Protein AF-A0A6L5XQE3-F1 (afdb_monomer_lite)

Sequence (610 aa):
MDSQADTVITDAGRELVCSCIKDDELRAHMFKHMGMADGSLCKTIGGSLKTLDEKRTMLEQLRKEVSSDYAEAIDSGLEQLDTALDMLYNVDRDLGILLVSGVFYSEDERGHDTFDGPFPVASWGAAQTLMKQYVDDDPDEDWSESFWQIKLYTAEDLHDRPRAQASLIFAATIAGDLVFLSDRRNQRTPHQSIDHLPWNNSKHFCANGEVFYTPWVPGDIIKIDGRPFDHGPRFAIVLEDDYDSSFKGQVWCAYPSKIYGVEEGNLRLRDFTDGFLDDFTPSALYTAERYIGDLPDDCSFMLELSKKLHDDPGCGKHWSDGSVVHDCLQPYRTSAGAGVNAIRSDILEFLDSPDIKEHLRDIGYEFTTSEAAFIVARSNEKALRQKIKGWQKIINNMPNCAMNRRYGTFNIPNFHVFLRDVIRWERKKIARFKQPGKHMYFFEDKTGSPHESGCNYGPYTSYEKCFEAIWNELEEENPTSIEITRRPIDPDEDYYAADRLMLNAKGEIMDCQLSCIDMEREGEDPTFAFELMWFDIPTPFHAGDIICRHGDPGDPMLLLNMQTWTTKRVMDELPPSIYRESAAKKCRRPAQAPSAKWRYERHVRLRFSD

Radius of gyration: 31.58 Å; chains: 1; bounding box: 71×64×95 Å

pLDDT: mean 75.53, std 18.69, range [19.22, 95.81]

Foldseek 3Di:
DDPPPPQQFDLVLLLLLLVLADAPQQSVQCSVPVDPDLQVSLQSLQQGQDFLVVSLVSLVVSLVGGDPVSNVNSVVLNVLSVVVVVCQQCVLVQVKKKFKFKWFQDPVQQGIDTPDTRDIDNHNVVVLVVLVVVCVVCVPDDCFQIKMKIFMFGPCLVPVDPHRDGQKIFIGRSNRGTGHIDGCVPVPDPPPPDDCVPPPQPDGSNDQQDAGDGPDAALWKKFFRQINQDDDRFIWGFLHQPCDDPDHRWTKTWGQDPQFLIDIDTLRSVGRGDHDDDPNRHHCSHGMYTDDDDDDPSCVLSVVRSVVCVVPVVVSVCVVVVVDDPPPRDPPPDDDDPLQVVLLVVLLVLDPDPQLSVVCVVVVPRDALVRSLLSLLPRQPDFPVSSLVSLVSSLVRHIWAWDQDDVPADTRNTVNVLSVLLSVLQVVLVCVQQDQDQKWKWKDQPADDPPDDPDTHDGDRGPVVRLVVCCVVCVPPQGQKMKMWIAGNDDDPVQGDIWIWMAGSVRGTRDTGDSPDPCVPPNDNSSVNSVVDDDLRDGPDAQQDWDADSVCNVDIDGDHDDLSDALVRLPVRDDDDPVSVVSSVSNPDDPRDDPPPPDDPPDDDDDDDD

Structure (mmCIF, N/CA/C/O backbone):
data_AF-A0A6L5XQE3-F1
#
_entry.id   AF-A0A6L5XQE3-F1
#
loop_
_atom_site.group_PDB
_atom_site.id
_atom_site.type_symbol
_atom_site.label_atom_id
_atom_site.label_alt_id
_atom_site.label_comp_id
_atom_site.label_asym_id
_atom_site.label_entity_id
_atom_site.label_seq_id
_atom_site.pdbx_PDB_ins_code
_atom_site.Cartn_x
_atom_site.Cartn_y
_atom_site.Cartn_z
_atom_site.occupancy
_atom_site.B_iso_or_equiv
_atom_site.auth_seq_id
_atom_site.auth_comp_id
_atom_site.auth_asym_id
_atom_site.auth_atom_id
_atom_site.pdbx_PDB_model_num
ATOM 1 N N . MET A 1 1 ? 18.002 29.010 39.837 1.00 30.94 1 MET A N 1
ATOM 2 C CA . MET A 1 1 ? 16.574 29.357 39.943 1.00 30.94 1 MET A CA 1
ATOM 3 C C . MET A 1 1 ? 15.848 28.235 39.247 1.00 30.94 1 MET A C 1
ATOM 5 O O . MET A 1 1 ? 15.826 28.219 38.025 1.00 30.94 1 MET A O 1
ATOM 9 N N . ASP A 1 2 ? 15.411 27.253 40.030 1.00 31.09 2 ASP A N 1
ATOM 10 C CA . ASP A 1 2 ? 14.582 26.152 39.556 1.00 31.09 2 ASP A CA 1
ATOM 11 C C . ASP A 1 2 ? 13.281 26.746 39.022 1.00 31.09 2 ASP A C 1
ATOM 13 O O . ASP A 1 2 ? 12.480 27.284 39.788 1.00 31.09 2 ASP A O 1
ATOM 17 N N . SER A 1 3 ? 13.091 26.721 37.703 1.00 31.16 3 SER A N 1
ATOM 18 C CA . SER A 1 3 ? 11.766 26.933 37.140 1.00 31.16 3 SER A CA 1
ATOM 19 C C . SER A 1 3 ? 10.973 25.669 37.444 1.00 31.16 3 SER A C 1
ATOM 21 O O . SER A 1 3 ? 11.078 24.676 36.724 1.00 31.16 3 SER A O 1
ATOM 23 N N . GLN A 1 4 ? 10.226 25.691 38.546 1.00 38.31 4 GLN A N 1
ATOM 24 C CA . GLN A 1 4 ? 9.058 24.839 38.721 1.00 38.31 4 GLN A CA 1
ATOM 25 C C . GLN A 1 4 ? 8.195 25.060 37.473 1.00 38.31 4 GLN A C 1
ATOM 27 O O . GLN A 1 4 ? 7.547 26.094 37.337 1.00 38.31 4 GLN A O 1
ATOM 32 N N . ALA A 1 5 ? 8.309 24.162 36.496 1.00 42.19 5 ALA A N 1
ATOM 33 C CA . ALA A 1 5 ? 7.395 24.126 35.373 1.00 42.19 5 ALA A CA 1
ATOM 34 C C . ALA A 1 5 ? 6.022 23.846 35.981 1.00 42.19 5 ALA A C 1
ATOM 36 O O . ALA A 1 5 ? 5.864 22.818 36.644 1.00 42.19 5 ALA A O 1
ATOM 37 N N . ASP A 1 6 ? 5.084 24.779 35.827 1.00 44.41 6 ASP A N 1
ATOM 38 C CA . ASP A 1 6 ? 3.679 24.569 36.168 1.00 44.41 6 ASP A CA 1
ATOM 39 C C . ASP A 1 6 ? 3.238 23.265 35.500 1.00 44.41 6 ASP A C 1
ATOM 41 O O . ASP A 1 6 ? 3.117 23.169 34.277 1.00 44.41 6 ASP A O 1
ATOM 45 N N . THR A 1 7 ? 3.131 22.206 36.299 1.00 55.78 7 THR A N 1
ATOM 46 C CA . THR A 1 7 ? 2.849 20.871 35.790 1.00 55.78 7 THR A CA 1
ATOM 47 C C . THR A 1 7 ? 1.343 20.766 35.603 1.00 55.78 7 THR A C 1
ATOM 49 O O . THR A 1 7 ? 0.571 20.795 36.555 1.00 55.78 7 THR A O 1
ATOM 52 N N . VAL A 1 8 ? 0.932 20.698 34.337 1.00 69.75 8 VAL A N 1
ATOM 53 C CA . VAL A 1 8 ? -0.461 20.601 33.867 1.00 69.75 8 VAL A CA 1
ATOM 54 C C . VAL A 1 8 ? -1.193 19.360 34.415 1.00 69.75 8 VAL A C 1
ATOM 56 O O . VAL A 1 8 ? -2.420 19.344 34.521 1.00 69.75 8 VAL A O 1
ATOM 59 N N . ILE A 1 9 ? -0.427 18.336 34.789 1.00 77.50 9 ILE A N 1
ATOM 60 C CA . ILE A 1 9 ? -0.871 17.025 35.253 1.00 77.50 9 ILE A CA 1
ATOM 61 C C . ILE A 1 9 ? 0.046 16.537 36.381 1.00 77.50 9 ILE A C 1
ATOM 63 O O . ILE A 1 9 ? 1.255 16.785 36.351 1.00 77.50 9 ILE A O 1
ATOM 67 N N . THR A 1 10 ? -0.513 15.835 37.367 1.00 84.12 10 THR A N 1
ATOM 68 C CA . THR A 1 10 ? 0.265 15.213 38.451 1.00 84.12 10 THR A CA 1
ATOM 69 C C . THR A 1 10 ? 1.083 14.010 37.959 1.00 84.12 10 THR A C 1
ATOM 71 O O . THR A 1 10 ? 0.798 13.414 36.919 1.00 84.12 10 THR A O 1
ATOM 74 N N . ASP A 1 11 ? 2.088 13.589 38.731 1.00 83.62 11 ASP A N 1
ATOM 75 C CA . ASP A 1 11 ? 2.833 12.347 38.457 1.00 83.62 11 ASP A CA 1
ATOM 76 C C . ASP A 1 11 ? 1.910 11.125 38.402 1.00 83.62 11 ASP A C 1
ATOM 78 O O . ASP A 1 11 ? 2.072 10.281 37.523 1.00 83.62 11 ASP A O 1
ATOM 82 N N . ALA A 1 12 ? 0.897 11.084 39.273 1.00 86.12 12 ALA A N 1
ATOM 83 C CA . ALA A 1 12 ? -0.118 10.036 39.285 1.00 86.12 12 ALA A CA 1
ATOM 84 C C . ALA A 1 12 ? -0.948 10.029 37.990 1.00 86.12 12 ALA A C 1
ATOM 86 O O . ALA A 1 12 ? -1.184 8.968 37.416 1.00 86.12 12 ALA A O 1
ATOM 87 N N . GLY A 1 13 ? -1.335 11.203 37.477 1.00 86.62 13 GLY A N 1
ATOM 88 C CA . GLY A 1 13 ? -2.009 11.315 36.184 1.00 86.62 13 GLY A CA 1
ATOM 89 C C . GLY A 1 13 ? -1.131 10.855 35.013 1.00 86.62 13 GLY A C 1
ATOM 90 O O . GLY A 1 13 ? -1.611 10.176 34.106 1.00 86.62 13 GLY A O 1
ATOM 91 N N . ARG A 1 14 ? 0.171 11.170 35.035 1.00 85.00 14 ARG A N 1
ATOM 92 C CA . ARG A 1 14 ? 1.119 10.705 34.005 1.00 85.00 14 ARG A CA 1
ATOM 93 C C . ARG A 1 14 ? 1.312 9.194 34.046 1.00 85.00 14 ARG A C 1
ATOM 95 O O . ARG A 1 14 ? 1.321 8.557 32.995 1.00 85.00 14 ARG A O 1
ATOM 102 N N . GLU A 1 15 ? 1.443 8.625 35.240 1.00 88.50 15 GLU A N 1
ATOM 103 C CA . GLU A 1 15 ? 1.548 7.179 35.446 1.00 88.50 15 GLU A CA 1
ATOM 104 C C . GLU A 1 15 ? 0.289 6.459 34.952 1.00 88.50 15 GLU A C 1
ATOM 106 O O . GLU A 1 15 ? 0.391 5.465 34.232 1.00 88.50 15 GLU A O 1
ATOM 111 N N . LEU A 1 16 ? -0.891 7.021 35.236 1.00 90.19 16 LEU A N 1
ATOM 112 C CA . LEU A 1 16 ? -2.169 6.510 34.754 1.00 90.19 16 LEU A CA 1
ATOM 113 C C . LEU A 1 16 ? -2.214 6.432 33.221 1.00 90.19 16 LEU A C 1
ATOM 115 O O . LEU A 1 16 ? -2.539 5.379 32.680 1.00 90.19 16 LEU A O 1
ATOM 119 N N . VAL A 1 17 ? -1.840 7.499 32.509 1.00 87.12 17 VAL A N 1
ATOM 120 C CA . VAL A 1 17 ? -1.816 7.502 31.033 1.00 87.12 17 VAL A CA 1
ATOM 121 C C . VAL A 1 17 ? -0.753 6.542 30.490 1.00 87.12 17 VAL A C 1
ATOM 123 O O . VAL A 1 17 ? -1.021 5.772 29.570 1.00 87.12 17 VAL A O 1
ATOM 126 N N . CYS A 1 18 ? 0.444 6.529 31.081 1.00 87.94 18 CYS A N 1
ATOM 127 C CA . CYS A 1 18 ? 1.523 5.631 30.663 1.00 87.94 18 CYS A CA 1
ATOM 128 C C . CYS A 1 18 ? 1.186 4.150 30.907 1.00 87.94 18 CYS A C 1
ATOM 130 O O . CYS A 1 18 ? 1.695 3.288 30.194 1.00 87.94 18 CYS A O 1
ATOM 132 N N . SER A 1 19 ? 0.299 3.831 31.855 1.00 91.12 19 SER A N 1
ATOM 133 C CA . SER A 1 19 ? -0.156 2.454 32.103 1.00 91.12 19 SER A CA 1
ATOM 134 C C . SER A 1 19 ? -0.891 1.815 30.912 1.00 91.12 19 SER A C 1
ATOM 136 O O . SER A 1 19 ? -1.016 0.591 30.853 1.00 91.12 19 SER A O 1
ATOM 138 N N . CYS A 1 20 ? -1.331 2.617 29.934 1.00 88.94 20 CYS A N 1
ATOM 139 C CA . CYS A 1 20 ? -1.867 2.134 28.660 1.00 88.94 20 CYS A CA 1
ATOM 140 C C . CYS A 1 20 ? -0.800 1.506 27.745 1.00 88.94 20 CYS A C 1
ATOM 142 O O . CYS A 1 20 ? -1.155 0.738 26.854 1.00 88.94 20 CYS A O 1
ATOM 144 N N . ILE A 1 21 ? 0.482 1.841 27.927 1.00 87.75 21 ILE A N 1
ATOM 145 C CA . ILE A 1 21 ? 1.592 1.389 27.078 1.00 87.75 21 ILE A CA 1
ATOM 146 C C . ILE A 1 21 ? 2.106 0.052 27.605 1.00 87.75 21 ILE A C 1
ATOM 148 O O . ILE A 1 21 ? 2.466 -0.057 28.780 1.00 87.75 21 ILE A O 1
ATOM 152 N N . LYS A 1 22 ? 2.160 -0.966 26.741 1.00 85.00 22 LYS A N 1
ATOM 153 C CA . LYS A 1 22 ? 2.580 -2.324 27.109 1.00 85.00 22 LYS A CA 1
ATOM 154 C C . LYS A 1 22 ? 4.090 -2.442 27.345 1.00 85.00 22 LYS A C 1
ATOM 156 O O . LYS A 1 22 ? 4.482 -3.057 28.331 1.00 85.00 22 LYS A O 1
ATOM 161 N N . ASP A 1 23 ? 4.909 -1.854 26.477 1.00 88.12 23 ASP A N 1
ATOM 162 C CA . ASP A 1 23 ? 6.371 -1.943 26.548 1.00 88.12 23 ASP A CA 1
ATOM 163 C C . ASP A 1 23 ? 6.946 -1.083 27.687 1.00 88.12 23 ASP A C 1
ATOM 165 O O . ASP A 1 23 ? 6.639 0.105 27.800 1.00 88.12 23 ASP A O 1
ATOM 169 N N . ASP A 1 24 ? 7.777 -1.678 28.546 1.00 89.06 24 ASP A N 1
ATOM 170 C CA . ASP A 1 24 ? 8.316 -1.013 29.740 1.00 89.06 24 ASP A CA 1
ATOM 171 C C . ASP A 1 24 ? 9.306 0.110 29.386 1.00 89.06 24 ASP A C 1
ATOM 173 O O . ASP A 1 24 ? 9.347 1.141 30.066 1.00 89.06 24 ASP A O 1
ATOM 177 N N . GLU A 1 25 ? 10.092 -0.067 28.320 1.00 89.31 25 GLU A N 1
ATOM 178 C CA . GLU A 1 25 ? 11.095 0.902 27.872 1.00 89.31 25 GLU A CA 1
ATOM 179 C C . GLU A 1 25 ? 10.424 2.144 27.275 1.00 89.31 25 GLU A C 1
ATOM 181 O O . GLU A 1 25 ? 10.717 3.272 27.684 1.00 89.31 25 GLU A O 1
ATOM 186 N N . LEU A 1 26 ? 9.460 1.939 26.378 1.00 85.94 26 LEU A N 1
ATOM 187 C CA . LEU A 1 26 ? 8.621 2.980 25.800 1.00 85.94 26 LEU A CA 1
ATOM 188 C C . LEU A 1 26 ? 7.788 3.670 26.877 1.00 85.94 26 LEU A C 1
ATOM 190 O O . LEU A 1 26 ? 7.704 4.896 26.871 1.00 85.94 26 LEU A O 1
ATOM 194 N N . ARG A 1 27 ? 7.237 2.926 27.847 1.00 88.38 27 ARG A N 1
ATOM 195 C CA . ARG A 1 27 ? 6.506 3.501 28.986 1.00 88.38 27 ARG A CA 1
ATOM 196 C C . ARG A 1 27 ? 7.393 4.432 29.808 1.00 88.38 27 ARG A C 1
ATOM 198 O O . ARG A 1 27 ? 6.987 5.556 30.100 1.00 88.38 27 ARG A O 1
ATOM 205 N N . ALA A 1 28 ? 8.601 3.996 30.166 1.00 87.25 28 ALA A N 1
ATOM 206 C CA . ALA A 1 28 ? 9.546 4.807 30.930 1.00 87.25 28 ALA A CA 1
ATOM 207 C C . ALA A 1 28 ? 10.014 6.042 30.143 1.00 87.25 28 ALA A C 1
ATOM 209 O O . ALA A 1 28 ? 10.130 7.136 30.704 1.00 87.25 28 ALA A O 1
ATOM 210 N N . HIS A 1 29 ? 10.250 5.884 28.837 1.00 84.75 29 HIS A N 1
ATOM 211 C CA . HIS A 1 29 ? 10.623 6.983 27.955 1.00 84.75 29 HIS A CA 1
ATOM 212 C C . HIS A 1 29 ? 9.489 8.008 27.830 1.00 84.75 29 HIS A C 1
ATOM 214 O O . HIS A 1 29 ? 9.711 9.199 28.047 1.00 84.75 29 HIS A O 1
ATOM 220 N N . MET A 1 30 ? 8.263 7.546 27.578 1.00 81.44 30 MET A N 1
ATOM 221 C CA . MET A 1 30 ? 7.068 8.385 27.527 1.00 81.44 30 MET A CA 1
ATOM 222 C C . MET A 1 30 ? 6.848 9.116 28.848 1.00 81.44 30 MET A C 1
ATOM 224 O O . MET A 1 30 ? 6.704 10.332 28.836 1.00 81.44 30 MET A O 1
ATOM 228 N N . PHE A 1 31 ? 6.936 8.443 29.997 1.00 83.62 31 PHE A N 1
ATOM 229 C CA . PHE A 1 31 ? 6.796 9.096 31.304 1.00 83.62 31 PHE A CA 1
ATOM 230 C C . PHE A 1 31 ? 7.787 10.261 31.499 1.00 83.62 31 PHE A C 1
ATOM 232 O O . PHE A 1 31 ? 7.448 11.293 32.083 1.00 83.62 31 PHE A O 1
ATOM 239 N N . LYS A 1 32 ? 9.011 10.121 30.973 1.00 80.25 32 LYS A N 1
ATOM 240 C CA . LYS A 1 32 ? 10.068 11.138 31.058 1.00 80.25 32 LYS A CA 1
ATOM 241 C C . LYS A 1 32 ? 9.902 12.283 30.050 1.00 80.25 32 LYS A C 1
ATOM 243 O O . LYS A 1 32 ? 10.257 13.415 30.375 1.00 80.25 32 LYS A O 1
ATOM 248 N N . HIS A 1 33 ? 9.415 11.990 28.844 1.00 73.12 33 HIS A N 1
ATOM 249 C CA . HIS A 1 33 ? 9.432 12.906 27.695 1.00 73.12 33 HIS A CA 1
ATOM 250 C C . HIS A 1 33 ? 8.052 13.423 27.261 1.00 73.12 33 HIS A C 1
ATOM 252 O O . HIS A 1 33 ? 7.989 14.286 26.387 1.00 73.12 33 HIS A O 1
ATOM 258 N N . MET A 1 34 ? 6.959 12.945 27.865 1.00 68.62 34 MET A N 1
ATOM 259 C CA . MET A 1 34 ? 5.595 13.391 27.571 1.00 68.62 34 MET A CA 1
ATOM 260 C C . MET A 1 34 ? 5.484 14.912 27.742 1.00 68.62 34 MET A C 1
ATOM 262 O O . MET A 1 34 ? 5.572 15.450 28.849 1.00 68.62 34 MET A O 1
ATOM 266 N N . GLY A 1 35 ? 5.338 15.606 26.610 1.00 58.44 35 GLY A N 1
ATOM 267 C CA . GLY A 1 35 ? 5.151 17.049 26.551 1.00 58.44 35 GLY A CA 1
ATOM 268 C C . GLY A 1 35 ? 3.755 17.448 27.026 1.00 58.44 35 GLY A C 1
ATOM 269 O O . GLY A 1 35 ? 2.780 16.748 26.772 1.00 58.44 35 GLY A O 1
ATOM 270 N N . MET A 1 36 ? 3.672 18.595 27.698 1.00 51.12 36 MET A N 1
ATOM 271 C CA . MET A 1 36 ? 2.468 19.178 28.309 1.00 51.12 36 MET A CA 1
ATOM 272 C C . MET A 1 36 ? 1.468 19.732 27.269 1.00 51.12 36 MET A C 1
ATOM 274 O O . MET A 1 36 ? 1.070 20.891 27.358 1.00 51.12 36 MET A O 1
ATOM 278 N N . ALA A 1 37 ? 1.120 18.954 26.240 1.00 50.97 37 ALA A N 1
ATOM 279 C CA . ALA A 1 37 ? 0.138 19.341 25.230 1.00 50.97 37 ALA A CA 1
ATOM 280 C C . ALA A 1 37 ? -1.230 18.722 25.556 1.00 50.97 37 ALA A C 1
ATOM 282 O O . ALA A 1 37 ? -1.422 17.507 25.607 1.00 50.97 37 ALA A O 1
ATOM 283 N N . ASP A 1 38 ? -2.172 19.616 25.784 1.00 51.03 38 ASP A N 1
ATOM 284 C CA . ASP A 1 38 ? -3.475 19.463 26.415 1.00 51.03 38 ASP A CA 1
ATOM 285 C C . ASP A 1 38 ? -4.500 18.512 25.786 1.00 51.03 38 ASP A C 1
ATOM 287 O O . ASP A 1 38 ? -5.372 17.999 26.485 1.00 51.03 38 ASP A O 1
ATOM 291 N N . GLY A 1 39 ? -4.388 18.220 24.494 1.00 56.50 39 GLY A N 1
ATOM 292 C CA . GLY A 1 39 ? -5.302 17.313 23.793 1.00 56.50 39 GLY A CA 1
ATOM 293 C C . GLY A 1 39 ? -4.850 15.851 23.709 1.00 56.50 39 GLY A C 1
ATOM 294 O O . GLY A 1 39 ? -5.640 15.001 23.297 1.00 56.50 39 GLY A O 1
ATOM 295 N N . SER A 1 40 ? -3.598 15.537 24.059 1.00 65.81 40 SER A N 1
ATOM 296 C CA . SER A 1 40 ? -2.995 14.225 23.759 1.00 65.81 40 SER A CA 1
ATOM 297 C C . SER A 1 40 ? -3.350 13.137 24.786 1.00 65.81 40 SER A C 1
ATOM 299 O O . SER A 1 40 ? -3.448 11.957 24.450 1.00 65.81 40 SER A O 1
ATOM 301 N N . LEU A 1 41 ? -3.629 13.514 26.040 1.00 77.56 41 LEU A N 1
ATOM 302 C CA . LEU A 1 41 ? -3.842 12.565 27.146 1.00 77.56 41 LEU A CA 1
ATOM 303 C C . LEU A 1 41 ? -5.145 11.763 27.009 1.00 77.56 41 LEU A C 1
ATOM 305 O O . LEU A 1 41 ? -5.135 10.538 27.116 1.00 77.56 41 LEU A O 1
ATOM 309 N N . CYS A 1 42 ? -6.258 12.450 26.724 1.00 77.81 42 CYS A N 1
ATOM 310 C CA . CYS A 1 42 ? -7.562 11.816 26.500 1.00 77.81 42 CYS A CA 1
ATOM 311 C C . CYS A 1 42 ? -7.496 10.845 25.311 1.00 77.81 42 CYS A C 1
ATOM 313 O O . CYS A 1 42 ? -7.924 9.697 25.413 1.00 77.81 42 CYS A O 1
ATOM 315 N N . LYS A 1 43 ? -6.840 11.263 24.222 1.00 77.31 43 LYS A N 1
ATOM 316 C CA . LYS A 1 43 ? -6.615 10.430 23.036 1.00 77.31 43 LYS A CA 1
ATOM 317 C C . LYS A 1 43 ? -5.699 9.241 23.312 1.00 77.31 43 LYS A C 1
ATOM 319 O O . LYS A 1 43 ? -5.949 8.159 22.794 1.00 77.31 43 LYS A O 1
ATOM 324 N N . THR A 1 44 ? -4.689 9.407 24.167 1.00 80.81 44 THR A N 1
ATOM 325 C CA . THR A 1 44 ? -3.799 8.308 24.564 1.00 80.81 44 THR A CA 1
ATOM 326 C C . THR A 1 44 ? -4.549 7.237 25.360 1.00 80.81 44 THR A C 1
ATOM 328 O O . THR A 1 44 ? -4.311 6.046 25.174 1.00 80.81 44 THR A O 1
ATOM 331 N N . ILE A 1 45 ? -5.490 7.617 26.225 1.00 85.88 45 ILE A N 1
ATOM 332 C CA . ILE A 1 45 ? -6.359 6.630 26.882 1.00 85.88 45 ILE A CA 1
ATOM 333 C C . ILE A 1 45 ? -7.324 6.020 25.856 1.00 85.88 45 ILE A C 1
ATOM 335 O O . ILE A 1 45 ? -7.453 4.796 25.780 1.00 85.88 45 ILE A O 1
ATOM 339 N N . GLY A 1 46 ? -7.953 6.853 25.025 1.00 83.25 46 GLY A N 1
ATOM 340 C CA . GLY A 1 46 ? -8.946 6.441 24.035 1.00 83.25 46 GLY A CA 1
ATOM 341 C C . GLY A 1 46 ? -8.427 5.457 22.982 1.00 83.25 46 GLY A C 1
ATOM 342 O O . GLY A 1 46 ? -9.124 4.492 22.667 1.00 83.25 46 GLY A O 1
ATOM 343 N N . GLY A 1 47 ? -7.205 5.643 22.478 1.00 82.38 47 GLY A N 1
ATOM 344 C CA . GLY A 1 47 ? -6.559 4.760 21.496 1.00 82.38 47 GLY A CA 1
ATOM 345 C C . GLY A 1 47 ? -5.949 3.478 22.078 1.00 82.38 47 GLY A C 1
ATOM 346 O O . GLY A 1 47 ? -5.500 2.621 21.321 1.00 82.38 47 GLY A O 1
ATOM 347 N N . SER A 1 48 ? -5.919 3.323 23.407 1.00 87.75 48 SER A N 1
ATOM 348 C CA . SER A 1 48 ? -5.310 2.152 24.053 1.00 87.75 48 SER A CA 1
ATOM 349 C C . SER A 1 48 ? -6.099 0.856 23.820 1.00 87.75 48 SER A C 1
ATOM 351 O O . SER A 1 48 ? -7.273 0.881 23.458 1.00 87.75 48 SER A O 1
ATOM 353 N N . LEU A 1 49 ? -5.483 -0.293 24.104 1.00 89.19 49 LEU A N 1
ATOM 354 C CA . LEU A 1 49 ? -6.132 -1.613 24.029 1.00 89.19 49 LEU A CA 1
ATOM 355 C C . LEU A 1 49 ? -6.976 -1.965 25.271 1.00 89.19 49 LEU A C 1
ATOM 357 O O . LEU A 1 49 ? -7.381 -3.111 25.444 1.00 89.19 49 LEU A O 1
ATOM 361 N N . LYS A 1 50 ? -7.224 -0.996 26.161 1.00 91.81 50 LYS A N 1
ATOM 362 C CA . LYS A 1 50 ? -8.121 -1.160 27.312 1.00 91.81 50 LYS A CA 1
ATOM 363 C C . LYS A 1 50 ? -9.578 -1.231 26.864 1.00 91.81 50 LYS A C 1
ATOM 365 O O . LYS A 1 50 ? -9.942 -0.670 25.829 1.00 91.81 50 LYS A O 1
ATOM 370 N N . THR A 1 51 ? -10.420 -1.877 27.660 1.00 94.25 51 THR A N 1
ATOM 371 C CA . THR A 1 51 ? -11.862 -1.889 27.391 1.00 94.25 51 THR A CA 1
ATOM 372 C C . THR A 1 51 ? -12.451 -0.480 27.506 1.00 94.25 51 THR A C 1
ATOM 374 O O . THR A 1 51 ? -11.893 0.389 28.182 1.00 94.25 51 THR A O 1
ATOM 377 N N . LEU A 1 52 ? -13.590 -0.228 26.864 1.00 93.88 52 LEU A N 1
ATOM 378 C CA . LEU A 1 52 ? -14.279 1.061 26.944 1.00 93.88 52 LEU A CA 1
ATOM 379 C C . LEU A 1 52 ? -14.639 1.434 28.395 1.00 93.88 52 LEU A C 1
ATOM 381 O O . LEU A 1 52 ? -14.466 2.588 28.782 1.00 93.88 52 LEU A O 1
ATOM 385 N N . ASP A 1 53 ? -15.037 0.469 29.227 1.00 93.06 53 ASP A N 1
ATOM 386 C CA . ASP A 1 53 ? -15.341 0.702 30.647 1.00 93.06 53 ASP A CA 1
ATOM 387 C C . ASP A 1 53 ? -14.087 1.027 31.481 1.00 93.06 53 ASP A C 1
ATOM 389 O O . ASP A 1 53 ? -14.108 1.903 32.356 1.00 93.06 53 ASP A O 1
ATOM 393 N N . GLU A 1 54 ? -12.958 0.371 31.195 1.00 94.94 54 GLU A N 1
ATOM 394 C CA . GLU A 1 54 ? -11.672 0.729 31.801 1.00 94.94 54 GLU A CA 1
ATOM 395 C C . GLU A 1 54 ? -11.251 2.141 31.385 1.00 94.94 54 GLU A C 1
ATOM 397 O O . GLU A 1 54 ? -10.890 2.945 32.242 1.00 94.94 54 GLU A O 1
ATOM 402 N N . LYS A 1 55 ? -11.358 2.483 30.094 1.00 93.38 55 LYS A N 1
ATOM 403 C CA . LYS A 1 55 ? -11.050 3.826 29.574 1.00 93.38 55 LYS A CA 1
ATOM 404 C C . LYS A 1 55 ? -11.900 4.898 30.250 1.00 93.38 55 LYS A C 1
ATOM 406 O O . LYS A 1 55 ? -11.357 5.919 30.667 1.00 93.38 55 LYS A O 1
ATOM 411 N N . ARG A 1 56 ? -13.203 4.649 30.426 1.00 93.56 56 ARG A N 1
ATOM 412 C CA . ARG A 1 56 ? -14.119 5.512 31.189 1.00 93.56 56 ARG A CA 1
ATOM 413 C C . ARG A 1 56 ? -13.599 5.755 32.604 1.00 93.56 56 ARG A C 1
ATOM 415 O O . ARG A 1 56 ? -13.420 6.899 33.015 1.00 93.56 56 ARG A O 1
ATOM 422 N N . THR A 1 57 ? -13.274 4.678 33.317 1.00 95.75 57 THR A N 1
ATOM 423 C CA . THR A 1 57 ? -12.750 4.738 34.690 1.00 95.75 57 THR A CA 1
ATOM 424 C C . THR A 1 57 ? -11.427 5.508 34.758 1.00 95.75 57 THR A C 1
ATOM 426 O O . THR A 1 57 ? -11.220 6.325 35.658 1.00 95.75 57 THR A O 1
ATOM 429 N N . MET A 1 58 ? -10.529 5.286 33.797 1.00 94.12 58 MET A N 1
ATOM 430 C CA . MET A 1 58 ? -9.253 5.997 33.706 1.00 94.12 58 MET A CA 1
ATOM 431 C C . MET A 1 58 ? -9.454 7.487 33.426 1.00 94.12 58 MET A C 1
ATOM 433 O O . MET A 1 58 ? -8.769 8.307 34.024 1.00 94.12 58 MET A O 1
ATOM 437 N N . LEU A 1 59 ? -10.408 7.873 32.579 1.00 90.69 59 LEU A N 1
ATOM 438 C CA . LEU A 1 59 ? -10.715 9.283 32.329 1.00 90.69 59 LEU A CA 1
ATOM 439 C C . LEU A 1 59 ? -11.323 9.972 33.556 1.00 90.69 59 LEU A C 1
ATOM 441 O O . LEU A 1 59 ? -10.921 11.087 33.881 1.00 90.69 59 LEU A O 1
ATOM 445 N N . GLU A 1 60 ? -12.216 9.306 34.293 1.00 93.62 60 GLU A N 1
ATOM 446 C CA . GLU A 1 60 ? -12.754 9.817 35.564 1.00 93.62 60 GLU A CA 1
ATOM 447 C C . GLU A 1 60 ? -11.654 10.026 36.622 1.00 93.62 60 GLU A C 1
ATOM 449 O O . GLU A 1 60 ? -11.726 10.950 37.439 1.00 93.62 60 GLU A O 1
ATOM 454 N N . GLN A 1 61 ? -10.635 9.160 36.635 1.00 93.38 61 GLN A N 1
ATOM 455 C CA . GLN A 1 61 ? -9.458 9.315 37.489 1.00 93.38 61 GLN A CA 1
ATOM 456 C C . GLN A 1 61 ? -8.563 10.451 36.992 1.00 93.38 61 GLN A C 1
ATOM 458 O O . GLN A 1 61 ? -8.254 11.351 37.768 1.00 93.38 61 GLN A O 1
ATOM 463 N N . LEU A 1 62 ? -8.230 10.476 35.698 1.00 89.12 62 LEU A N 1
ATOM 464 C CA . LEU A 1 62 ? -7.416 11.518 35.072 1.00 89.12 62 LEU A CA 1
ATOM 465 C C . LEU A 1 62 ? -8.016 12.910 35.295 1.00 89.12 62 LEU A C 1
ATOM 467 O O . LEU A 1 62 ? -7.291 13.860 35.574 1.00 89.12 62 LEU A O 1
ATOM 471 N N . ARG A 1 63 ? -9.347 13.025 35.257 1.00 88.44 63 ARG A N 1
ATOM 472 C CA . ARG A 1 63 ? -10.076 14.273 35.498 1.00 88.44 63 ARG A CA 1
ATOM 473 C C . ARG A 1 63 ? -9.784 14.909 36.862 1.00 88.44 63 ARG A C 1
ATOM 475 O O . ARG A 1 63 ? -9.908 16.128 36.995 1.00 88.44 63 ARG A O 1
ATOM 482 N N . LYS A 1 64 ? -9.415 14.099 37.862 1.00 90.38 64 LYS A N 1
ATOM 483 C CA . LYS A 1 64 ? -9.041 14.534 39.222 1.00 90.38 64 LYS A CA 1
ATOM 484 C C . LYS A 1 64 ? -7.578 14.978 39.317 1.00 90.38 64 LYS A C 1
ATOM 486 O O . LYS A 1 64 ? -7.223 15.663 40.269 1.00 90.38 64 LYS A O 1
ATOM 491 N N . GLU A 1 65 ? -6.764 14.603 38.334 1.00 88.19 65 GLU A N 1
ATOM 492 C CA . GLU A 1 65 ? -5.307 14.771 38.308 1.00 88.19 65 GLU A CA 1
ATOM 493 C C . GLU A 1 65 ? -4.834 15.893 37.360 1.00 88.19 65 GLU A C 1
ATOM 495 O O . GLU A 1 65 ? -3.631 16.140 37.251 1.00 88.19 65 GLU A O 1
ATOM 500 N N . VAL A 1 66 ? -5.757 16.579 36.672 1.00 82.19 66 VAL A N 1
ATOM 501 C CA . VAL A 1 66 ? -5.471 17.696 35.750 1.00 82.19 66 VAL A CA 1
ATOM 502 C C . VAL A 1 66 ? -6.043 19.028 36.249 1.00 82.19 66 VAL A C 1
ATOM 504 O O . VAL A 1 66 ? -7.014 19.062 37.010 1.00 82.19 66 VAL A O 1
ATOM 507 N N . SER A 1 67 ? -5.462 20.147 35.801 1.00 75.62 67 SER A N 1
ATOM 508 C CA . SER A 1 67 ? -5.981 21.491 36.101 1.00 75.62 67 SER A CA 1
ATOM 509 C C . SER A 1 67 ? -7.309 21.795 35.381 1.00 75.62 67 SER A C 1
ATOM 511 O O . SER A 1 67 ? -7.704 21.114 34.433 1.00 75.62 67 SER A O 1
ATOM 513 N N . SER A 1 68 ? -8.017 22.845 35.825 1.00 70.50 68 SER A N 1
ATOM 514 C CA . SER A 1 68 ? -9.327 23.248 35.281 1.00 70.50 68 SER A CA 1
ATOM 515 C C . SER A 1 68 ? -9.323 23.540 33.784 1.00 70.50 68 SER A C 1
ATOM 517 O O . SER A 1 68 ? -10.339 23.337 33.132 1.00 70.50 68 SER A O 1
ATOM 519 N N . ASP A 1 69 ? -8.196 23.995 33.246 1.00 65.81 69 ASP A N 1
ATOM 520 C CA . ASP A 1 69 ? -8.102 24.481 31.868 1.00 65.81 69 ASP A CA 1
ATOM 521 C C . ASP A 1 69 ? -8.053 23.325 30.852 1.00 65.81 69 ASP A C 1
ATOM 523 O O . ASP A 1 69 ? -8.278 23.531 29.664 1.00 65.81 69 ASP A O 1
ATOM 527 N N . TYR A 1 70 ? -7.834 22.093 31.330 1.00 67.38 70 TYR A N 1
ATOM 528 C CA . TYR A 1 70 ? -7.745 20.868 30.520 1.00 67.38 70 TYR A CA 1
ATOM 529 C C . TYR A 1 70 ? -8.816 19.831 30.853 1.00 67.38 70 TYR A C 1
ATOM 531 O O . TYR A 1 70 ? -8.874 18.747 30.272 1.00 67.38 70 TYR A O 1
ATOM 539 N N . ALA A 1 71 ? -9.706 20.203 31.768 1.00 77.88 71 ALA A N 1
ATOM 540 C CA . ALA A 1 71 ? -10.907 19.467 32.104 1.00 77.88 71 ALA A CA 1
ATOM 541 C C . ALA A 1 71 ? -11.826 19.247 30.899 1.00 77.88 71 ALA A C 1
ATOM 543 O O . ALA A 1 71 ? -12.376 18.164 30.749 1.00 77.88 71 ALA A O 1
ATOM 544 N N . GLU A 1 72 ? -11.974 20.260 30.041 1.00 80.38 72 GLU A N 1
ATOM 545 C CA . G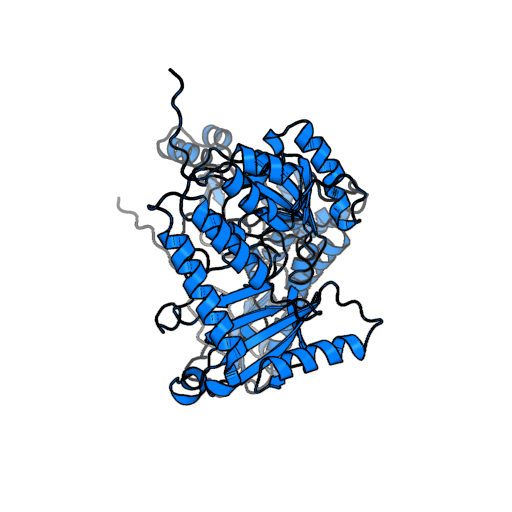LU A 1 72 ? -12.980 20.280 28.974 1.00 80.38 72 GLU A CA 1
ATOM 546 C C . GLU A 1 72 ? -12.791 19.137 27.968 1.00 80.38 72 GLU A C 1
ATOM 548 O O . GLU A 1 72 ? -13.760 18.488 27.583 1.00 80.38 72 GLU A O 1
ATOM 553 N N . ALA A 1 73 ? -11.547 18.826 27.591 1.00 76.69 73 ALA A N 1
ATOM 554 C CA . ALA A 1 73 ? -11.256 17.733 26.664 1.00 76.69 73 ALA A CA 1
ATOM 555 C C . ALA A 1 73 ? -11.553 16.347 27.269 1.00 76.69 73 ALA A C 1
ATOM 557 O O . ALA A 1 73 ? -11.984 15.436 26.559 1.00 76.69 73 ALA A O 1
ATOM 558 N N . ILE A 1 74 ? -11.334 16.183 28.578 1.00 82.44 74 ILE A N 1
ATOM 559 C CA . ILE A 1 74 ? -11.655 14.943 29.298 1.00 82.44 74 ILE A CA 1
ATOM 560 C C . ILE A 1 74 ? -13.165 14.826 29.494 1.00 82.44 74 ILE A C 1
ATOM 562 O O . ILE A 1 74 ? -13.726 13.771 29.216 1.00 82.44 74 ILE A O 1
ATOM 566 N N . ASP A 1 75 ? -13.818 15.908 29.918 1.00 85.38 75 ASP A N 1
ATOM 567 C CA . ASP A 1 75 ? -15.263 15.972 30.135 1.00 85.38 75 ASP A CA 1
ATOM 568 C C . ASP A 1 75 ? -16.013 15.700 28.816 1.00 85.38 75 ASP A C 1
ATOM 570 O O . ASP A 1 75 ? -16.938 14.893 28.790 1.00 85.38 75 ASP A O 1
ATOM 574 N N . SER A 1 76 ? -15.547 16.268 27.697 1.00 83.25 76 SER A N 1
ATOM 575 C CA . SER A 1 76 ? -16.091 15.993 26.362 1.00 83.25 76 SER A CA 1
ATOM 576 C C . SER A 1 76 ? -15.876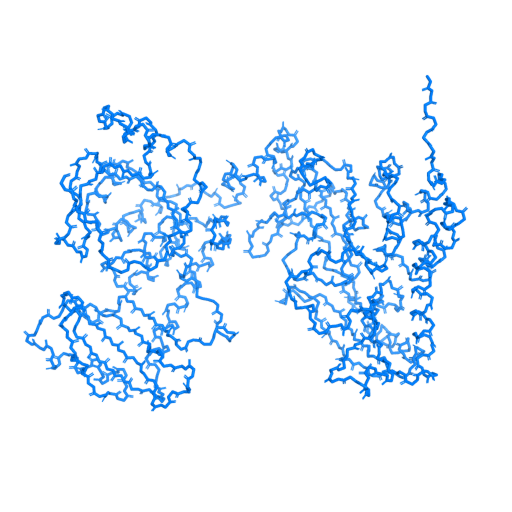 14.540 25.922 1.00 83.25 76 SER A C 1
ATOM 578 O O . SER A 1 76 ? -16.785 13.934 25.354 1.00 83.25 76 SER A O 1
ATOM 580 N N . GLY A 1 77 ? -14.701 13.961 26.194 1.00 82.44 77 GLY A N 1
ATOM 581 C CA . GLY A 1 77 ? -14.428 12.552 25.899 1.00 82.44 77 GLY A CA 1
ATOM 582 C C . GLY A 1 77 ? -15.305 11.600 26.717 1.00 82.44 77 GLY A C 1
ATOM 583 O O . GLY A 1 77 ? -15.853 10.646 26.168 1.00 82.44 77 GLY A O 1
ATOM 584 N N . LEU A 1 78 ? -15.486 11.889 28.009 1.00 87.69 78 LEU A N 1
ATOM 585 C CA . LEU A 1 78 ? -16.391 11.157 28.897 1.00 87.69 78 LEU A CA 1
ATOM 586 C C . LEU A 1 78 ? -17.841 11.253 28.421 1.00 87.69 78 LEU A C 1
ATOM 588 O O . LEU A 1 78 ? -18.495 10.226 28.293 1.00 87.69 78 LEU A O 1
ATOM 592 N N . GLU A 1 79 ? -18.333 12.450 28.096 1.00 87.44 79 GLU A N 1
ATOM 593 C CA . GLU A 1 79 ? -19.695 12.639 27.581 1.00 87.44 79 GLU A CA 1
ATOM 594 C C . GLU A 1 79 ? -19.917 11.865 26.274 1.00 87.44 79 GLU A C 1
ATOM 596 O O . GLU A 1 79 ? -20.945 11.202 26.098 1.00 87.44 79 GLU A O 1
ATOM 601 N N . GLN A 1 80 ? -18.938 11.906 25.364 1.00 86.19 80 GLN A N 1
ATOM 602 C CA . GLN A 1 80 ? -18.992 11.173 24.105 1.00 86.19 80 GLN A CA 1
ATOM 603 C C . GLN A 1 80 ? -19.093 9.660 24.335 1.00 86.19 80 GLN A C 1
ATOM 605 O O . GLN A 1 80 ? -19.958 9.014 23.732 1.00 86.19 80 GLN A O 1
ATOM 610 N N . LEU A 1 81 ? -18.233 9.116 25.202 1.00 89.69 81 LEU A N 1
ATOM 611 C CA . LEU A 1 81 ? -18.200 7.695 25.533 1.00 89.69 81 LEU A CA 1
ATOM 612 C C . LEU A 1 81 ? -19.470 7.254 26.271 1.00 89.69 81 LEU A C 1
ATOM 614 O O . LEU A 1 81 ? -20.092 6.275 25.865 1.00 89.69 81 LEU A O 1
ATOM 618 N N . ASP A 1 82 ? -19.889 7.996 27.296 1.00 92.19 82 ASP A N 1
ATOM 619 C CA . ASP A 1 82 ? -21.072 7.692 28.105 1.00 92.19 82 ASP A CA 1
ATOM 620 C C . ASP A 1 82 ? -22.333 7.679 27.249 1.00 92.19 82 ASP A C 1
ATOM 622 O O . ASP A 1 82 ? -23.138 6.754 27.340 1.00 92.19 82 ASP A O 1
ATOM 626 N N . THR A 1 83 ? -22.475 8.656 26.351 1.00 90.88 83 THR A N 1
ATOM 627 C CA . THR A 1 83 ? -23.616 8.694 25.432 1.00 90.88 83 THR A CA 1
ATOM 628 C C . THR A 1 83 ? -23.586 7.508 24.467 1.00 90.88 83 THR A C 1
ATOM 630 O O . THR A 1 83 ? -24.627 6.928 24.174 1.00 90.88 83 THR A O 1
ATOM 633 N N . ALA A 1 84 ? -22.412 7.134 23.949 1.00 91.12 84 ALA A N 1
ATOM 634 C CA . ALA A 1 84 ? -22.297 6.002 23.033 1.00 91.12 84 ALA A CA 1
ATOM 635 C C . ALA A 1 84 ? -22.616 4.663 23.722 1.00 91.12 84 ALA A C 1
ATOM 637 O O . ALA A 1 84 ? -23.323 3.835 23.145 1.00 91.12 84 ALA A O 1
ATOM 638 N N . LEU A 1 85 ? -22.138 4.467 24.954 1.00 93.06 85 LEU A N 1
ATOM 639 C CA . LEU A 1 85 ? -22.426 3.278 25.755 1.00 93.06 85 LEU A CA 1
ATOM 640 C C . LEU A 1 85 ? -23.898 3.225 26.187 1.00 93.06 85 LEU A C 1
ATOM 642 O O . LEU A 1 85 ? -24.503 2.161 26.088 1.00 93.06 85 LEU A O 1
ATOM 646 N N . ASP A 1 86 ? -24.509 4.349 26.583 1.00 93.94 86 ASP A N 1
ATOM 647 C CA . ASP A 1 86 ? -25.946 4.394 26.898 1.00 93.94 86 ASP A CA 1
ATOM 648 C C . ASP A 1 86 ? -26.794 3.992 25.685 1.00 93.94 86 ASP A C 1
ATOM 650 O O . ASP A 1 86 ? -27.693 3.162 25.815 1.00 93.94 86 ASP A O 1
ATOM 654 N N . MET A 1 87 ? -26.463 4.500 24.492 1.00 93.00 87 MET A N 1
ATOM 655 C CA . MET A 1 87 ? -27.148 4.121 23.251 1.00 93.00 87 MET A CA 1
ATOM 656 C C . MET A 1 87 ? -26.987 2.631 22.928 1.00 93.00 87 MET A C 1
ATOM 658 O O . MET A 1 87 ? -27.938 2.001 22.471 1.00 93.00 87 MET A O 1
ATOM 662 N N . LEU A 1 88 ? -25.801 2.057 23.150 1.00 94.75 88 LEU A N 1
ATOM 663 C CA . LEU A 1 88 ? -25.556 0.632 22.925 1.00 94.75 88 LEU A CA 1
ATOM 664 C C . LEU A 1 88 ? -26.362 -0.233 23.900 1.00 94.75 88 LEU A C 1
ATOM 666 O O . LEU A 1 88 ? -27.053 -1.163 23.481 1.00 94.75 88 LEU A O 1
ATOM 670 N N . TYR A 1 89 ? -26.293 0.084 25.193 1.00 94.38 89 TYR A N 1
ATOM 671 C CA . TYR A 1 89 ? -26.938 -0.691 26.250 1.00 94.38 89 TYR A CA 1
ATOM 672 C C . TYR A 1 89 ? -28.463 -0.546 26.266 1.00 94.38 89 TYR A C 1
ATOM 674 O O . TYR A 1 89 ? -29.136 -1.456 26.745 1.00 94.38 89 TYR A O 1
ATOM 682 N N . ASN A 1 90 ? -29.007 0.539 25.706 1.00 92.81 90 ASN A N 1
ATOM 683 C CA . ASN A 1 90 ? -30.447 0.793 25.608 1.00 92.81 90 ASN A CA 1
ATOM 684 C C . ASN A 1 90 ? -30.967 0.810 24.156 1.00 92.81 90 ASN A C 1
ATOM 686 O O . ASN A 1 90 ? -31.993 1.431 23.871 1.00 92.81 90 ASN A O 1
ATOM 690 N N . VAL A 1 91 ? -30.279 0.141 23.225 1.00 91.62 91 VAL A N 1
ATOM 691 C CA . VAL A 1 91 ? -30.632 0.153 21.792 1.00 91.62 91 VAL A CA 1
ATOM 692 C C . VAL A 1 91 ? -32.081 -0.284 21.516 1.00 91.62 91 VAL A C 1
ATOM 694 O O . VAL A 1 91 ? -32.732 0.255 20.623 1.00 91.62 91 VAL A O 1
ATOM 697 N N . ASP A 1 92 ? -32.613 -1.211 22.315 1.00 87.56 92 ASP A N 1
ATOM 698 C CA . ASP A 1 92 ? -33.983 -1.723 22.234 1.00 87.56 92 ASP A CA 1
ATOM 699 C C . ASP A 1 92 ? -35.027 -0.680 22.658 1.00 87.56 92 ASP A C 1
ATOM 701 O O . ASP A 1 92 ? -36.094 -0.575 22.047 1.00 87.56 92 ASP A O 1
ATOM 705 N N . ARG A 1 93 ? -34.707 0.130 23.675 1.00 86.50 93 ARG A N 1
ATOM 706 C CA . ARG A 1 93 ? -35.540 1.254 24.128 1.00 86.50 93 ARG A CA 1
ATOM 707 C C . ARG A 1 93 ? -35.629 2.338 23.057 1.00 86.50 93 ARG A C 1
ATOM 709 O O . ARG A 1 93 ? -36.700 2.905 22.846 1.00 86.50 93 ARG A O 1
ATOM 716 N N . ASP A 1 94 ? -34.514 2.600 22.382 1.00 81.75 94 ASP A N 1
ATOM 717 C CA . ASP A 1 94 ? -34.362 3.720 21.451 1.00 81.75 94 ASP A CA 1
ATOM 718 C C . ASP A 1 94 ? -34.732 3.344 19.998 1.00 81.75 94 ASP A C 1
ATOM 720 O O . ASP A 1 94 ? -34.485 4.111 19.064 1.00 81.75 94 ASP A O 1
ATOM 724 N N . LEU A 1 95 ? -35.370 2.176 19.809 1.00 80.31 95 LEU A N 1
ATOM 725 C CA . LEU A 1 95 ? -35.816 1.630 18.518 1.00 80.31 95 LEU A CA 1
ATOM 726 C C . LEU A 1 95 ? -34.681 1.507 17.485 1.00 80.31 95 LEU A C 1
ATOM 728 O O . LEU A 1 95 ? -34.906 1.644 16.280 1.00 80.31 95 LEU A O 1
ATOM 732 N N . GLY A 1 96 ? -33.457 1.270 17.957 1.00 85.94 96 GLY A N 1
ATOM 733 C CA . GLY A 1 96 ? -32.300 1.000 17.117 1.00 85.94 96 GLY A CA 1
ATOM 734 C C . GLY A 1 96 ? -32.153 -0.482 16.772 1.00 85.94 96 GLY A C 1
ATOM 735 O O . GLY A 1 96 ? -32.858 -1.349 17.289 1.00 85.94 96 GLY A O 1
ATOM 736 N N . ILE A 1 97 ? -31.192 -0.782 15.902 1.00 91.19 97 ILE A N 1
ATOM 737 C CA . ILE A 1 97 ? -30.757 -2.149 15.604 1.00 91.19 97 ILE A CA 1
ATOM 738 C C . ILE A 1 97 ? -29.233 -2.226 15.617 1.00 91.19 97 ILE A C 1
ATOM 740 O O . ILE A 1 97 ? -28.543 -1.283 15.217 1.00 91.19 97 ILE A O 1
ATOM 744 N N . LEU A 1 98 ? -28.713 -3.366 16.062 1.00 94.69 98 LEU A N 1
ATOM 745 C CA . LEU A 1 98 ? -27.299 -3.696 15.970 1.00 94.69 98 LEU A CA 1
ATOM 746 C C . LEU A 1 98 ? -27.083 -4.674 14.818 1.00 94.69 98 LEU A C 1
ATOM 748 O O . LEU A 1 98 ? -27.814 -5.655 14.682 1.00 94.69 98 LEU A O 1
ATOM 752 N N . LEU A 1 99 ? -26.058 -4.420 14.013 1.00 94.44 99 LEU A N 1
ATOM 753 C CA . LEU A 1 99 ? -25.512 -5.385 13.067 1.00 94.44 99 LEU A CA 1
ATOM 754 C C . LEU A 1 99 ? -24.170 -5.872 13.607 1.00 94.44 99 LEU A C 1
ATOM 756 O O . LEU A 1 99 ? -23.239 -5.075 13.733 1.00 94.44 99 LEU A O 1
ATOM 760 N N . VAL A 1 100 ? -24.096 -7.158 13.943 1.00 95.56 100 VAL A N 1
ATOM 761 C CA . VAL A 1 100 ? -22.894 -7.803 14.490 1.00 95.56 100 VAL A CA 1
ATOM 762 C C . VAL A 1 100 ? -22.226 -8.622 13.392 1.00 95.56 100 VAL A C 1
ATOM 764 O O . VAL A 1 100 ? -22.872 -9.476 12.791 1.00 95.56 100 VAL A O 1
ATOM 767 N N . SER A 1 101 ? -20.949 -8.367 13.133 1.00 94.62 101 SER A N 1
ATOM 768 C CA . SER A 1 101 ? -20.147 -9.061 12.123 1.00 94.62 101 SER A CA 1
ATOM 769 C C . SER A 1 101 ? -18.885 -9.626 12.757 1.00 94.62 101 SER A C 1
ATOM 771 O O . SER A 1 101 ? -18.218 -8.924 13.520 1.00 94.62 101 SER A O 1
ATOM 773 N N . GLY A 1 102 ? -18.567 -10.874 12.428 1.00 91.94 102 GLY A N 1
ATOM 774 C CA . GLY A 1 102 ? -17.290 -11.494 12.750 1.00 91.94 102 GLY A CA 1
ATOM 775 C C . GLY A 1 102 ? -16.259 -11.074 11.713 1.00 91.94 102 GLY A C 1
ATOM 776 O O . GLY A 1 102 ? -16.478 -11.256 10.516 1.00 91.94 102 GLY A O 1
ATOM 777 N N . VAL A 1 103 ? -15.168 -10.467 12.165 1.00 90.81 103 VAL A N 1
ATOM 778 C CA . VAL A 1 103 ? -14.130 -9.894 11.308 1.00 90.81 103 VAL A CA 1
ATOM 779 C C . VAL A 1 103 ? -12.804 -10.582 11.595 1.00 90.81 103 VAL A C 1
ATOM 781 O O . VAL A 1 103 ? -12.471 -10.822 12.755 1.00 90.81 103 VAL A O 1
ATOM 784 N N . PHE A 1 104 ? -12.054 -10.878 10.541 1.00 87.00 104 PHE A N 1
ATOM 785 C CA . PHE A 1 104 ? -10.700 -11.417 10.609 1.00 87.00 104 PHE A CA 1
ATOM 786 C C . PHE A 1 104 ? -9.803 -10.678 9.619 1.00 87.00 104 PHE A C 1
ATOM 788 O O . PHE A 1 104 ? -10.283 -10.003 8.703 1.00 87.00 104 PHE A O 1
ATOM 795 N N . TYR A 1 105 ? -8.492 -10.799 9.789 1.00 81.12 105 TYR A N 1
ATOM 796 C CA . TYR A 1 105 ? -7.566 -10.319 8.775 1.00 81.12 105 TYR A CA 1
ATOM 797 C C . TYR A 1 105 ? -7.473 -11.310 7.605 1.00 81.12 105 TYR A C 1
ATOM 799 O O . TYR A 1 105 ? -7.052 -12.454 7.771 1.00 81.12 105 TYR A O 1
ATOM 807 N N . SER A 1 106 ? -7.840 -10.857 6.407 1.00 75.75 106 SER A N 1
ATOM 808 C CA . SER A 1 106 ? -7.674 -11.611 5.168 1.00 75.75 106 SER A CA 1
ATOM 809 C C . SER A 1 106 ? -6.340 -11.265 4.520 1.00 75.75 106 SER A C 1
ATOM 811 O O . SER A 1 106 ? -6.099 -10.137 4.085 1.00 75.75 106 SER A O 1
ATOM 813 N N . GLU A 1 107 ? -5.480 -12.271 4.408 1.00 70.56 107 GLU A N 1
ATOM 814 C CA . GLU A 1 107 ? -4.194 -12.163 3.715 1.00 70.56 107 GLU A CA 1
ATOM 815 C C . GLU A 1 107 ? -4.352 -11.907 2.209 1.00 70.56 107 GLU A C 1
ATOM 817 O O . GLU A 1 107 ? -3.525 -11.223 1.602 1.00 70.56 107 GLU A O 1
ATOM 822 N N . ASP A 1 108 ? -5.429 -12.418 1.606 1.00 69.00 108 ASP A N 1
ATOM 823 C CA . ASP A 1 108 ? -5.724 -12.228 0.184 1.00 69.00 108 ASP A CA 1
ATOM 824 C C . ASP A 1 108 ? -6.184 -10.790 -0.102 1.00 69.00 108 ASP A C 1
ATOM 826 O O . ASP A 1 108 ? -5.753 -10.174 -1.084 1.00 69.00 108 ASP A O 1
ATOM 830 N N . GLU A 1 109 ? -7.030 -10.232 0.770 1.00 68.06 109 GLU A N 1
ATOM 831 C CA . GLU A 1 109 ? -7.533 -8.860 0.634 1.00 68.06 109 GLU A CA 1
ATOM 832 C C . GLU A 1 109 ? -6.587 -7.810 1.228 1.00 68.06 109 GLU A C 1
ATOM 834 O O . GLU A 1 109 ? -6.697 -6.627 0.896 1.00 68.06 109 GLU A O 1
ATOM 839 N N . ARG A 1 110 ? -5.609 -8.238 2.039 1.00 68.38 110 ARG A N 1
ATOM 840 C CA . ARG A 1 110 ? -4.659 -7.373 2.755 1.00 68.38 110 ARG A CA 1
ATOM 841 C C . ARG A 1 110 ? -5.380 -6.343 3.621 1.00 68.38 110 ARG A C 1
ATOM 843 O O . ARG A 1 110 ? -5.090 -5.144 3.597 1.00 68.38 110 ARG A O 1
ATOM 850 N N . GLY A 1 111 ? -6.364 -6.827 4.362 1.00 74.19 111 GLY A N 1
ATOM 851 C CA . GLY A 1 111 ? -7.256 -6.010 5.163 1.00 74.19 111 GLY A CA 1
ATOM 852 C C . GLY A 1 111 ? -8.238 -6.863 5.947 1.00 74.19 111 GLY A C 1
ATOM 853 O O . GLY A 1 111 ? -8.192 -8.090 5.915 1.00 74.19 111 GLY A O 1
ATOM 854 N N . HIS A 1 112 ? -9.124 -6.195 6.674 1.00 79.69 112 HIS A N 1
ATOM 855 C CA . HIS A 1 112 ? -10.189 -6.870 7.395 1.00 79.69 112 HIS A CA 1
ATOM 856 C C . HIS A 1 112 ? -11.277 -7.352 6.435 1.00 79.69 112 HIS A C 1
ATOM 858 O O . HIS A 1 112 ? -11.863 -6.542 5.717 1.00 79.69 112 HIS A O 1
ATOM 864 N N . ASP A 1 113 ? -11.579 -8.644 6.494 1.00 83.88 113 ASP A N 1
ATOM 865 C CA . ASP A 1 113 ? -12.718 -9.257 5.819 1.00 83.88 113 ASP A CA 1
ATOM 866 C C . ASP A 1 113 ? -13.697 -9.817 6.863 1.00 83.88 113 ASP A C 1
ATOM 868 O O . ASP A 1 113 ? -13.369 -10.039 8.032 1.00 83.88 113 ASP A O 1
ATOM 872 N N . THR A 1 114 ? -14.948 -9.985 6.461 1.00 86.69 114 THR A N 1
ATOM 873 C CA . THR A 1 114 ? -16.014 -10.506 7.309 1.00 86.69 114 THR A CA 1
ATOM 874 C C . THR A 1 114 ? -16.105 -12.014 7.119 1.00 86.69 114 THR A C 1
ATOM 876 O O . THR A 1 114 ? -16.544 -12.471 6.066 1.00 86.69 114 THR A O 1
ATOM 879 N N . PHE A 1 115 ? -15.741 -12.797 8.139 1.00 84.62 115 PHE A N 1
ATOM 880 C CA . PHE A 1 115 ? -15.933 -14.250 8.076 1.00 84.62 115 PHE A CA 1
ATOM 881 C C . PHE A 1 115 ? -17.402 -14.638 8.268 1.00 84.62 115 PHE A C 1
ATOM 883 O O . PHE A 1 115 ? -17.829 -15.656 7.728 1.00 84.62 115 PHE A O 1
ATOM 890 N N . ASP A 1 116 ? -18.185 -13.834 9.005 1.00 88.25 116 ASP A N 1
ATOM 891 C CA . ASP A 1 116 ? -19.627 -14.056 9.143 1.00 88.25 116 ASP A CA 1
ATOM 892 C C . ASP A 1 116 ? -20.433 -12.799 9.531 1.00 88.25 116 ASP A C 1
ATOM 894 O O . ASP A 1 116 ? -19.921 -11.808 10.061 1.00 88.25 116 ASP A O 1
ATOM 898 N N . GLY A 1 117 ? -21.742 -12.852 9.292 1.00 89.19 117 GLY A N 1
ATOM 899 C CA . GLY A 1 117 ? -22.689 -11.759 9.466 1.00 89.19 117 GLY A CA 1
ATOM 900 C C . GLY A 1 117 ? -22.856 -10.900 8.201 1.00 89.19 117 GLY A C 1
ATOM 901 O O . GLY A 1 117 ? -22.483 -11.309 7.102 1.00 89.19 117 GLY A O 1
ATOM 902 N N . PRO A 1 118 ? -23.450 -9.695 8.310 1.00 91.06 118 PRO A N 1
ATOM 903 C CA . PRO A 1 118 ? -23.951 -9.064 9.531 1.00 91.06 118 PRO A CA 1
ATOM 904 C C . PRO A 1 118 ? -25.222 -9.723 10.085 1.00 91.06 118 PRO A C 1
ATOM 906 O O . PRO A 1 118 ? -26.214 -9.898 9.377 1.00 91.06 118 PRO A O 1
ATOM 909 N N . PHE A 1 119 ? -25.226 -9.997 11.389 1.00 90.94 119 PHE A N 1
ATOM 910 C CA . PHE A 1 119 ? -26.377 -10.509 12.126 1.00 90.94 119 PHE A CA 1
ATOM 911 C C . PHE A 1 119 ? -27.191 -9.367 12.742 1.00 90.94 119 PHE A C 1
ATOM 913 O O . PHE A 1 119 ? -26.665 -8.628 13.581 1.00 90.94 119 PHE A O 1
ATOM 920 N N . PRO A 1 120 ? -28.473 -9.214 12.372 1.00 91.44 120 PRO A N 1
ATOM 921 C CA . PRO A 1 120 ? -29.345 -8.237 13.000 1.00 91.44 120 PRO A CA 1
ATOM 922 C C . PRO A 1 120 ? -29.768 -8.704 14.395 1.00 91.44 120 PRO A C 1
ATOM 924 O O . PRO A 1 120 ? -30.418 -9.741 14.542 1.00 91.44 120 PRO A O 1
ATOM 927 N N . VAL A 1 121 ? -29.459 -7.908 15.417 1.00 92.94 121 VAL A N 1
ATOM 928 C CA . VAL A 1 121 ? -29.899 -8.141 16.798 1.00 92.94 121 VAL A CA 1
ATOM 929 C C . VAL A 1 121 ? -30.525 -6.878 17.388 1.00 92.94 121 VAL A C 1
ATOM 931 O O . VAL A 1 121 ? -30.088 -5.757 17.133 1.00 92.94 121 VAL A O 1
ATOM 934 N N . ALA A 1 122 ? -31.596 -7.066 18.160 1.00 87.50 122 ALA A N 1
ATOM 935 C CA . ALA A 1 122 ? -32.421 -5.971 18.675 1.00 87.50 122 ALA A CA 1
ATOM 936 C C . ALA A 1 122 ? -31.973 -5.445 20.048 1.00 87.50 122 ALA A C 1
ATOM 938 O O . ALA A 1 122 ? -32.522 -4.459 20.520 1.00 87.50 122 ALA A O 1
ATOM 939 N N . SER A 1 123 ? -31.018 -6.103 20.712 1.00 94.00 123 SER A N 1
ATOM 940 C CA . SER A 1 123 ? -30.511 -5.688 22.022 1.00 94.00 123 SER A CA 1
ATOM 941 C C . SER A 1 123 ? -29.042 -6.059 22.201 1.00 94.00 123 SER A C 1
ATOM 943 O O . SER A 1 123 ? -28.546 -7.005 21.580 1.00 94.00 123 SER A O 1
ATOM 945 N N . TRP A 1 124 ? -28.353 -5.350 23.097 1.00 95.31 124 TRP A N 1
ATOM 946 C CA . TRP A 1 124 ? -26.970 -5.671 23.451 1.00 95.31 124 TRP A CA 1
ATOM 947 C C . TRP A 1 124 ? -26.832 -7.068 24.073 1.00 95.31 124 TRP A C 1
ATOM 949 O O . TRP A 1 124 ? -25.940 -7.824 23.703 1.00 95.31 124 TRP A O 1
ATOM 959 N N . GLY A 1 125 ? -27.768 -7.477 24.937 1.00 95.50 125 GLY A N 1
ATOM 960 C CA . GLY A 1 125 ? -27.757 -8.826 25.517 1.00 95.50 125 GLY A CA 1
ATOM 961 C C . GLY A 1 125 ? -27.892 -9.941 24.469 1.00 95.50 125 GLY A C 1
ATOM 962 O O . GLY A 1 125 ? -27.273 -11.000 24.602 1.00 95.50 125 GLY A O 1
ATOM 963 N N . ALA A 1 126 ? -28.653 -9.703 23.393 1.00 94.62 126 ALA A N 1
ATOM 964 C CA . ALA A 1 126 ? -28.731 -10.629 22.265 1.00 94.62 126 ALA A CA 1
ATOM 965 C C . ALA A 1 126 ? -27.411 -10.680 21.479 1.00 94.62 126 ALA A C 1
ATOM 967 O O . ALA A 1 126 ? -26.963 -11.772 21.136 1.00 94.62 126 ALA A O 1
ATOM 968 N N . ALA A 1 127 ? -26.758 -9.531 21.265 1.00 95.69 127 ALA A N 1
ATOM 969 C CA . ALA A 1 127 ? -25.423 -9.474 20.667 1.00 95.69 127 ALA A CA 1
ATOM 970 C C . ALA A 1 127 ? -24.403 -10.278 21.488 1.00 95.69 127 ALA A C 1
ATOM 972 O O . ALA A 1 127 ? -23.694 -11.113 20.940 1.00 95.69 127 ALA A O 1
ATOM 973 N N . GLN A 1 128 ? -24.370 -10.089 22.811 1.00 95.44 128 GLN A N 1
ATOM 974 C CA . GLN A 1 128 ? -23.468 -10.825 23.705 1.00 95.44 128 GLN A CA 1
ATOM 975 C C . GLN A 1 128 ? -23.718 -12.334 23.675 1.00 95.44 128 GLN A C 1
ATOM 977 O O . GLN A 1 128 ? -22.773 -13.117 23.659 1.00 95.44 128 GLN A O 1
ATOM 982 N N . THR A 1 129 ? -24.987 -12.745 23.638 1.00 95.06 129 THR A N 1
ATOM 983 C CA . THR A 1 129 ? -25.348 -14.166 23.539 1.00 95.06 129 THR A CA 1
ATOM 984 C C . THR A 1 129 ? -24.867 -14.766 22.218 1.00 95.06 129 THR A C 1
ATOM 986 O O . THR A 1 129 ? -24.296 -15.851 22.227 1.00 95.06 129 THR A O 1
ATOM 989 N N . LEU A 1 130 ? -25.050 -14.045 21.106 1.00 93.69 130 LEU A N 1
ATOM 990 C CA . LEU A 1 130 ? -24.575 -14.450 19.783 1.00 93.69 130 LEU A CA 1
ATOM 991 C C . LEU A 1 130 ? -23.048 -14.602 19.752 1.00 93.69 130 LEU A C 1
ATOM 993 O O . LEU A 1 130 ? -22.555 -15.656 19.366 1.00 93.69 130 LEU A O 1
ATOM 997 N N . MET A 1 131 ? -22.312 -13.574 20.188 1.00 94.00 131 MET A N 1
ATOM 998 C CA . MET A 1 131 ? -20.843 -13.584 20.197 1.00 94.00 131 MET A CA 1
ATOM 999 C C . MET A 1 131 ? -20.298 -14.734 21.050 1.00 94.00 131 MET A C 1
ATOM 1001 O O . MET A 1 131 ? -19.398 -15.451 20.627 1.00 94.00 131 MET A O 1
ATOM 1005 N N . LYS A 1 132 ? -20.894 -14.958 22.229 1.00 92.88 132 LYS A N 1
ATOM 1006 C CA . LYS A 1 132 ? -20.515 -16.066 23.107 1.00 92.88 132 LYS A CA 1
ATOM 1007 C C . LYS A 1 132 ? -20.775 -17.429 22.465 1.00 92.88 132 LYS A C 1
ATOM 1009 O O . LYS A 1 132 ? -19.932 -18.311 22.573 1.00 92.88 132 LYS A O 1
ATOM 1014 N N . GLN A 1 133 ? -21.924 -17.600 21.813 1.00 90.19 133 GLN A N 1
ATOM 1015 C CA . GLN A 1 133 ? -22.270 -18.864 21.173 1.00 90.19 133 GLN A CA 1
ATOM 1016 C C . GLN A 1 133 ? -21.251 -19.246 20.089 1.00 90.19 133 GLN A C 1
ATOM 1018 O O . GLN A 1 133 ? -20.867 -20.403 20.028 1.00 90.19 133 GLN A O 1
ATOM 1023 N N . TYR A 1 134 ? -20.762 -18.286 19.299 1.00 85.81 134 TYR A N 1
ATOM 1024 C CA . TYR A 1 134 ? -19.716 -18.542 18.298 1.00 85.81 134 TYR A CA 1
ATOM 1025 C C . TYR A 1 134 ? -18.438 -19.126 18.900 1.00 85.81 134 TYR A C 1
ATOM 1027 O O . TYR A 1 134 ? -17.902 -20.100 18.383 1.00 85.81 134 TYR A O 1
ATOM 1035 N N . VAL A 1 135 ? -17.970 -18.546 20.008 1.00 84.31 135 VAL A N 1
ATOM 1036 C CA . VAL A 1 135 ? -16.762 -19.017 20.700 1.00 84.31 135 VAL A CA 1
ATOM 1037 C C . VAL A 1 135 ? -16.983 -20.393 21.332 1.00 84.31 135 VAL A C 1
ATOM 1039 O O . VAL A 1 135 ? -16.081 -21.225 21.331 1.00 84.31 135 VAL A O 1
ATOM 1042 N N . ASP A 1 136 ? -18.179 -20.638 21.872 1.00 87.25 136 ASP A N 1
ATOM 1043 C CA . ASP A 1 136 ? -18.530 -21.918 22.492 1.00 87.25 136 ASP A CA 1
ATOM 1044 C C . ASP A 1 136 ? -18.731 -23.040 21.444 1.00 87.25 136 ASP A C 1
ATOM 1046 O O . ASP A 1 136 ? -18.463 -24.206 21.746 1.00 87.25 136 ASP A O 1
ATOM 1050 N N . ASP A 1 137 ? -19.200 -22.704 20.235 1.00 87.38 137 ASP A N 1
ATOM 1051 C CA . ASP A 1 137 ? -19.479 -23.655 19.149 1.00 87.38 137 ASP A CA 1
ATOM 1052 C C . ASP A 1 137 ? -18.193 -24.141 18.444 1.00 87.38 137 ASP A C 1
ATOM 1054 O O . ASP A 1 137 ? -18.176 -25.277 17.960 1.00 87.38 137 ASP A O 1
ATOM 1058 N N . ASP A 1 138 ? -17.118 -23.339 18.433 1.00 82.88 138 ASP A N 1
ATOM 1059 C CA . ASP A 1 138 ? -15.812 -23.717 17.865 1.00 82.88 138 ASP A CA 1
ATOM 1060 C C . ASP A 1 138 ? -14.623 -23.347 18.786 1.00 82.88 138 ASP A C 1
ATOM 1062 O O . ASP A 1 138 ? -13.941 -22.332 18.593 1.00 82.88 138 ASP A O 1
ATOM 1066 N N . PRO A 1 139 ? -14.369 -24.155 19.836 1.00 78.88 139 PRO A N 1
ATOM 1067 C CA . PRO A 1 139 ? -13.345 -23.863 20.839 1.00 78.88 139 PRO A CA 1
ATOM 1068 C C . PRO A 1 139 ? -11.909 -24.142 20.366 1.00 78.88 139 PRO A C 1
ATOM 1070 O O . PRO A 1 139 ? -10.968 -23.751 21.060 1.00 78.88 139 PRO A O 1
ATOM 1073 N N . ASP A 1 140 ? -11.739 -24.852 19.246 1.00 81.00 140 ASP A N 1
ATOM 1074 C CA . ASP A 1 140 ? -10.430 -25.242 18.707 1.00 81.00 140 ASP A CA 1
ATOM 1075 C C . ASP A 1 140 ? -9.912 -24.250 17.640 1.00 81.00 140 ASP A C 1
ATOM 1077 O O . ASP A 1 140 ? -8.743 -24.333 17.253 1.00 81.00 140 ASP A O 1
ATOM 1081 N N . GLU A 1 141 ? -10.751 -23.315 17.182 1.00 83.56 141 GLU A N 1
ATOM 1082 C CA . GLU A 1 141 ? -10.414 -22.307 16.169 1.00 83.56 141 GLU A CA 1
ATOM 1083 C C . GLU A 1 141 ? -9.458 -21.222 16.707 1.00 83.56 141 GLU A C 1
ATOM 1085 O O . GLU A 1 141 ? -9.537 -20.781 17.862 1.00 83.56 141 GLU A O 1
ATOM 1090 N N . ASP A 1 142 ? -8.534 -20.766 15.855 1.00 85.38 142 ASP A N 1
ATOM 1091 C CA . ASP A 1 142 ? -7.586 -19.704 16.199 1.00 85.38 142 ASP A CA 1
ATOM 1092 C C . ASP A 1 142 ? -8.207 -18.317 15.990 1.00 85.38 142 ASP A C 1
ATOM 1094 O O . ASP A 1 142 ? -8.071 -17.674 14.951 1.00 85.38 142 ASP A O 1
ATOM 1098 N N . TRP A 1 143 ? -8.849 -17.815 17.040 1.00 85.19 143 TRP A N 1
ATOM 1099 C CA . TRP A 1 143 ? -9.439 -16.477 17.057 1.00 85.19 143 TRP A CA 1
ATOM 1100 C C . TRP A 1 143 ? -8.429 -15.344 17.308 1.00 85.19 143 TRP A C 1
ATOM 1102 O O . TRP A 1 143 ? -8.836 -14.213 17.585 1.00 85.19 143 TRP A O 1
ATOM 1112 N N . SER A 1 144 ? -7.116 -15.605 17.268 1.00 85.81 144 SER A N 1
ATOM 1113 C CA . SER A 1 144 ? -6.107 -14.618 17.677 1.00 85.81 144 SER A CA 1
ATOM 1114 C C . SER A 1 144 ? -6.069 -13.359 16.807 1.00 85.81 144 SER A C 1
ATOM 1116 O O . SER A 1 144 ? -5.679 -12.310 17.313 1.00 85.81 144 SER A O 1
ATOM 1118 N N . GLU A 1 145 ? -6.523 -13.428 15.554 1.00 89.12 145 GLU A N 1
ATOM 1119 C CA . GLU A 1 145 ? -6.657 -12.282 14.634 1.00 89.12 145 GLU A CA 1
ATOM 1120 C C . GLU A 1 145 ? -8.121 -11.939 14.318 1.00 89.12 145 GLU A C 1
ATOM 1122 O O . GLU A 1 145 ? -8.421 -11.334 13.289 1.00 89.12 145 GLU A O 1
ATOM 1127 N N . SER A 1 146 ? -9.043 -12.372 15.182 1.00 90.94 146 SER A N 1
ATOM 1128 C CA . SER A 1 146 ? -10.479 -12.213 14.972 1.00 90.94 146 SER A CA 1
ATOM 1129 C C . SER A 1 146 ? -11.128 -11.349 16.043 1.00 90.94 146 SER A C 1
ATOM 1131 O O . SER A 1 146 ? -10.869 -11.476 17.244 1.00 90.94 146 SER A O 1
ATOM 1133 N N . PHE A 1 147 ? -12.031 -10.478 15.609 1.00 93.88 147 PHE A N 1
ATOM 1134 C CA . PHE A 1 147 ? -12.753 -9.566 16.482 1.00 93.88 147 PHE A CA 1
ATOM 1135 C C . PHE A 1 147 ? -14.185 -9.342 15.985 1.00 93.88 147 PHE A C 1
ATOM 1137 O O . PHE A 1 147 ? -14.535 -9.643 14.845 1.00 93.88 147 PHE A O 1
ATOM 1144 N N . TRP A 1 148 ? -15.036 -8.800 16.850 1.00 95.25 148 TRP A N 1
ATOM 1145 C CA . TRP A 1 148 ? -16.412 -8.461 16.505 1.00 95.25 148 TRP A CA 1
ATOM 1146 C C . TRP A 1 148 ? -16.528 -6.990 16.135 1.00 95.25 148 TRP A C 1
ATOM 1148 O O . TRP A 1 148 ? -16.142 -6.116 16.911 1.00 95.25 148 TRP A O 1
ATOM 1158 N N . GLN A 1 149 ? -17.133 -6.706 14.985 1.00 94.50 149 GLN A N 1
ATOM 1159 C CA . GLN A 1 149 ? -17.562 -5.364 14.610 1.00 94.50 149 GLN A CA 1
ATOM 1160 C C . GLN A 1 149 ? -19.066 -5.220 14.865 1.00 94.50 149 GLN A C 1
ATOM 1162 O O . GLN A 1 149 ? -19.873 -5.983 14.337 1.00 94.50 149 GLN A O 1
ATOM 1167 N N . ILE A 1 150 ? -19.456 -4.215 15.650 1.00 95.44 150 ILE A N 1
ATOM 1168 C CA . ILE A 1 150 ? -20.853 -3.949 16.008 1.00 95.44 150 ILE A CA 1
ATOM 1169 C C . ILE A 1 150 ? -21.252 -2.573 15.482 1.00 95.44 150 ILE A C 1
ATOM 1171 O O . ILE A 1 150 ? -20.788 -1.548 15.978 1.00 95.44 150 ILE A O 1
ATOM 1175 N N . LYS A 1 151 ? -22.134 -2.531 14.481 1.00 93.44 151 LYS A N 1
ATOM 1176 C CA . LYS A 1 151 ? -22.692 -1.286 13.931 1.00 93.44 151 LYS A CA 1
ATOM 1177 C C . LYS A 1 151 ? -24.052 -1.002 14.551 1.00 93.44 151 LYS A C 1
ATOM 1179 O O . LYS A 1 151 ? -24.963 -1.813 14.415 1.00 93.44 151 LYS A O 1
ATOM 1184 N N . LEU A 1 152 ? -24.205 0.165 15.169 1.00 93.50 152 LEU A N 1
ATOM 1185 C CA . LEU A 1 152 ? -25.473 0.635 15.722 1.00 93.50 152 LEU A CA 1
ATOM 1186 C C . LEU A 1 152 ? -26.138 1.617 14.758 1.00 93.50 152 LEU A C 1
ATOM 1188 O O . LEU A 1 152 ? -25.578 2.667 14.427 1.00 93.50 152 LEU A O 1
ATOM 1192 N N . TYR A 1 153 ? -27.360 1.278 14.358 1.00 90.00 153 TYR A N 1
ATOM 1193 C CA . TYR A 1 153 ? -28.244 2.137 13.580 1.00 90.00 153 TYR A CA 1
ATOM 1194 C C . TYR A 1 153 ? -29.386 2.616 14.468 1.00 90.00 153 TYR A C 1
ATOM 1196 O O . TYR A 1 153 ? -30.094 1.809 15.070 1.00 90.00 153 TYR A O 1
ATOM 1204 N N . THR A 1 154 ? -29.564 3.929 14.553 1.00 87.12 154 THR A N 1
ATOM 1205 C CA . THR A 1 154 ? -30.713 4.532 15.235 1.00 87.12 154 THR A CA 1
ATOM 1206 C C . THR A 1 154 ? -31.948 4.513 14.332 1.00 87.12 154 THR A C 1
ATOM 1208 O O . THR A 1 154 ? -31.846 4.315 13.120 1.00 87.12 154 THR A O 1
ATOM 1211 N N . ALA A 1 155 ? -33.126 4.784 14.897 1.00 81.75 155 ALA A N 1
ATOM 1212 C CA . ALA A 1 155 ? -34.337 4.974 14.100 1.00 81.75 155 ALA A CA 1
ATOM 1213 C C . ALA A 1 155 ? -34.166 6.080 13.032 1.00 81.75 155 ALA A C 1
ATOM 1215 O O . ALA A 1 155 ? -34.599 5.907 11.893 1.00 81.75 155 ALA A O 1
ATOM 1216 N N . GLU A 1 156 ? -33.472 7.177 13.363 1.00 80.81 156 GLU A N 1
ATOM 1217 C CA . GLU A 1 156 ? -33.163 8.257 12.411 1.00 80.81 156 GLU A CA 1
ATOM 1218 C C . GLU A 1 156 ? -32.277 7.754 11.256 1.00 80.81 156 GLU A C 1
ATOM 1220 O O . GLU A 1 156 ? -32.525 8.087 10.095 1.00 80.81 156 GLU A O 1
ATOM 1225 N N . ASP A 1 157 ? -31.274 6.914 11.550 1.00 80.31 157 ASP A N 1
ATOM 1226 C CA . ASP A 1 157 ? -30.361 6.357 10.539 1.00 80.31 157 ASP A CA 1
ATOM 1227 C C . ASP A 1 157 ? -31.093 5.512 9.491 1.00 80.31 157 ASP A C 1
ATOM 1229 O O . ASP A 1 157 ? -30.685 5.479 8.327 1.00 80.31 157 ASP A O 1
ATOM 1233 N N . LEU A 1 158 ? -32.160 4.824 9.906 1.00 75.69 158 LEU A N 1
ATOM 1234 C CA . LEU A 1 158 ? -32.927 3.909 9.062 1.00 75.69 158 LEU A CA 1
ATOM 1235 C C . LEU A 1 158 ? -34.071 4.596 8.307 1.00 75.69 158 LEU A C 1
ATOM 1237 O O . LEU A 1 158 ? -34.413 4.159 7.208 1.00 75.69 158 LEU A O 1
ATOM 1241 N N . HIS A 1 159 ? -34.685 5.629 8.890 1.00 72.06 159 HIS A N 1
ATOM 1242 C CA . HIS A 1 159 ? -35.938 6.195 8.380 1.00 72.06 159 HIS A CA 1
ATOM 1243 C C . HIS A 1 159 ? -35.795 7.579 7.745 1.00 72.06 159 HIS A C 1
ATOM 1245 O O . HIS A 1 159 ? -36.478 7.861 6.759 1.00 72.06 159 HIS A O 1
ATOM 1251 N N . ASP A 1 160 ? -34.903 8.425 8.258 1.00 66.75 160 ASP A N 1
ATOM 1252 C CA . ASP A 1 160 ? -34.878 9.850 7.903 1.00 66.75 160 ASP A CA 1
ATOM 1253 C C . ASP A 1 160 ? -33.763 10.205 6.907 1.00 66.75 160 ASP A C 1
ATOM 1255 O O . ASP A 1 160 ? -33.634 11.358 6.479 1.00 66.75 160 ASP A O 1
ATOM 1259 N N . ARG A 1 161 ? -32.933 9.227 6.514 1.00 62.75 161 ARG A N 1
ATOM 1260 C CA . ARG A 1 161 ? -31.730 9.454 5.702 1.00 62.75 161 ARG A CA 1
ATOM 1261 C C . ARG A 1 161 ? -31.761 8.695 4.366 1.00 62.75 161 ARG A C 1
ATOM 1263 O O . ARG A 1 161 ? -32.142 7.532 4.319 1.00 62.75 161 ARG A O 1
ATOM 1270 N N . PRO A 1 162 ? -31.295 9.319 3.262 1.00 54.19 162 PRO A N 1
ATOM 1271 C CA . PRO A 1 162 ? -31.288 8.700 1.931 1.00 54.19 162 PRO A CA 1
ATOM 1272 C C . PRO A 1 162 ? -30.262 7.563 1.773 1.00 54.19 162 PRO A C 1
ATOM 1274 O O . PRO A 1 162 ? -30.332 6.811 0.804 1.00 54.19 162 PRO A O 1
ATOM 1277 N N . ARG A 1 163 ? -29.298 7.439 2.695 1.00 61.56 163 ARG A N 1
ATOM 1278 C CA . ARG A 1 163 ? -28.364 6.309 2.802 1.00 61.56 163 ARG A CA 1
ATOM 1279 C C . ARG A 1 163 ? -28.218 5.951 4.279 1.00 61.56 163 ARG A C 1
ATOM 1281 O O . ARG A 1 163 ? -27.858 6.823 5.068 1.00 61.56 163 ARG A O 1
ATOM 1288 N N . ALA A 1 164 ? -28.487 4.697 4.633 1.00 65.75 164 ALA A N 1
ATOM 1289 C CA . ALA A 1 164 ? -28.333 4.217 6.001 1.00 65.75 164 ALA A CA 1
ATOM 1290 C C . ALA A 1 164 ? -26.839 4.113 6.348 1.00 65.75 164 ALA A C 1
ATOM 1292 O O . ALA A 1 164 ? -26.113 3.298 5.778 1.00 65.75 164 ALA A O 1
ATOM 1293 N N . GLN A 1 165 ? -26.380 4.934 7.290 1.00 73.88 165 GLN A N 1
ATOM 1294 C CA . GLN A 1 165 ? -25.022 4.899 7.832 1.00 73.88 165 GLN A CA 1
ATOM 1295 C C . GLN A 1 165 ? -25.108 4.751 9.350 1.00 73.88 165 GLN A C 1
ATOM 1297 O O . GLN A 1 165 ? -25.860 5.480 9.994 1.00 73.88 165 GLN A O 1
ATOM 1302 N N . ALA A 1 166 ? -24.338 3.815 9.908 1.00 83.50 166 ALA A N 1
ATOM 1303 C CA . ALA A 1 166 ? -24.314 3.575 11.346 1.00 83.50 166 ALA A CA 1
ATOM 1304 C C . ALA A 1 166 ? -23.829 4.821 12.103 1.00 83.50 166 ALA A C 1
ATOM 1306 O O . ALA A 1 166 ? -22.823 5.432 11.725 1.00 83.50 166 ALA A O 1
ATOM 1307 N N . SER A 1 167 ? -24.530 5.170 13.183 1.00 83.44 167 SER A N 1
ATOM 1308 C CA . SER A 1 167 ? -24.137 6.245 14.104 1.00 83.44 167 SER A CA 1
ATOM 1309 C C . SER A 1 167 ? -22.870 5.922 14.864 1.00 83.44 167 SER A C 1
ATOM 1311 O O . SER A 1 167 ? -22.012 6.789 15.028 1.00 83.44 167 SER A O 1
ATOM 1313 N N . LEU A 1 168 ? -22.773 4.682 15.323 1.00 88.38 168 LEU A N 1
ATOM 1314 C CA . LEU A 1 168 ? -21.685 4.203 16.154 1.00 88.38 168 LEU A CA 1
ATOM 1315 C C . LEU A 1 168 ? -21.222 2.867 15.591 1.00 88.38 168 LEU A C 1
ATOM 1317 O O . LEU A 1 168 ? -22.039 2.041 15.175 1.00 88.38 168 LEU A O 1
ATOM 1321 N N . ILE A 1 169 ? -19.912 2.665 15.572 1.00 90.06 169 ILE A N 1
ATOM 1322 C CA . ILE A 1 169 ? -19.305 1.388 15.225 1.00 90.06 169 ILE A CA 1
ATOM 1323 C C . ILE A 1 169 ? -18.350 1.027 16.352 1.00 90.06 169 ILE A C 1
ATOM 1325 O O . ILE A 1 169 ? -17.471 1.814 16.696 1.00 90.06 169 ILE A O 1
ATOM 1329 N N . PHE A 1 170 ? -18.536 -0.149 16.928 1.00 92.69 170 PHE A N 1
ATOM 1330 C CA . PHE A 1 170 ? -17.701 -0.672 17.995 1.00 92.69 170 PHE A CA 1
ATOM 1331 C C . PHE A 1 170 ? -16.863 -1.833 17.474 1.00 92.69 170 PHE A C 1
ATOM 1333 O O . PHE A 1 170 ? -17.322 -2.584 16.610 1.00 92.69 170 PHE A O 1
ATOM 1340 N N . ALA A 1 171 ? -15.672 -1.999 18.041 1.00 92.88 171 ALA A N 1
ATOM 1341 C CA . ALA A 1 171 ? -14.890 -3.219 17.907 1.00 92.88 171 ALA A CA 1
ATOM 1342 C C . ALA A 1 171 ? -14.729 -3.868 19.281 1.00 92.88 171 ALA A C 1
ATOM 1344 O O . ALA A 1 171 ? -14.342 -3.198 20.247 1.00 92.88 171 ALA A O 1
ATOM 1345 N N . ALA A 1 172 ? -15.031 -5.159 19.361 1.00 95.19 172 ALA A N 1
ATOM 1346 C CA . ALA A 1 172 ? -14.887 -5.961 20.564 1.00 95.19 172 ALA A CA 1
ATOM 1347 C C . ALA A 1 172 ? -13.966 -7.155 20.318 1.00 95.19 172 ALA A C 1
ATOM 1349 O O . ALA A 1 172 ? -13.929 -7.684 19.210 1.00 95.19 172 ALA A O 1
ATOM 1350 N N . THR A 1 173 ? -13.245 -7.598 21.347 1.00 94.31 173 THR A N 1
ATOM 1351 C CA . THR A 1 173 ? -12.494 -8.865 21.305 1.00 94.31 173 THR A CA 1
ATOM 1352 C C . THR A 1 173 ? -13.439 -10.027 21.002 1.00 94.31 173 THR A C 1
ATOM 1354 O O . THR A 1 173 ? -14.649 -9.896 21.192 1.00 94.31 173 THR A O 1
ATOM 1357 N N . ILE A 1 174 ? -12.920 -11.193 20.603 1.00 91.38 174 ILE A N 1
ATOM 1358 C CA . ILE A 1 174 ? -13.775 -12.369 20.373 1.00 91.38 174 ILE A CA 1
ATOM 1359 C C . ILE A 1 174 ? -14.600 -12.763 21.619 1.00 91.38 174 ILE A C 1
ATOM 1361 O O . ILE A 1 174 ? -15.723 -13.244 21.492 1.00 91.38 174 ILE A O 1
ATOM 1365 N N . ALA A 1 175 ? -14.093 -12.463 22.824 1.00 90.19 175 ALA A N 1
ATOM 1366 C CA . ALA A 1 175 ? -14.792 -12.660 24.097 1.00 90.19 175 ALA A CA 1
ATOM 1367 C C . ALA A 1 175 ? -15.953 -11.668 24.335 1.00 90.19 175 ALA A C 1
ATOM 1369 O O . ALA A 1 175 ? -16.735 -11.844 25.271 1.00 90.19 175 ALA A O 1
ATOM 1370 N N . GLY A 1 176 ? -16.088 -10.643 23.490 1.00 92.50 176 GLY A N 1
ATOM 1371 C CA . GLY A 1 176 ? -17.124 -9.617 23.570 1.00 92.50 176 GLY A CA 1
ATOM 1372 C C . GLY A 1 176 ? -16.728 -8.374 24.370 1.00 92.50 176 GLY A C 1
ATOM 1373 O O . GLY A 1 176 ? -17.599 -7.554 24.667 1.00 92.50 176 GLY A O 1
ATOM 1374 N N . ASP A 1 177 ? -15.446 -8.198 24.705 1.00 94.50 177 ASP A N 1
ATOM 1375 C CA . ASP A 1 177 ? -14.973 -7.010 25.420 1.00 94.50 177 ASP A CA 1
ATOM 1376 C C . ASP A 1 177 ? -14.845 -5.832 24.452 1.00 94.50 177 ASP A C 1
ATOM 1378 O O . ASP A 1 177 ? -14.032 -5.866 23.530 1.00 94.50 177 ASP A O 1
ATOM 1382 N N . LEU A 1 178 ? -15.633 -4.774 24.653 1.00 95.00 178 LEU A N 1
ATOM 1383 C CA . LEU A 1 178 ? -15.603 -3.573 23.812 1.00 95.00 178 LEU A CA 1
ATOM 1384 C C . LEU A 1 178 ? -14.287 -2.812 24.007 1.00 95.00 178 LEU A C 1
ATOM 1386 O O . LEU A 1 178 ? -14.012 -2.358 25.116 1.00 95.00 178 LEU A O 1
ATOM 1390 N N . VAL A 1 179 ? -13.510 -2.611 22.940 1.00 92.56 179 VAL A N 1
ATOM 1391 C CA . VAL A 1 179 ? -12.201 -1.929 22.990 1.00 92.56 179 VAL A CA 1
ATOM 1392 C C . VAL A 1 179 ? -12.229 -0.602 22.244 1.00 92.56 179 VAL A C 1
ATOM 1394 O O . VAL A 1 179 ? -11.811 0.413 22.801 1.00 92.56 179 VAL A O 1
ATOM 1397 N N . PHE A 1 180 ? -12.731 -0.567 21.008 1.00 90.06 180 PHE A N 1
ATOM 1398 C CA . PHE A 1 180 ? -12.721 0.646 20.185 1.00 90.06 180 PHE A CA 1
ATOM 1399 C C . PHE A 1 180 ? -14.122 1.156 19.862 1.00 90.06 180 PHE A C 1
ATOM 1401 O O . PHE A 1 180 ? -15.072 0.385 19.729 1.00 90.06 180 PHE A O 1
ATOM 1408 N N . LEU A 1 181 ? -14.215 2.476 19.694 1.00 88.44 181 LEU A N 1
ATOM 1409 C CA . LEU A 1 181 ? -15.420 3.195 19.303 1.00 88.44 181 LEU A CA 1
ATOM 1410 C C . LEU A 1 181 ? -15.100 4.172 18.163 1.00 88.44 181 LEU A C 1
ATOM 1412 O O . LEU A 1 181 ? -14.303 5.097 18.323 1.00 88.44 181 LEU A O 1
ATOM 1416 N N . SER A 1 182 ? -15.790 4.008 17.037 1.00 85.06 182 SER A N 1
ATOM 1417 C CA . SER A 1 182 ? -15.869 4.974 15.941 1.00 85.06 182 SER A CA 1
ATOM 1418 C C . SER A 1 182 ? -17.234 5.664 15.997 1.00 85.06 182 SER A C 1
ATOM 1420 O O . SER A 1 182 ? -18.265 5.104 15.615 1.00 85.06 182 SER A O 1
ATOM 1422 N N . ASP A 1 183 ? -17.250 6.887 16.531 1.00 82.19 183 ASP A N 1
ATOM 1423 C CA . ASP A 1 183 ? -18.449 7.721 16.622 1.00 82.19 183 ASP A CA 1
ATOM 1424 C C . ASP A 1 183 ? -18.577 8.618 15.386 1.00 82.19 183 ASP A C 1
ATOM 1426 O O . ASP A 1 183 ? -17.794 9.550 15.176 1.00 82.19 183 ASP A O 1
ATOM 1430 N N . ARG A 1 184 ? -19.585 8.329 14.561 1.00 76.69 184 ARG A N 1
ATOM 1431 C CA . ARG A 1 184 ? -19.819 8.983 13.267 1.00 76.69 184 ARG A CA 1
ATOM 1432 C C . ARG A 1 184 ? -20.996 9.952 13.292 1.00 76.69 184 ARG A C 1
ATOM 1434 O O . ARG A 1 184 ? -21.339 10.520 12.253 1.00 76.69 184 ARG A O 1
ATOM 1441 N N . ARG A 1 185 ? -21.597 10.212 14.458 1.00 76.06 185 ARG A N 1
ATOM 1442 C CA . ARG A 1 185 ? -22.772 11.097 14.596 1.00 76.06 185 ARG A CA 1
ATOM 1443 C C . ARG A 1 185 ? -22.518 12.514 14.059 1.00 76.06 185 ARG A C 1
ATOM 1445 O O . ARG A 1 185 ? -23.419 13.125 13.492 1.00 76.06 185 ARG A O 1
ATOM 1452 N N . ASN A 1 186 ? -21.276 12.999 14.139 1.00 61.06 186 ASN A N 1
ATOM 1453 C CA . ASN A 1 186 ? -20.881 14.355 13.735 1.00 61.06 186 ASN A CA 1
ATOM 1454 C C . ASN A 1 186 ? -20.258 14.475 12.323 1.00 61.06 186 ASN A C 1
ATOM 1456 O O . ASN A 1 186 ? -19.888 15.580 11.924 1.00 61.06 186 ASN A O 1
ATOM 1460 N N . GLN A 1 187 ? -20.130 13.382 11.558 1.00 56.09 187 GLN A N 1
ATOM 1461 C CA . GLN A 1 187 ? -19.440 13.345 10.249 1.00 56.09 187 GLN A CA 1
ATOM 1462 C C . GLN A 1 187 ? -20.385 13.296 9.032 1.00 56.09 187 GLN A C 1
ATOM 1464 O O . GLN A 1 187 ? -20.005 12.905 7.934 1.00 56.09 187 GLN A O 1
ATOM 1469 N N . ARG A 1 188 ? -21.651 13.676 9.213 1.00 53.31 188 ARG A N 1
ATOM 1470 C CA . ARG A 1 188 ? -22.748 13.325 8.293 1.00 53.31 188 ARG A CA 1
ATOM 1471 C C . ARG A 1 188 ? -23.062 14.374 7.214 1.00 53.31 188 ARG A C 1
ATOM 1473 O O . ARG A 1 188 ? -24.161 14.363 6.658 1.00 53.31 188 ARG A O 1
ATOM 1480 N N . THR A 1 189 ? -22.150 15.309 6.913 1.00 46.59 189 THR A N 1
ATOM 1481 C CA . THR A 1 189 ? -22.379 16.340 5.879 1.00 46.59 189 THR A CA 1
ATOM 1482 C C . THR A 1 189 ? -21.922 15.882 4.479 1.00 46.59 189 THR A C 1
ATOM 1484 O O . THR A 1 189 ? -20.775 15.472 4.315 1.00 46.59 189 THR A O 1
ATOM 1487 N N . PRO A 1 190 ? -22.756 16.014 3.421 1.00 39.78 190 PRO A N 1
ATOM 1488 C CA . PRO A 1 190 ? -22.474 15.465 2.081 1.00 39.78 190 PRO A CA 1
ATOM 1489 C C . PRO A 1 190 ? -21.276 16.062 1.317 1.00 39.78 190 PRO A C 1
ATOM 1491 O O . PRO A 1 190 ? -20.984 15.606 0.219 1.00 39.78 190 PRO A O 1
ATOM 1494 N N . HIS A 1 191 ? -20.639 17.123 1.828 1.00 35.91 191 HIS A N 1
ATOM 1495 C CA . HIS A 1 191 ? -19.593 17.889 1.124 1.00 35.91 191 HIS A CA 1
ATOM 1496 C C . HIS A 1 191 ? -18.165 17.598 1.614 1.00 35.91 191 HIS A C 1
ATOM 1498 O O . HIS A 1 191 ? -17.227 18.256 1.177 1.00 35.91 191 HIS A O 1
ATOM 1504 N N . GLN A 1 192 ? -17.969 16.618 2.498 1.00 38.66 192 GLN A N 1
ATOM 1505 C CA . GLN A 1 192 ? -16.631 16.119 2.832 1.00 38.66 192 GLN A CA 1
ATOM 1506 C C . GLN A 1 192 ? -16.276 14.954 1.900 1.00 38.66 192 GLN A C 1
ATOM 1508 O O . GLN A 1 192 ? -16.193 13.799 2.304 1.00 38.66 192 GLN A O 1
ATOM 1513 N N . SER A 1 193 ? -16.134 15.256 0.609 1.00 32.25 193 SER A N 1
ATOM 1514 C CA . SER A 1 193 ? -15.589 14.327 -0.380 1.00 32.25 193 SER A CA 1
ATOM 1515 C C . SER A 1 193 ? -14.126 14.017 -0.050 1.00 32.25 193 SER A C 1
ATOM 1517 O O . SER A 1 193 ? -13.322 14.941 -0.023 1.00 32.25 193 SER A O 1
ATOM 1519 N N . ILE A 1 194 ? -13.829 12.743 0.229 1.00 35.44 194 ILE A N 1
ATOM 1520 C CA . ILE A 1 194 ? -12.735 11.867 -0.265 1.00 35.44 194 ILE A CA 1
ATOM 1521 C C . ILE A 1 194 ? -11.266 12.383 -0.324 1.00 35.44 194 ILE A C 1
ATOM 1523 O O . ILE A 1 194 ? -10.363 11.558 -0.300 1.00 35.44 194 ILE A O 1
ATOM 1527 N N . ASP A 1 195 ? -10.960 13.679 -0.248 1.00 28.09 195 ASP A N 1
ATOM 1528 C CA . ASP A 1 195 ? -9.602 14.224 -0.455 1.00 28.09 195 ASP A CA 1
ATOM 1529 C C . ASP A 1 195 ? -8.858 14.670 0.823 1.00 28.09 195 ASP A C 1
ATOM 1531 O O . ASP A 1 195 ? -7.742 15.188 0.746 1.00 28.09 195 ASP A O 1
ATOM 1535 N N . HIS A 1 196 ? -9.420 14.483 2.025 1.00 29.00 196 HIS A N 1
ATOM 1536 C CA . HIS A 1 196 ? -8.815 14.999 3.274 1.00 29.00 196 HIS A CA 1
ATOM 1537 C C . HIS A 1 196 ? -8.702 13.986 4.426 1.00 29.00 196 HIS A C 1
ATOM 1539 O O . HIS A 1 196 ? -8.502 14.376 5.579 1.00 29.00 196 HIS A O 1
ATOM 1545 N N . LEU A 1 197 ? -8.760 12.686 4.125 1.00 35.69 197 LEU A N 1
ATOM 1546 C CA . LEU A 1 197 ? -8.728 11.620 5.132 1.00 35.69 197 LEU A CA 1
ATOM 1547 C C . LEU A 1 197 ? -7.527 11.608 6.103 1.00 35.69 197 LEU A C 1
ATOM 1549 O O . LEU A 1 197 ? -7.749 11.172 7.230 1.00 35.69 197 LEU A O 1
ATOM 1553 N N . PRO A 1 198 ? -6.311 12.121 5.814 1.00 32.34 198 PRO A N 1
ATOM 1554 C CA . PRO A 1 198 ? -5.245 11.975 6.802 1.00 32.34 198 PRO A CA 1
ATOM 1555 C C . PRO A 1 198 ? -5.276 13.040 7.917 1.00 32.34 198 PRO A C 1
ATOM 1557 O O . PRO A 1 198 ? -4.481 12.948 8.848 1.00 32.34 198 PRO A O 1
ATOM 1560 N N . TRP A 1 199 ? -6.092 14.104 7.818 1.00 32.75 199 TRP A N 1
ATOM 1561 C CA . TRP A 1 199 ? -5.908 15.323 8.638 1.00 32.75 199 TRP A CA 1
ATOM 1562 C C . TRP A 1 199 ? -7.125 15.737 9.484 1.00 32.75 199 TRP A C 1
ATOM 1564 O O . TRP A 1 199 ? -7.145 16.838 10.037 1.00 32.75 199 TRP A O 1
ATOM 1574 N N . ASN A 1 200 ? -8.125 14.871 9.667 1.00 35.28 200 ASN A N 1
ATOM 1575 C CA . ASN A 1 200 ? -9.278 15.175 10.528 1.00 35.28 200 ASN A CA 1
ATOM 1576 C C . ASN A 1 200 ? -9.033 14.756 11.998 1.00 35.28 200 ASN A C 1
ATOM 1578 O O . ASN A 1 200 ? -9.819 14.037 12.610 1.00 35.28 200 ASN A O 1
ATOM 1582 N N . ASN A 1 201 ? -7.911 15.206 12.571 1.00 39.38 201 ASN A N 1
ATOM 1583 C CA . ASN A 1 201 ? -7.365 14.775 13.874 1.00 39.38 201 ASN A CA 1
ATOM 1584 C C . ASN A 1 201 ? -8.100 15.303 15.127 1.00 39.38 201 ASN A C 1
ATOM 1586 O O . ASN A 1 201 ? -7.568 15.212 16.240 1.00 39.38 201 ASN A O 1
ATOM 1590 N N . SER A 1 202 ? -9.289 15.893 14.988 1.00 36.50 202 SER A N 1
ATOM 1591 C CA . SER A 1 202 ? -9.882 16.724 16.047 1.00 36.50 202 SER A CA 1
ATOM 1592 C C . SER A 1 202 ? -11.300 16.356 16.501 1.00 36.50 202 SER A C 1
ATOM 1594 O O . SER A 1 202 ? -11.903 17.161 17.204 1.00 36.50 202 SER A O 1
ATOM 1596 N N . LYS A 1 203 ? -11.848 15.166 16.182 1.00 42.84 203 LYS A N 1
ATOM 1597 C CA . LYS A 1 203 ? -13.208 14.772 16.645 1.00 42.84 203 LYS A CA 1
ATOM 1598 C C . LYS A 1 203 ? -13.432 13.297 17.037 1.00 42.84 203 LYS A C 1
ATOM 1600 O O . LYS A 1 203 ? -14.583 12.896 17.197 1.00 42.84 203 LYS A O 1
ATOM 1605 N N . HIS A 1 204 ? -12.382 12.491 17.207 1.00 54.53 204 HIS A N 1
ATOM 1606 C CA . HIS A 1 204 ? -12.518 11.059 17.515 1.00 54.53 204 HIS A CA 1
ATOM 1607 C C . HIS A 1 204 ? -11.938 10.706 18.883 1.00 54.53 204 HIS A C 1
ATOM 1609 O O . HIS A 1 204 ? -10.747 10.908 19.116 1.00 54.53 204 HIS A O 1
ATOM 1615 N N . PHE A 1 205 ? -12.778 10.140 19.753 1.00 51.56 205 PHE A N 1
ATOM 1616 C CA . PHE A 1 205 ? -12.402 9.648 21.080 1.00 51.56 205 PHE A CA 1
ATOM 1617 C C . PHE A 1 205 ? -11.258 8.613 21.033 1.00 51.56 205 PHE A C 1
ATOM 1619 O O . PHE A 1 205 ? -10.364 8.654 21.869 1.00 51.56 205 PHE A O 1
ATOM 1626 N N . CYS A 1 206 ? -11.225 7.746 20.011 1.00 58.59 206 CYS A N 1
ATOM 1627 C CA . CYS A 1 206 ? -10.210 6.698 19.818 1.00 58.59 206 CYS A CA 1
ATOM 1628 C C . CYS A 1 206 ? -9.242 6.974 18.646 1.00 58.59 206 CYS A C 1
ATOM 1630 O O . CYS A 1 206 ? -8.896 6.059 17.908 1.00 58.59 206 CYS A O 1
ATOM 1632 N N . ALA A 1 207 ? -8.833 8.224 18.399 1.00 59.81 207 ALA A N 1
ATOM 1633 C CA . ALA A 1 207 ? -7.909 8.520 17.295 1.00 59.81 207 ALA A CA 1
ATOM 1634 C C . ALA A 1 207 ? -6.517 7.872 17.502 1.00 59.81 207 ALA A C 1
ATOM 1636 O O . ALA A 1 207 ? -5.796 8.230 18.431 1.00 59.81 207 ALA A O 1
ATOM 1637 N N . ASN A 1 208 ? -6.101 6.985 16.591 1.00 55.38 208 ASN A N 1
ATOM 1638 C CA . ASN A 1 208 ? -4.900 6.139 16.727 1.00 55.38 208 ASN A CA 1
ATOM 1639 C C . ASN A 1 208 ? -3.573 6.772 16.225 1.00 55.38 208 ASN A C 1
ATOM 1641 O O . ASN A 1 208 ? -2.633 6.046 15.902 1.00 55.38 208 ASN A O 1
ATOM 1645 N N . GLY A 1 209 ? -3.470 8.106 16.141 1.00 55.28 209 GLY A N 1
ATOM 1646 C CA . GLY A 1 209 ? -2.398 8.807 15.399 1.00 55.28 209 GLY A CA 1
ATOM 1647 C C . GLY A 1 209 ? -1.552 9.822 16.181 1.00 55.28 209 GLY A C 1
ATOM 1648 O O . GLY A 1 209 ? -0.952 10.708 15.567 1.00 55.28 209 GLY A O 1
ATOM 1649 N N . GLU A 1 210 ? -1.536 9.762 17.514 1.00 58.88 210 GLU A N 1
ATOM 1650 C CA . GLU A 1 210 ? -0.785 10.722 18.338 1.00 58.88 210 GLU A CA 1
ATOM 1651 C C . GLU A 1 210 ? 0.742 10.568 18.179 1.00 58.88 210 GLU A C 1
ATOM 1653 O O . GLU A 1 210 ? 1.264 9.477 17.952 1.00 58.88 210 GLU A O 1
ATOM 1658 N N . VAL A 1 211 ? 1.469 11.688 18.272 1.00 57.62 211 VAL A N 1
ATOM 1659 C CA . VAL A 1 211 ? 2.939 11.722 18.185 1.00 57.62 211 VAL A CA 1
ATOM 1660 C C . VAL A 1 211 ? 3.532 11.249 19.507 1.00 57.62 211 VAL A C 1
ATOM 1662 O O . VAL A 1 211 ? 3.206 11.809 20.551 1.00 57.62 211 VAL A O 1
ATOM 1665 N N . PHE A 1 212 ? 4.457 10.292 19.464 1.00 65.69 212 PHE A N 1
ATOM 1666 C CA . PHE A 1 212 ? 5.200 9.853 20.642 1.00 65.69 212 PHE A CA 1
ATOM 1667 C C . PHE A 1 212 ? 6.707 9.857 20.393 1.00 65.69 212 PHE A C 1
ATOM 1669 O O . PHE A 1 212 ? 7.173 9.646 19.275 1.00 65.69 212 PHE A O 1
ATOM 1676 N N . TYR A 1 213 ? 7.456 10.133 21.460 1.00 69.31 213 TYR A N 1
ATOM 1677 C CA . TYR A 1 213 ? 8.908 10.014 21.473 1.00 69.31 213 TYR A CA 1
ATOM 1678 C C . TYR A 1 213 ? 9.250 8.562 21.785 1.00 69.31 213 TYR A C 1
ATOM 1680 O O . TYR A 1 213 ? 8.837 8.034 22.820 1.00 69.31 213 TYR A O 1
ATOM 1688 N N . THR A 1 214 ? 9.961 7.905 20.879 1.00 77.81 214 THR A N 1
ATOM 1689 C CA . THR A 1 214 ? 10.391 6.522 21.064 1.00 77.81 214 THR A CA 1
ATOM 1690 C C . THR A 1 214 ? 11.791 6.461 21.661 1.00 77.81 214 THR A C 1
ATOM 1692 O O . THR A 1 214 ? 12.638 7.282 21.309 1.00 77.81 214 THR A O 1
ATOM 1695 N N . PRO A 1 215 ? 12.075 5.458 22.510 1.00 83.50 215 PRO A N 1
ATOM 1696 C CA . PRO A 1 215 ? 13.429 5.184 22.983 1.00 83.50 215 PRO A CA 1
ATOM 1697 C C . PRO A 1 215 ? 14.309 4.507 21.923 1.00 83.50 215 PRO A C 1
ATOM 1699 O O . PRO A 1 215 ? 15.515 4.403 22.128 1.00 83.50 215 PRO A O 1
ATOM 1702 N N . TRP A 1 216 ? 13.707 4.007 20.842 1.00 87.44 216 TRP A N 1
ATOM 1703 C CA . TRP A 1 216 ? 14.382 3.215 19.819 1.00 87.44 216 TRP A CA 1
ATOM 1704 C C . TRP A 1 216 ? 15.281 4.075 18.938 1.00 87.44 216 TRP A C 1
ATOM 1706 O O . TRP A 1 216 ? 14.905 5.184 18.558 1.00 87.44 216 TRP A O 1
ATOM 1716 N N . VAL A 1 217 ? 16.446 3.531 18.601 1.00 87.75 217 VAL A N 1
ATOM 1717 C CA . VAL A 1 217 ? 17.477 4.191 17.789 1.00 87.75 217 VAL A CA 1
ATOM 1718 C C . VAL A 1 217 ? 17.659 3.475 16.445 1.00 87.75 217 VAL A C 1
ATOM 1720 O O . VAL A 1 217 ? 17.269 2.310 16.329 1.00 87.75 217 VAL A O 1
ATOM 1723 N N . PRO A 1 218 ? 18.272 4.117 15.429 1.00 89.12 218 PRO A N 1
ATOM 1724 C CA . PRO A 1 218 ? 18.604 3.460 14.167 1.00 89.12 218 PRO A CA 1
ATOM 1725 C C . PRO A 1 218 ? 19.271 2.097 14.365 1.00 89.12 218 PRO A C 1
ATOM 1727 O O . PRO A 1 218 ? 20.253 1.972 15.096 1.00 89.12 218 PRO A O 1
ATOM 1730 N N . GLY A 1 219 ? 18.730 1.075 13.705 1.00 89.25 219 GLY A N 1
ATOM 1731 C CA . GLY A 1 219 ? 19.180 -0.311 13.807 1.00 89.25 219 GLY A CA 1
ATOM 1732 C C . GLY A 1 219 ? 18.438 -1.160 14.838 1.00 89.25 219 GLY A C 1
ATOM 1733 O O . GLY A 1 219 ? 18.575 -2.386 14.798 1.00 89.25 219 GLY A O 1
ATOM 1734 N N . ASP A 1 220 ? 17.630 -0.566 15.718 1.00 92.62 220 ASP A N 1
ATOM 1735 C CA . ASP A 1 220 ? 16.741 -1.330 16.592 1.00 92.62 220 ASP A CA 1
ATOM 1736 C C . ASP A 1 220 ? 15.633 -2.000 15.776 1.00 92.62 220 ASP A C 1
ATOM 1738 O O . ASP A 1 220 ? 15.021 -1.394 14.893 1.00 92.62 220 ASP A O 1
ATOM 1742 N N . ILE A 1 221 ? 15.361 -3.265 16.091 1.00 93.38 221 ILE A N 1
ATOM 1743 C CA . ILE A 1 221 ? 14.252 -4.014 15.508 1.00 93.38 221 ILE A CA 1
ATOM 1744 C C . ILE A 1 221 ? 13.068 -3.932 16.462 1.00 93.38 221 ILE A C 1
ATOM 1746 O O . ILE A 1 221 ? 13.204 -4.121 17.671 1.00 93.38 221 ILE A O 1
ATOM 1750 N N . ILE A 1 222 ? 11.901 -3.653 15.907 1.00 91.69 222 ILE A N 1
ATOM 1751 C CA . ILE A 1 222 ? 10.645 -3.459 16.608 1.00 91.69 222 ILE A CA 1
ATOM 1752 C C . ILE A 1 222 ? 9.693 -4.567 16.172 1.00 91.69 222 ILE A C 1
ATOM 1754 O O . ILE A 1 222 ? 9.493 -4.792 14.979 1.00 91.69 222 ILE A O 1
ATOM 1758 N N . LYS A 1 223 ? 9.084 -5.241 17.143 1.00 92.56 223 LYS A N 1
ATOM 1759 C CA . LYS A 1 223 ? 7.964 -6.152 16.929 1.00 92.56 223 LYS A CA 1
ATOM 1760 C C . LYS A 1 223 ? 6.670 -5.397 17.193 1.00 92.56 223 LYS A C 1
ATOM 1762 O O . LYS A 1 223 ? 6.540 -4.768 18.235 1.00 92.56 223 LYS A O 1
ATOM 1767 N N . ILE A 1 224 ? 5.719 -5.487 16.272 1.00 88.44 224 ILE A N 1
ATOM 1768 C CA . ILE A 1 224 ? 4.426 -4.808 16.329 1.00 88.44 224 ILE A CA 1
ATOM 1769 C C . ILE A 1 224 ? 3.338 -5.875 16.317 1.00 88.44 224 ILE A C 1
ATOM 1771 O O . ILE A 1 224 ? 3.183 -6.598 15.334 1.00 88.44 224 ILE A O 1
ATOM 1775 N N . ASP A 1 225 ? 2.600 -5.993 17.416 1.00 88.94 225 ASP A N 1
ATOM 1776 C CA . ASP A 1 225 ? 1.558 -7.008 17.586 1.00 88.94 225 ASP A CA 1
ATOM 1777 C C . ASP A 1 225 ? 0.220 -6.332 17.911 1.00 88.94 225 ASP A C 1
ATOM 1779 O O . ASP A 1 225 ? -0.032 -5.944 19.053 1.00 88.94 225 ASP A O 1
ATOM 1783 N N . GLY A 1 226 ? -0.594 -6.111 16.873 1.00 84.69 226 GLY A N 1
ATOM 1784 C CA . GLY A 1 226 ? -1.889 -5.427 16.967 1.00 84.69 226 GLY A CA 1
ATOM 1785 C C . GLY A 1 226 ? -3.095 -6.351 17.136 1.00 84.69 226 GLY A C 1
ATOM 1786 O O . GLY A 1 226 ? -4.232 -5.876 17.139 1.00 84.69 226 GLY A O 1
ATOM 1787 N N . ARG A 1 227 ? -2.859 -7.654 17.297 1.00 89.75 227 ARG A N 1
ATOM 1788 C CA . ARG A 1 227 ? -3.913 -8.654 17.456 1.00 89.75 227 ARG A CA 1
ATOM 1789 C C . ARG A 1 227 ? -4.819 -8.368 18.666 1.00 89.75 227 ARG A C 1
ATOM 1791 O O . ARG A 1 227 ? -4.325 -7.918 19.705 1.00 89.75 227 ARG A O 1
ATOM 1798 N N . PRO A 1 228 ? -6.135 -8.643 18.570 1.00 90.50 228 PRO A N 1
ATOM 1799 C CA . PRO A 1 228 ? -6.825 -9.247 17.422 1.00 90.50 228 PRO A CA 1
ATOM 1800 C C . PRO A 1 228 ? -7.298 -8.248 16.350 1.00 90.50 228 PRO A C 1
ATOM 1802 O O . PRO A 1 228 ? -7.917 -8.652 15.377 1.00 90.50 228 PRO A O 1
ATOM 1805 N N . PHE A 1 229 ? -7.049 -6.947 16.518 1.00 86.94 229 PHE A N 1
ATOM 1806 C CA . PHE A 1 229 ? -7.599 -5.883 15.659 1.00 86.94 229 PHE A CA 1
ATOM 1807 C C . PHE A 1 229 ? -6.703 -5.527 14.459 1.00 86.94 229 PHE A C 1
ATOM 1809 O O . PHE A 1 229 ? -6.879 -4.486 13.822 1.00 86.94 229 PHE A O 1
ATOM 1816 N N . ASP A 1 230 ? -5.680 -6.339 14.221 1.00 82.12 230 ASP A N 1
ATOM 1817 C CA . ASP A 1 230 ? -4.700 -6.209 13.152 1.00 82.12 230 ASP A CA 1
ATOM 1818 C C . ASP A 1 230 ? -3.991 -7.551 12.970 1.00 82.12 230 ASP A C 1
ATOM 1820 O O . ASP A 1 230 ? -3.974 -8.384 13.882 1.00 82.12 230 ASP A O 1
ATOM 1824 N N . HIS A 1 231 ? -3.333 -7.702 11.830 1.00 81.88 231 HIS A N 1
ATOM 1825 C CA . HIS A 1 231 ? -2.447 -8.821 11.554 1.00 81.88 231 HIS A CA 1
ATOM 1826 C C . HIS A 1 231 ? -1.153 -8.722 12.369 1.00 81.88 231 HIS A C 1
ATOM 1828 O O . HIS A 1 231 ? -0.551 -7.642 12.474 1.00 81.88 231 HIS A O 1
ATOM 1834 N N . GLY A 1 232 ? -0.666 -9.838 12.911 1.00 79.81 232 GLY A N 1
ATOM 1835 C CA . GLY A 1 232 ? 0.619 -9.828 13.597 1.00 79.81 232 GLY A CA 1
ATOM 1836 C C . GLY A 1 232 ? 1.063 -11.144 14.243 1.00 79.81 232 GLY A C 1
ATOM 1837 O O . GLY A 1 232 ? 0.324 -12.116 14.323 1.00 79.81 232 GLY A O 1
ATOM 1838 N N . PRO A 1 233 ? 2.297 -11.184 14.773 1.00 88.06 233 PRO A N 1
ATOM 1839 C CA . PRO A 1 233 ? 3.213 -10.056 14.917 1.00 88.06 233 PRO A CA 1
ATOM 1840 C C . PRO A 1 233 ? 3.964 -9.716 13.621 1.00 88.06 233 PRO A C 1
ATOM 1842 O O . PRO A 1 233 ? 4.429 -10.603 12.911 1.00 88.06 233 PRO A O 1
ATOM 1845 N N . ARG A 1 234 ? 4.154 -8.419 13.363 1.00 86.75 234 ARG A N 1
ATOM 1846 C CA . ARG A 1 234 ? 5.015 -7.894 12.291 1.00 86.75 234 ARG A CA 1
ATOM 1847 C C . ARG A 1 234 ? 6.313 -7.343 12.862 1.00 86.75 234 ARG A C 1
ATOM 1849 O O . ARG A 1 234 ? 6.390 -7.020 14.047 1.00 86.75 234 ARG A O 1
ATOM 1856 N N . PHE A 1 235 ? 7.321 -7.206 12.010 1.00 89.75 235 PHE A N 1
ATOM 1857 C CA . PHE A 1 235 ? 8.627 -6.685 12.396 1.00 89.75 235 PHE A CA 1
ATOM 1858 C C . PHE A 1 235 ? 9.016 -5.514 11.505 1.00 89.75 235 PHE A C 1
ATOM 1860 O O . PHE A 1 235 ? 8.733 -5.509 10.309 1.00 89.75 235 PHE A O 1
ATOM 1867 N N . ALA A 1 236 ? 9.677 -4.528 12.094 1.00 89.69 236 ALA A N 1
ATOM 1868 C CA . ALA A 1 236 ? 10.226 -3.381 11.393 1.00 89.69 236 ALA A CA 1
ATOM 1869 C C . ALA A 1 236 ? 11.579 -3.010 12.009 1.00 89.69 236 ALA A C 1
ATOM 1871 O O . ALA A 1 236 ? 11.810 -3.259 13.188 1.00 89.69 236 ALA A O 1
ATOM 1872 N N . ILE A 1 237 ? 12.474 -2.407 11.237 1.00 89.56 237 ILE A N 1
ATOM 1873 C CA . ILE A 1 237 ? 13.767 -1.912 11.713 1.00 89.56 237 ILE A CA 1
ATOM 1874 C C . ILE A 1 237 ? 13.817 -0.394 11.597 1.00 89.56 237 ILE A C 1
ATOM 1876 O O . ILE A 1 237 ? 13.476 0.156 10.551 1.00 89.56 237 ILE A O 1
ATOM 1880 N N . VAL A 1 238 ? 14.237 0.280 12.667 1.00 89.12 238 VAL A N 1
ATOM 1881 C CA . VAL A 1 238 ? 14.341 1.743 12.713 1.00 89.12 238 VAL A CA 1
ATOM 1882 C C . VAL A 1 238 ? 15.461 2.201 11.789 1.00 89.12 238 VAL A C 1
ATOM 1884 O O . VAL A 1 238 ? 16.604 1.781 11.952 1.00 89.12 238 VAL A O 1
ATOM 1887 N N . LEU A 1 239 ? 15.137 3.071 10.837 1.00 83.06 239 LEU A N 1
ATOM 1888 C CA . LEU A 1 239 ? 16.095 3.710 9.938 1.00 83.06 239 LEU A CA 1
ATOM 1889 C C . LEU A 1 239 ? 16.578 5.034 10.523 1.00 83.06 239 LEU A C 1
ATOM 1891 O O . LEU A 1 239 ? 17.778 5.251 10.642 1.00 83.06 239 LEU A O 1
ATOM 1895 N N . GLU A 1 240 ? 15.653 5.901 10.922 1.00 79.06 240 GLU A N 1
ATOM 1896 C CA . GLU A 1 240 ? 15.971 7.193 11.524 1.00 79.06 240 GLU A CA 1
ATOM 1897 C C . GLU A 1 240 ? 14.900 7.647 12.517 1.00 79.06 240 GLU A C 1
ATOM 1899 O O . GLU A 1 240 ? 13.715 7.319 12.396 1.00 79.06 240 GLU A O 1
ATOM 1904 N N . ASP A 1 241 ? 15.341 8.445 13.484 1.00 70.38 241 ASP A N 1
ATOM 1905 C CA . ASP A 1 241 ? 14.533 9.157 14.463 1.00 70.38 241 ASP A CA 1
ATOM 1906 C C . ASP A 1 241 ? 14.683 10.677 14.249 1.00 70.38 241 ASP A C 1
ATOM 1908 O O . ASP A 1 241 ? 15.336 11.389 15.013 1.00 70.38 241 ASP A O 1
ATOM 1912 N N . ASP A 1 242 ? 14.117 11.217 13.162 1.00 59.91 242 ASP A N 1
ATOM 1913 C CA . ASP A 1 242 ? 14.267 12.648 12.866 1.00 59.91 242 ASP A CA 1
ATOM 1914 C C . ASP A 1 242 ? 13.335 13.510 13.737 1.00 59.91 242 ASP A C 1
ATOM 1916 O O . ASP A 1 242 ? 12.170 13.780 13.426 1.00 59.91 242 ASP A O 1
ATOM 1920 N N . TYR A 1 243 ? 13.875 13.968 14.867 1.00 53.09 243 TYR A N 1
ATOM 1921 C CA . TYR A 1 243 ? 13.214 14.913 15.766 1.00 53.09 243 TYR A CA 1
ATOM 1922 C C . TYR A 1 243 ? 13.393 16.391 15.368 1.00 53.09 243 TYR A C 1
ATOM 1924 O O . TYR A 1 243 ? 12.708 17.243 15.944 1.00 53.09 243 TYR A O 1
ATOM 1932 N N . ASP A 1 244 ? 14.276 16.708 14.409 1.00 44.88 244 ASP A N 1
ATOM 1933 C CA . ASP A 1 244 ? 14.789 18.071 14.172 1.00 44.88 244 ASP A CA 1
ATOM 1934 C C . ASP A 1 244 ? 14.383 18.684 12.810 1.00 44.88 244 ASP A C 1
ATOM 1936 O O . ASP A 1 244 ? 14.669 19.856 12.543 1.00 44.88 244 ASP A O 1
ATOM 1940 N N . SER A 1 245 ? 13.672 17.946 11.946 1.00 46.38 245 SER A N 1
ATOM 1941 C CA . SER A 1 245 ? 13.083 18.490 10.711 1.00 46.38 245 SER A CA 1
ATOM 1942 C C . SER A 1 245 ? 11.667 19.058 10.895 1.00 46.38 245 SER A C 1
ATOM 1944 O O . SER A 1 245 ? 11.088 19.097 11.982 1.00 46.38 245 SER A O 1
ATOM 1946 N N . SER A 1 246 ? 11.093 19.583 9.805 1.00 39.69 246 SER A N 1
ATOM 1947 C CA . SER A 1 246 ? 9.818 20.320 9.768 1.00 39.69 246 SER A CA 1
ATOM 1948 C C . SER A 1 246 ? 8.589 19.522 10.243 1.00 39.69 246 SER A C 1
ATOM 1950 O O . 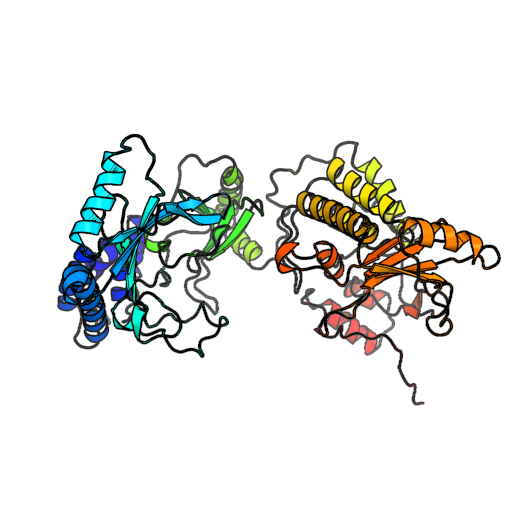SER A 1 246 ? 7.508 20.101 10.356 1.00 39.69 246 SER A O 1
ATOM 1952 N N . PHE A 1 247 ? 8.745 18.228 10.546 1.00 44.53 247 PHE A N 1
ATOM 1953 C CA . PHE A 1 247 ? 7.701 17.322 11.018 1.00 44.53 247 PHE A CA 1
ATOM 1954 C C . PHE A 1 247 ? 8.168 16.546 12.262 1.00 44.53 247 PHE A C 1
ATOM 1956 O O . PHE A 1 247 ? 8.563 15.391 12.180 1.00 44.53 247 PHE A O 1
ATOM 1963 N N . LYS A 1 248 ? 8.113 17.188 13.433 1.00 46.81 248 LYS A N 1
ATOM 1964 C CA . LYS A 1 248 ? 8.550 16.613 14.718 1.00 46.81 248 LYS A CA 1
ATOM 1965 C C . LYS A 1 248 ? 7.905 15.245 15.022 1.00 46.81 248 LYS A C 1
ATOM 1967 O O . LYS A 1 248 ? 6.678 15.126 14.967 1.00 46.81 248 LYS A O 1
ATOM 1972 N N . GLY A 1 249 ? 8.726 14.274 15.441 1.00 53.88 249 GLY A N 1
ATOM 1973 C CA . GLY A 1 249 ? 8.298 13.004 16.052 1.00 53.88 249 GLY A CA 1
ATOM 1974 C C . GLY A 1 249 ? 7.954 11.889 15.061 1.00 53.88 249 GLY A C 1
ATOM 1975 O O . GLY A 1 249 ? 6.953 11.195 15.238 1.00 53.88 249 GLY A O 1
ATOM 1976 N N . GLN A 1 250 ? 8.740 11.757 13.992 1.00 66.31 250 GLN A N 1
ATOM 1977 C CA . GLN A 1 250 ? 8.606 10.690 13.005 1.00 66.31 250 GLN A CA 1
ATOM 1978 C C . GLN A 1 250 ? 9.698 9.638 13.218 1.00 66.31 250 GLN A C 1
ATOM 1980 O O . GLN A 1 250 ? 10.880 9.962 13.185 1.00 66.31 250 GLN A O 1
ATOM 1985 N N . VAL A 1 251 ? 9.287 8.385 13.422 1.00 76.00 251 VAL A N 1
ATOM 1986 C CA . VAL A 1 251 ? 10.188 7.225 13.406 1.00 76.00 251 VAL A CA 1
ATOM 1987 C C . VAL A 1 251 ? 10.018 6.556 12.055 1.00 76.00 251 VAL A C 1
ATOM 1989 O O . VAL A 1 251 ? 8.925 6.071 11.737 1.00 76.00 251 VAL A O 1
ATOM 1992 N N . TRP A 1 252 ? 11.069 6.598 11.245 1.00 79.25 252 TRP A N 1
ATOM 1993 C CA . TRP A 1 252 ? 11.082 5.975 9.930 1.00 79.25 252 TRP A CA 1
ATOM 1994 C C . TRP A 1 252 ? 11.616 4.555 10.054 1.00 79.25 252 TRP A C 1
ATOM 1996 O O . TRP A 1 252 ? 12.641 4.332 10.703 1.00 79.25 252 TRP A O 1
ATOM 2006 N N . CYS A 1 253 ? 10.933 3.597 9.440 1.00 82.81 253 CYS A N 1
ATOM 2007 C CA . CYS A 1 253 ? 11.272 2.187 9.545 1.00 82.81 253 CYS A CA 1
ATOM 2008 C C . CYS A 1 253 ? 11.296 1.513 8.174 1.00 82.81 253 CYS A C 1
ATOM 2010 O O . CYS A 1 253 ? 10.564 1.913 7.272 1.00 82.81 253 CYS A O 1
ATOM 2012 N N . ALA A 1 254 ? 12.071 0.435 8.058 1.00 82.81 254 ALA A N 1
ATOM 2013 C CA . ALA A 1 254 ? 11.957 -0.532 6.971 1.00 82.81 254 ALA A CA 1
ATOM 2014 C C . ALA A 1 254 ? 11.280 -1.817 7.464 1.00 82.81 254 ALA A C 1
ATOM 2016 O O . ALA A 1 254 ? 11.500 -2.240 8.599 1.00 82.81 254 ALA A O 1
ATOM 2017 N N . TYR A 1 255 ? 10.474 -2.459 6.626 1.00 79.25 255 TYR A N 1
ATOM 2018 C CA . TYR A 1 255 ? 9.700 -3.650 6.991 1.00 79.25 255 TYR A CA 1
ATOM 2019 C C . TYR A 1 255 ? 9.536 -4.586 5.781 1.00 79.25 255 TYR A C 1
ATOM 2021 O O . TYR A 1 255 ? 9.675 -4.134 4.640 1.00 79.25 255 TYR A O 1
ATOM 2029 N N . PRO A 1 256 ? 9.307 -5.898 5.990 1.00 73.06 256 PRO A N 1
ATOM 2030 C CA . PRO A 1 256 ? 9.090 -6.826 4.892 1.00 73.06 256 PRO A CA 1
ATOM 2031 C C . PRO A 1 256 ? 7.759 -6.515 4.209 1.00 73.06 256 PRO A C 1
ATOM 2033 O O . PRO A 1 256 ? 6.741 -6.307 4.866 1.00 73.06 256 PRO A O 1
ATOM 2036 N N . SER A 1 257 ? 7.759 -6.538 2.883 1.00 64.56 257 SER A N 1
ATOM 2037 C CA . SER A 1 257 ? 6.544 -6.407 2.085 1.00 64.56 257 SER A CA 1
ATOM 2038 C C . SER A 1 257 ? 6.390 -7.617 1.177 1.00 64.56 257 SER A C 1
ATOM 2040 O O . SER A 1 257 ? 7.327 -8.030 0.490 1.00 64.56 257 SER A O 1
ATOM 2042 N N . LYS A 1 258 ? 5.186 -8.183 1.128 1.00 55.62 258 LYS A N 1
ATOM 2043 C CA . LYS A 1 258 ? 4.846 -9.290 0.228 1.00 55.62 258 LYS A CA 1
ATOM 2044 C C . LYS A 1 258 ? 4.826 -8.835 -1.229 1.00 55.62 258 LYS A C 1
ATOM 2046 O O . LYS A 1 258 ? 5.114 -9.627 -2.126 1.00 55.62 258 LYS A O 1
ATOM 2051 N N . ILE A 1 259 ? 4.506 -7.563 -1.471 1.00 48.56 259 ILE A N 1
ATOM 2052 C CA . ILE A 1 259 ? 4.527 -6.963 -2.809 1.00 48.56 259 ILE A CA 1
ATOM 2053 C C . ILE A 1 259 ? 5.951 -6.524 -3.145 1.00 48.56 259 ILE A C 1
ATOM 2055 O O . ILE A 1 259 ? 6.435 -6.789 -4.253 1.00 48.56 259 ILE A O 1
ATOM 2059 N N . TYR A 1 260 ? 6.608 -5.865 -2.181 1.00 45.47 260 TYR A N 1
ATOM 2060 C CA . TYR A 1 260 ? 7.796 -5.069 -2.429 1.00 45.47 260 TYR A CA 1
ATOM 2061 C C . TYR A 1 260 ? 9.129 -5.645 -1.929 1.00 45.47 260 TYR A C 1
ATOM 2063 O O . TYR A 1 260 ? 10.197 -5.100 -2.211 1.00 45.47 260 TYR A O 1
ATOM 2071 N N . GLY A 1 261 ? 9.101 -6.793 -1.254 1.00 59.69 261 GLY A N 1
ATOM 2072 C CA . GLY A 1 261 ? 10.254 -7.375 -0.573 1.00 59.69 261 GLY A CA 1
ATOM 2073 C C . GLY A 1 261 ? 10.577 -6.609 0.706 1.00 59.69 261 GLY A C 1
ATOM 2074 O O . GLY A 1 261 ? 10.427 -7.153 1.793 1.00 59.69 261 GLY A O 1
ATOM 2075 N N . VAL A 1 262 ? 10.969 -5.341 0.572 1.00 69.44 262 VAL A N 1
ATOM 2076 C CA . VAL A 1 262 ? 11.184 -4.401 1.680 1.00 69.44 262 VAL A CA 1
ATOM 2077 C C . VAL A 1 262 ? 10.568 -3.055 1.304 1.00 69.44 262 VAL A C 1
ATOM 2079 O O . VAL A 1 262 ? 10.860 -2.535 0.228 1.00 69.44 262 VAL A O 1
ATOM 2082 N N . GLU A 1 263 ? 9.744 -2.495 2.186 1.00 67.00 263 GLU A N 1
ATOM 2083 C CA . GLU A 1 263 ? 9.232 -1.125 2.078 1.00 67.00 263 GLU A CA 1
ATOM 2084 C C . GLU A 1 263 ? 9.699 -0.262 3.242 1.00 67.00 263 GLU A C 1
ATOM 2086 O O . GLU A 1 263 ? 10.203 -0.748 4.257 1.00 67.00 263 GLU A O 1
ATOM 2091 N N . GLU A 1 264 ? 9.517 1.040 3.061 1.00 73.75 264 GLU A N 1
ATOM 2092 C CA . GLU A 1 264 ? 9.727 2.056 4.073 1.00 73.75 264 GLU A CA 1
ATOM 2093 C C . GLU A 1 264 ? 8.404 2.661 4.495 1.00 73.75 264 GLU A C 1
ATOM 2095 O O . GLU A 1 264 ? 7.511 2.883 3.677 1.00 73.75 264 GLU A O 1
ATOM 2100 N N . GLY A 1 265 ? 8.296 2.946 5.783 1.00 72.19 265 GLY A N 1
ATOM 2101 C CA . GLY A 1 265 ? 7.069 3.434 6.370 1.00 72.19 265 GLY A CA 1
ATOM 2102 C C . GLY A 1 265 ? 7.333 4.271 7.600 1.00 72.19 265 GLY A C 1
ATOM 2103 O O . GLY A 1 265 ? 8.331 4.114 8.306 1.00 72.19 265 GLY A O 1
ATOM 2104 N N . ASN A 1 266 ? 6.386 5.153 7.882 1.00 74.19 266 ASN A N 1
ATOM 2105 C CA . ASN A 1 266 ? 6.386 5.921 9.106 1.00 74.19 266 ASN A CA 1
ATOM 2106 C C . ASN A 1 266 ? 5.595 5.182 10.190 1.00 74.19 266 ASN A C 1
ATOM 2108 O O . ASN A 1 266 ? 4.401 4.913 10.024 1.00 74.19 266 ASN A O 1
ATOM 2112 N N . LEU A 1 267 ? 6.231 4.931 11.336 1.00 74.69 267 LEU A N 1
ATOM 2113 C CA . LEU A 1 267 ? 5.597 4.236 12.458 1.00 74.69 267 LEU A CA 1
ATOM 2114 C C . LEU A 1 267 ? 4.364 4.986 13.005 1.00 74.69 267 LEU A C 1
ATOM 2116 O O . LEU A 1 267 ? 3.410 4.365 13.467 1.00 74.69 267 LEU A O 1
ATOM 2120 N N . ARG A 1 268 ? 4.343 6.322 12.912 1.00 66.31 268 ARG A N 1
ATOM 2121 C CA . ARG A 1 268 ? 3.204 7.159 13.323 1.00 66.31 268 ARG A CA 1
ATOM 2122 C C . ARG A 1 268 ? 2.054 7.106 12.326 1.00 66.31 268 ARG A C 1
ATOM 2124 O O . ARG A 1 268 ? 0.899 7.046 12.735 1.00 66.31 268 ARG A O 1
ATOM 2131 N N . LEU A 1 269 ? 2.358 7.199 11.029 1.00 61.12 269 LEU A N 1
ATOM 2132 C CA . LEU A 1 269 ? 1.331 7.179 9.976 1.00 61.12 269 LEU A CA 1
ATOM 2133 C C . LEU A 1 269 ? 0.783 5.775 9.725 1.00 61.12 269 LEU A C 1
ATOM 2135 O O . LEU A 1 269 ? -0.234 5.643 9.059 1.00 61.12 269 LEU A O 1
ATOM 2139 N N . ARG A 1 270 ? 1.402 4.761 10.346 1.00 65.38 270 ARG A N 1
ATOM 2140 C CA . ARG A 1 270 ? 1.027 3.352 10.226 1.00 65.38 270 ARG A CA 1
ATOM 2141 C C . ARG A 1 270 ? 1.257 2.806 8.816 1.00 65.38 270 ARG A C 1
ATOM 2143 O O . ARG A 1 270 ? 0.698 1.783 8.451 1.00 65.38 270 ARG A O 1
ATOM 2150 N N . ASP A 1 271 ? 2.175 3.430 8.081 1.00 63.38 271 ASP A N 1
ATOM 2151 C CA . ASP A 1 271 ? 2.550 3.071 6.708 1.00 63.38 271 ASP A CA 1
ATOM 2152 C C . ASP A 1 271 ? 3.509 1.863 6.664 1.00 63.38 271 ASP A C 1
ATOM 2154 O O . ASP A 1 271 ? 4.333 1.763 5.762 1.00 63.38 271 ASP A O 1
ATOM 2158 N N . PHE A 1 272 ? 3.470 0.982 7.671 1.00 61.06 272 PHE A N 1
ATOM 2159 C CA . PHE A 1 272 ? 4.373 -0.169 7.811 1.00 61.06 272 PHE A CA 1
ATOM 2160 C C . PHE A 1 272 ? 3.707 -1.516 7.483 1.00 61.06 272 PHE A C 1
ATOM 2162 O O . PHE A 1 272 ? 4.078 -2.559 8.025 1.00 61.06 272 PHE A O 1
ATOM 2169 N N . THR A 1 273 ? 2.673 -1.490 6.637 1.00 61.53 273 THR A N 1
ATOM 2170 C CA . THR A 1 273 ? 1.833 -2.650 6.320 1.00 61.53 273 THR A CA 1
ATOM 2171 C C . THR A 1 273 ? 1.385 -2.611 4.862 1.00 61.53 273 THR A C 1
ATOM 2173 O O . THR A 1 273 ? 0.901 -1.576 4.406 1.00 61.53 273 THR A O 1
ATOM 2176 N N . ASP A 1 274 ? 1.432 -3.746 4.163 1.00 52.34 274 ASP A N 1
ATOM 2177 C CA . ASP A 1 274 ? 0.754 -3.900 2.874 1.00 52.34 274 ASP A CA 1
ATOM 2178 C C . ASP A 1 274 ? -0.767 -3.962 3.133 1.00 52.34 274 ASP A C 1
ATOM 2180 O O . ASP A 1 274 ? -1.269 -5.022 3.492 1.00 52.34 274 ASP A O 1
ATOM 2184 N N . GLY A 1 275 ? -1.512 -2.855 3.021 1.00 55.91 275 GLY A N 1
ATOM 2185 C CA . GLY A 1 275 ? -2.969 -2.868 3.239 1.00 55.91 275 GLY A CA 1
ATOM 2186 C C . GLY A 1 275 ? -3.621 -1.499 3.443 1.00 55.91 275 GLY A C 1
ATOM 2187 O O . GLY A 1 275 ? -2.942 -0.488 3.620 1.00 55.91 275 GLY A O 1
ATOM 2188 N N . PHE A 1 276 ? -4.957 -1.457 3.415 1.00 55.19 276 PHE A N 1
ATOM 2189 C CA . PHE A 1 276 ? -5.713 -0.262 3.806 1.00 55.19 276 PHE A CA 1
ATOM 2190 C C . PHE A 1 276 ? -5.857 -0.210 5.330 1.00 55.19 276 PHE A C 1
ATOM 2192 O O . PHE A 1 276 ? -6.216 -1.201 5.961 1.00 55.19 276 PHE A O 1
ATOM 2199 N N . LEU A 1 277 ? -5.604 0.959 5.925 1.00 58.97 277 LEU A N 1
ATOM 2200 C CA . LEU A 1 277 ? -5.763 1.160 7.364 1.00 58.97 277 LEU A CA 1
ATOM 2201 C C . LEU A 1 277 ? -7.251 1.157 7.738 1.00 58.97 277 LEU A C 1
ATOM 2203 O O . LEU A 1 277 ? -8.015 1.989 7.248 1.00 58.97 277 LEU A O 1
ATOM 2207 N N . ASP A 1 278 ? -7.636 0.260 8.644 1.00 66.50 278 ASP A N 1
ATOM 2208 C CA . ASP A 1 278 ? -8.953 0.274 9.281 1.00 66.50 278 ASP A CA 1
ATOM 2209 C C . ASP A 1 278 ? -8.982 1.280 10.452 1.00 66.50 278 ASP A C 1
ATOM 2211 O O . ASP A 1 278 ? -7.954 1.556 11.095 1.00 66.50 278 ASP A O 1
ATOM 2215 N N . ASP A 1 279 ? -10.178 1.804 10.743 1.00 66.75 279 ASP A N 1
ATOM 2216 C CA . ASP A 1 279 ? -10.487 2.656 11.898 1.00 66.75 279 ASP A CA 1
ATOM 2217 C C . ASP A 1 279 ? -10.081 1.986 13.228 1.00 66.75 279 ASP A C 1
ATOM 2219 O O . ASP A 1 279 ? -9.743 2.681 14.188 1.00 66.75 279 ASP A O 1
ATOM 2223 N N . PHE A 1 280 ? -10.115 0.650 13.299 1.00 76.94 280 PHE A N 1
ATOM 2224 C CA . PHE A 1 280 ? -9.890 -0.116 14.533 1.00 76.94 280 PHE A CA 1
ATOM 2225 C C . PHE A 1 280 ? -8.481 -0.653 14.718 1.00 76.94 280 PHE A C 1
ATOM 2227 O O . PHE A 1 280 ? -8.151 -1.153 15.792 1.00 76.9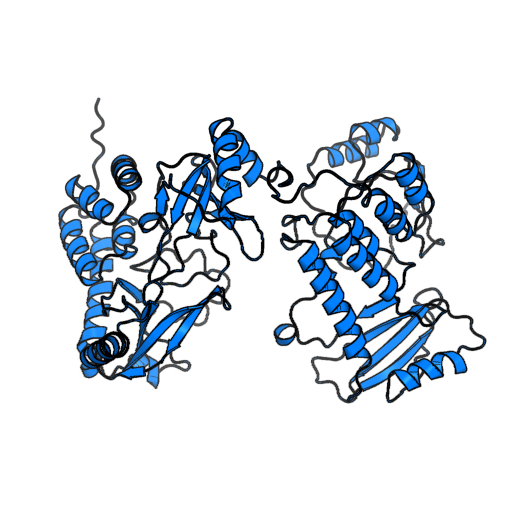4 280 PHE A O 1
ATOM 2234 N N . THR A 1 281 ? -7.629 -0.525 13.712 1.00 78.12 281 THR A N 1
ATOM 2235 C CA . THR A 1 281 ? -6.265 -1.014 13.828 1.00 78.12 281 THR A CA 1
ATOM 2236 C C . THR A 1 281 ? -5.478 -0.151 14.838 1.00 78.12 281 THR A C 1
ATOM 2238 O O . THR A 1 281 ? -5.422 1.081 14.692 1.00 78.12 281 THR A O 1
ATOM 2241 N N . PRO A 1 282 ? -4.878 -0.760 15.876 1.00 80.88 282 PRO A N 1
ATOM 2242 C CA . PRO A 1 282 ? -4.239 -0.057 16.982 1.00 80.88 282 PRO A CA 1
ATOM 2243 C C . PRO A 1 282 ? -2.960 0.683 16.581 1.00 80.88 282 PRO A C 1
ATOM 2245 O O . PRO A 1 282 ? -2.242 0.310 15.655 1.00 80.88 282 PRO A O 1
ATOM 2248 N N . SER A 1 283 ? -2.645 1.738 17.335 1.00 81.25 283 SER A N 1
ATOM 2249 C CA . SER A 1 283 ? -1.394 2.483 17.177 1.00 81.25 283 SER A CA 1
ATOM 2250 C C . SER A 1 283 ? -0.182 1.671 17.639 1.00 81.25 283 SER A C 1
ATOM 2252 O O . SER A 1 283 ? -0.243 0.996 18.671 1.00 81.25 283 SER A O 1
ATOM 2254 N N . ALA A 1 284 ? 0.952 1.852 16.952 1.00 81.06 284 ALA A N 1
ATOM 2255 C CA . ALA A 1 284 ? 2.255 1.329 17.365 1.00 81.06 284 ALA A CA 1
ATOM 2256 C C . ALA A 1 284 ? 2.630 1.732 18.803 1.00 81.06 284 ALA A C 1
ATOM 2258 O O . ALA A 1 284 ? 3.313 0.977 19.482 1.00 81.06 284 ALA A O 1
ATOM 2259 N N . LEU A 1 285 ? 2.116 2.857 19.317 1.00 81.44 285 LEU A N 1
ATOM 2260 C CA . LEU A 1 285 ? 2.308 3.270 20.712 1.00 81.44 285 LEU A CA 1
ATOM 2261 C C . LEU A 1 285 ? 1.952 2.171 21.734 1.00 81.44 285 LEU A C 1
ATOM 2263 O O . LEU A 1 285 ? 2.567 2.096 22.795 1.00 81.44 285 LEU A O 1
ATOM 2267 N N . TYR A 1 286 ? 0.958 1.330 21.434 1.00 84.94 286 TYR A N 1
ATOM 2268 C CA . TYR A 1 286 ? 0.485 0.284 22.350 1.00 84.94 286 TYR A CA 1
ATOM 2269 C C . TYR A 1 286 ? 0.950 -1.118 21.962 1.00 84.94 286 TYR A C 1
ATOM 2271 O O . TYR A 1 286 ? 0.891 -2.026 22.791 1.00 84.94 286 TYR A O 1
ATOM 2279 N N . THR A 1 287 ? 1.371 -1.298 20.712 1.00 86.25 287 THR A N 1
ATOM 2280 C CA . THR A 1 287 ? 1.588 -2.616 20.100 1.00 86.25 287 THR A CA 1
ATOM 2281 C C . THR A 1 287 ? 3.044 -2.902 19.773 1.00 86.25 287 THR A C 1
ATOM 2283 O O . THR A 1 287 ? 3.388 -4.063 19.556 1.00 86.25 287 THR A O 1
ATOM 2286 N N . ALA A 1 288 ? 3.889 -1.872 19.738 1.00 88.25 288 ALA A N 1
ATOM 2287 C CA . ALA A 1 288 ? 5.294 -1.985 19.394 1.00 88.25 288 ALA A CA 1
ATOM 2288 C C . ALA A 1 288 ? 6.185 -2.184 20.632 1.00 88.25 288 ALA A C 1
ATOM 2290 O O . ALA A 1 288 ? 6.043 -1.491 21.639 1.00 88.25 288 ALA A O 1
ATOM 2291 N N . GLU A 1 289 ? 7.140 -3.104 20.528 1.00 90.94 289 GLU A N 1
ATOM 2292 C CA . GLU A 1 289 ? 8.179 -3.372 21.527 1.00 90.94 289 GLU A CA 1
ATOM 2293 C C . GLU A 1 289 ? 9.523 -3.625 20.834 1.00 90.94 289 GLU A C 1
ATOM 2295 O O . GLU A 1 289 ? 9.564 -4.124 19.704 1.00 90.94 289 GLU A O 1
ATOM 2300 N N . ARG A 1 290 ? 10.643 -3.306 21.495 1.00 91.81 290 ARG A N 1
ATOM 2301 C CA . ARG A 1 290 ? 11.961 -3.656 20.944 1.00 91.81 290 ARG A CA 1
ATOM 2302 C C . ARG A 1 290 ? 12.145 -5.172 20.977 1.00 91.81 290 ARG A C 1
ATOM 2304 O O . ARG A 1 290 ? 11.895 -5.818 21.992 1.00 91.81 290 ARG A O 1
ATOM 2311 N N . TYR A 1 291 ? 12.638 -5.734 19.882 1.00 93.19 291 TYR A N 1
ATOM 2312 C CA . TYR A 1 291 ? 12.759 -7.170 19.685 1.00 93.19 291 TYR A CA 1
ATOM 2313 C C . TYR A 1 291 ? 14.215 -7.609 19.493 1.00 93.19 291 TYR A C 1
ATOM 2315 O O . TYR A 1 291 ? 14.953 -7.035 18.698 1.00 93.19 291 TYR A O 1
ATOM 2323 N N . ILE A 1 292 ? 14.620 -8.650 20.229 1.00 89.56 292 ILE A N 1
ATOM 2324 C CA . ILE A 1 292 ? 15.985 -9.224 20.218 1.00 89.56 292 ILE A CA 1
ATOM 2325 C C . ILE A 1 292 ? 15.929 -10.756 20.007 1.00 89.56 292 ILE A C 1
ATOM 2327 O O . ILE A 1 292 ? 16.900 -11.470 20.240 1.00 89.56 292 ILE A O 1
ATOM 2331 N N . GLY A 1 293 ? 14.766 -11.290 19.630 1.00 89.06 293 GLY A N 1
ATOM 2332 C CA . GLY A 1 293 ? 14.580 -12.724 19.406 1.00 89.06 293 GLY A CA 1
ATOM 2333 C C . GLY A 1 293 ? 14.884 -13.157 17.972 1.00 89.06 293 GLY A C 1
ATOM 2334 O O . GLY A 1 293 ? 15.400 -12.387 17.160 1.00 89.06 293 GLY A O 1
ATOM 2335 N N . ASP A 1 294 ? 14.529 -14.402 17.668 1.00 89.56 294 ASP A N 1
ATOM 2336 C CA . ASP A 1 294 ? 14.663 -14.970 16.329 1.00 89.56 294 ASP A CA 1
ATOM 2337 C C . ASP A 1 294 ? 13.632 -14.361 15.372 1.00 89.56 294 ASP A C 1
ATOM 2339 O O . ASP A 1 294 ? 12.436 -14.315 15.659 1.00 89.56 294 ASP A O 1
ATOM 2343 N N . LEU A 1 295 ? 14.103 -13.895 14.217 1.00 86.75 295 LEU A N 1
ATOM 2344 C CA . LEU A 1 295 ? 13.248 -13.300 13.196 1.00 86.75 295 LEU A CA 1
ATOM 2345 C C . LEU A 1 295 ? 12.720 -14.352 12.214 1.00 86.75 295 LEU A C 1
ATOM 2347 O O . LEU A 1 295 ? 13.447 -15.298 11.897 1.00 86.75 295 LEU A O 1
ATOM 2351 N N . PRO A 1 296 ? 11.505 -14.160 11.671 1.00 80.50 296 PRO A N 1
ATOM 2352 C CA . PRO A 1 296 ? 11.042 -14.918 10.513 1.00 80.50 296 PRO A CA 1
ATOM 2353 C C . PRO A 1 296 ? 11.962 -14.727 9.291 1.00 80.50 296 PRO A C 1
ATOM 2355 O O . PRO A 1 296 ? 12.685 -13.732 9.184 1.00 80.50 296 PRO A O 1
ATOM 2358 N N . ASP A 1 297 ? 11.929 -15.677 8.352 1.00 73.12 297 ASP A N 1
ATOM 2359 C CA . ASP A 1 297 ? 12.846 -15.717 7.200 1.00 73.12 297 ASP A CA 1
ATOM 2360 C C . ASP A 1 297 ? 12.782 -14.453 6.320 1.00 73.12 297 ASP A C 1
ATOM 2362 O O . ASP A 1 297 ? 13.812 -13.972 5.836 1.00 73.12 297 ASP A O 1
ATOM 2366 N N . ASP A 1 298 ? 11.590 -13.883 6.139 1.00 69.81 298 ASP A N 1
ATOM 2367 C CA . ASP A 1 298 ? 11.349 -12.657 5.365 1.00 69.81 298 ASP A CA 1
ATOM 2368 C C . ASP A 1 298 ? 11.898 -11.392 6.049 1.00 69.81 298 ASP A C 1
ATOM 2370 O O . ASP A 1 298 ? 12.189 -10.400 5.384 1.00 69.81 298 ASP A O 1
ATOM 2374 N N . CYS A 1 299 ? 12.137 -11.454 7.358 1.00 81.50 299 CYS A N 1
ATOM 2375 C CA . CYS A 1 299 ? 12.735 -10.395 8.164 1.00 81.50 299 CYS A CA 1
ATOM 2376 C C . CYS A 1 299 ? 14.259 -10.548 8.315 1.00 81.50 299 CYS A C 1
ATOM 2378 O O . CYS A 1 299 ? 14.911 -9.688 8.907 1.00 81.50 299 CYS A O 1
ATOM 2380 N N . SER A 1 300 ? 14.866 -11.615 7.779 1.00 77.81 300 SER A N 1
ATOM 2381 C CA . SER A 1 300 ? 16.295 -11.920 7.975 1.00 77.81 300 SER A CA 1
ATOM 2382 C C . SER A 1 300 ? 17.250 -10.798 7.531 1.00 77.81 300 SER A C 1
ATOM 2384 O O . SER A 1 300 ? 18.319 -10.629 8.126 1.00 77.81 300 SER A O 1
ATOM 2386 N N . PHE A 1 301 ? 16.856 -9.976 6.547 1.00 76.00 301 PHE A N 1
ATOM 2387 C CA . PHE A 1 301 ? 17.631 -8.816 6.083 1.00 76.00 301 PHE A CA 1
ATOM 2388 C C . PHE A 1 301 ? 17.892 -7.785 7.195 1.00 76.00 301 PHE A C 1
ATOM 2390 O O . PHE A 1 301 ? 18.918 -7.097 7.179 1.00 76.00 301 PHE A O 1
ATOM 2397 N N . MET A 1 302 ? 16.998 -7.702 8.187 1.00 87.75 302 MET A N 1
ATOM 2398 C CA . MET A 1 302 ? 17.106 -6.757 9.295 1.00 87.75 302 MET A CA 1
ATOM 2399 C C . MET A 1 302 ? 18.342 -7.018 10.152 1.00 87.75 302 MET A C 1
ATOM 2401 O O . MET A 1 302 ? 18.905 -6.077 10.695 1.00 87.75 302 MET A O 1
ATOM 2405 N N . LEU A 1 303 ? 18.823 -8.263 10.246 1.00 84.88 303 LEU A N 1
ATOM 2406 C CA . LEU A 1 303 ? 20.004 -8.590 11.054 1.00 84.88 303 LEU A CA 1
ATOM 2407 C C . LEU A 1 303 ? 21.290 -7.977 10.487 1.00 84.88 303 LEU A C 1
ATOM 2409 O O . LEU A 1 303 ? 22.177 -7.573 11.242 1.00 84.88 303 LEU A O 1
ATOM 2413 N N . GLU A 1 304 ? 21.421 -7.930 9.159 1.00 81.50 304 GLU A N 1
ATOM 2414 C CA . GLU A 1 304 ? 22.563 -7.284 8.508 1.00 81.50 304 GLU A CA 1
ATOM 2415 C C . GLU A 1 304 ? 22.419 -5.760 8.550 1.00 81.50 304 GLU A C 1
ATOM 2417 O O . GLU A 1 304 ? 23.391 -5.056 8.830 1.00 81.50 304 GLU A O 1
ATOM 2422 N N . LEU A 1 305 ? 21.205 -5.255 8.314 1.00 82.31 305 LEU A N 1
ATOM 2423 C CA . LEU A 1 305 ? 20.912 -3.825 8.355 1.00 82.31 305 LEU A CA 1
ATOM 2424 C C . LEU A 1 305 ? 21.101 -3.232 9.757 1.00 82.31 305 LEU A C 1
ATOM 2426 O O . LEU A 1 305 ? 21.700 -2.171 9.886 1.00 82.31 305 LEU A O 1
ATOM 2430 N N . SER A 1 306 ? 20.674 -3.945 10.798 1.00 89.50 306 SER A N 1
ATOM 2431 C CA . SER A 1 306 ? 20.821 -3.552 12.204 1.00 89.50 306 SER A CA 1
ATOM 2432 C C . SER A 1 306 ? 22.279 -3.278 12.553 1.00 89.50 306 SER A C 1
ATOM 2434 O O . SER A 1 306 ? 22.604 -2.195 13.029 1.00 89.50 306 SER A O 1
ATOM 2436 N N . LYS A 1 307 ? 23.188 -4.186 12.172 1.00 86.06 307 LYS A N 1
ATOM 2437 C CA . LYS A 1 307 ? 24.634 -3.991 12.364 1.00 86.06 307 LYS A CA 1
ATOM 2438 C C . LYS A 1 307 ? 25.146 -2.744 11.644 1.00 86.06 307 LYS A C 1
ATOM 2440 O O . LYS A 1 307 ? 25.860 -1.951 12.243 1.00 86.06 307 LYS A O 1
ATOM 2445 N N . LYS A 1 308 ? 24.759 -2.550 10.376 1.00 84.12 308 LYS A N 1
ATOM 2446 C CA . LYS A 1 308 ? 25.178 -1.381 9.583 1.00 84.12 308 LYS A CA 1
ATOM 2447 C C . LYS A 1 308 ? 24.702 -0.067 10.203 1.00 84.12 308 LYS A C 1
ATOM 2449 O O . LYS A 1 308 ? 25.468 0.886 10.231 1.00 84.12 308 LYS A O 1
ATOM 2454 N N . LEU A 1 309 ? 23.464 -0.024 10.690 1.00 85.56 309 LEU A N 1
ATOM 2455 C CA . LEU A 1 309 ? 22.874 1.170 11.298 1.00 85.56 309 LEU A CA 1
ATOM 2456 C C . LEU A 1 309 ? 23.438 1.455 12.693 1.00 85.56 309 LEU A C 1
ATOM 2458 O O . LEU A 1 309 ? 23.632 2.616 13.031 1.00 85.56 309 LEU A O 1
ATOM 2462 N N . HIS A 1 310 ? 23.760 0.429 13.485 1.00 88.31 310 HIS A N 1
ATOM 2463 C CA . HIS A 1 310 ? 24.463 0.628 14.757 1.00 88.31 310 HIS A CA 1
ATOM 2464 C C . HIS A 1 310 ? 25.903 1.123 14.551 1.00 88.31 310 HIS A C 1
ATOM 2466 O O . HIS A 1 310 ? 26.375 1.941 15.341 1.00 88.31 310 HIS A O 1
ATOM 2472 N N . ASP A 1 311 ? 26.588 0.662 13.498 1.00 85.62 311 ASP A N 1
ATOM 2473 C CA . ASP A 1 311 ? 27.945 1.108 13.150 1.00 85.62 311 ASP A CA 1
ATOM 2474 C C . ASP A 1 311 ? 27.961 2.529 12.547 1.00 85.62 311 ASP A C 1
ATOM 2476 O O . ASP A 1 311 ? 28.854 3.324 12.856 1.00 85.62 311 ASP A O 1
ATOM 2480 N N . ASP A 1 312 ? 26.982 2.857 11.697 1.00 83.69 312 ASP A N 1
ATOM 2481 C CA . ASP A 1 312 ? 26.804 4.170 11.066 1.00 83.69 312 ASP A CA 1
ATOM 2482 C C . ASP A 1 312 ? 25.317 4.583 11.029 1.00 83.69 312 ASP A C 1
ATOM 2484 O O . ASP A 1 312 ? 24.625 4.356 10.028 1.00 83.69 312 ASP A O 1
ATOM 2488 N N . PRO A 1 313 ? 24.814 5.248 12.088 1.00 80.81 313 PRO A N 1
ATOM 2489 C CA . PRO A 1 313 ? 23.424 5.707 12.146 1.00 80.81 313 PRO A CA 1
ATOM 2490 C C . PRO A 1 313 ? 23.049 6.690 11.027 1.00 80.81 313 PRO A C 1
ATOM 2492 O O . PRO A 1 313 ? 21.881 6.791 10.657 1.00 80.81 313 PRO A O 1
ATOM 2495 N N . GLY A 1 314 ? 24.025 7.404 10.445 1.00 74.00 314 GLY A N 1
ATOM 2496 C CA . GLY A 1 314 ? 23.793 8.332 9.333 1.00 74.00 314 GLY A CA 1
ATOM 2497 C C . GLY A 1 314 ? 23.343 7.634 8.047 1.00 74.00 314 GLY A C 1
ATOM 2498 O O . GLY A 1 314 ? 22.681 8.251 7.210 1.00 74.00 314 GLY A O 1
ATOM 2499 N N . CYS A 1 315 ? 23.638 6.338 7.915 1.00 72.06 315 CYS A N 1
ATOM 2500 C CA . CYS A 1 315 ? 23.193 5.495 6.808 1.00 72.06 315 CYS A CA 1
ATOM 2501 C C . CYS A 1 315 ? 21.661 5.469 6.678 1.00 72.06 315 CYS A C 1
ATOM 2503 O O . CYS A 1 315 ? 21.147 5.494 5.563 1.00 72.06 315 CYS A O 1
ATOM 2505 N N . GLY A 1 316 ? 20.930 5.498 7.797 1.00 69.00 316 GLY A N 1
ATOM 2506 C CA . GLY A 1 316 ? 19.468 5.524 7.792 1.00 69.00 316 GLY A CA 1
ATOM 2507 C C . GLY A 1 316 ? 18.889 6.792 7.166 1.00 69.00 316 GLY A C 1
ATOM 2508 O O . GLY A 1 316 ? 17.970 6.719 6.361 1.00 69.00 316 GLY A O 1
ATOM 2509 N N . LYS A 1 317 ? 19.506 7.950 7.416 1.00 68.19 317 LYS A N 1
ATOM 2510 C CA . LYS A 1 317 ? 19.102 9.217 6.789 1.00 68.19 317 LYS A CA 1
ATOM 2511 C C . LYS A 1 317 ? 19.356 9.230 5.285 1.00 68.19 317 LYS A C 1
ATOM 2513 O O . LYS A 1 317 ? 18.528 9.708 4.516 1.00 68.19 317 LYS A O 1
ATOM 2518 N N . HIS A 1 318 ? 20.493 8.671 4.874 1.00 63.72 318 HIS A N 1
ATOM 2519 C CA . HIS A 1 318 ? 20.836 8.486 3.464 1.00 63.72 318 HIS A CA 1
ATOM 2520 C C . HIS A 1 318 ? 19.922 7.483 2.739 1.00 63.72 318 HIS A C 1
ATOM 2522 O O . HIS A 1 318 ? 19.820 7.473 1.509 1.00 63.72 318 HIS A O 1
ATOM 2528 N N . TRP A 1 319 ? 19.285 6.608 3.510 1.00 61.94 319 TRP A N 1
ATOM 2529 C CA . TRP A 1 319 ? 18.282 5.675 3.036 1.00 61.94 319 TRP A CA 1
ATOM 2530 C C . TRP A 1 319 ? 16.944 6.403 2.830 1.00 61.94 319 TRP A C 1
ATOM 2532 O O . TRP A 1 319 ? 16.450 6.438 1.703 1.00 61.94 319 TRP A O 1
ATOM 2542 N N . SER A 1 320 ? 16.431 7.082 3.863 1.00 58.06 320 SER A N 1
ATOM 2543 C CA . SER A 1 320 ? 15.163 7.830 3.823 1.00 58.06 320 SER A CA 1
ATOM 2544 C C . SER A 1 320 ? 15.150 8.992 2.818 1.00 58.06 320 SER A C 1
ATOM 2546 O O . SER A 1 320 ? 14.116 9.309 2.230 1.00 58.06 320 SER A O 1
ATOM 2548 N N . ASP A 1 321 ? 16.290 9.658 2.596 1.00 54.88 321 ASP A N 1
ATOM 2549 C CA . ASP A 1 321 ? 16.408 10.771 1.641 1.00 54.88 321 ASP A CA 1
ATOM 2550 C C . ASP A 1 321 ? 16.606 10.315 0.177 1.00 54.88 321 ASP A C 1
ATOM 2552 O O . ASP A 1 321 ? 16.665 11.148 -0.738 1.00 54.88 321 ASP A O 1
ATOM 2556 N N . GLY A 1 322 ? 16.692 8.998 -0.055 1.00 46.75 322 GLY A N 1
ATOM 2557 C CA . GLY A 1 322 ? 16.895 8.383 -1.365 1.00 46.75 322 GLY A CA 1
ATOM 2558 C C . GLY A 1 322 ? 18.289 8.604 -1.965 1.00 46.75 322 GLY A C 1
ATOM 2559 O O . GLY A 1 322 ? 18.464 8.424 -3.175 1.00 46.75 322 GLY A O 1
ATOM 2560 N N . SER A 1 323 ? 19.280 9.025 -1.167 1.00 37.00 323 SER A N 1
ATOM 2561 C CA . SER A 1 323 ? 20.665 9.236 -1.614 1.00 37.00 323 SER A CA 1
ATOM 2562 C C . SER A 1 323 ? 21.471 7.940 -1.750 1.00 37.00 323 SER A C 1
ATOM 2564 O O . SER A 1 323 ? 22.477 7.923 -2.466 1.00 37.00 323 SER A O 1
ATOM 2566 N N . VAL A 1 324 ? 21.005 6.840 -1.152 1.00 40.34 324 VAL A N 1
ATOM 2567 C CA . VAL A 1 324 ? 21.532 5.484 -1.349 1.00 40.34 324 VAL A CA 1
ATOM 2568 C C . VAL A 1 324 ? 20.565 4.673 -2.211 1.00 40.34 324 VAL A C 1
ATOM 2570 O O . VAL A 1 324 ? 19.383 4.540 -1.912 1.00 40.34 324 VAL A O 1
ATOM 2573 N N . VAL A 1 325 ? 21.075 4.101 -3.304 1.00 40.84 325 VAL A N 1
ATOM 2574 C CA . VAL A 1 325 ? 20.340 3.106 -4.100 1.00 40.84 325 VAL A CA 1
ATOM 2575 C C . VAL A 1 325 ? 20.180 1.855 -3.227 1.00 40.84 325 VAL A C 1
ATOM 2577 O O . VAL A 1 325 ? 21.191 1.370 -2.722 1.00 40.84 325 VAL A O 1
ATOM 2580 N N . HIS A 1 326 ? 18.970 1.292 -3.070 1.00 45.12 326 HIS A N 1
ATOM 2581 C CA . HIS A 1 326 ? 18.701 0.066 -2.274 1.00 45.12 326 HIS A CA 1
ATOM 2582 C C . HIS A 1 326 ? 19.422 -1.215 -2.762 1.00 45.12 326 HIS A C 1
ATOM 2584 O O . HIS A 1 326 ? 19.070 -2.336 -2.388 1.00 45.12 326 HIS A O 1
ATOM 2590 N N . ASP A 1 327 ? 20.467 -1.076 -3.574 1.00 40.44 327 ASP A N 1
ATOM 2591 C CA . ASP A 1 327 ? 21.351 -2.129 -4.067 1.00 40.44 327 ASP A CA 1
ATOM 2592 C C . ASP A 1 327 ? 22.089 -2.883 -2.948 1.00 40.44 327 ASP A C 1
ATOM 2594 O O . ASP A 1 327 ? 22.637 -3.962 -3.189 1.00 40.44 327 ASP A O 1
ATOM 2598 N N . CYS A 1 328 ? 22.145 -2.334 -1.731 1.00 37.22 328 CYS A N 1
ATOM 2599 C CA . CYS A 1 328 ? 22.965 -2.859 -0.639 1.00 37.22 328 CYS A CA 1
ATOM 2600 C C . CYS A 1 328 ? 22.300 -3.910 0.266 1.00 37.22 328 CYS A C 1
ATOM 2602 O O . CYS A 1 328 ? 22.998 -4.410 1.150 1.00 37.22 328 CYS A O 1
ATOM 2604 N N . LEU A 1 329 ? 21.028 -4.281 0.053 1.00 40.75 329 LEU A N 1
ATOM 2605 C CA . LEU A 1 329 ? 20.345 -5.331 0.839 1.00 40.75 329 LEU A CA 1
ATOM 2606 C C . LEU A 1 329 ? 19.351 -6.206 0.050 1.00 40.75 329 LEU A C 1
ATOM 2608 O O . LEU A 1 329 ? 18.462 -6.817 0.633 1.00 40.75 329 LEU A O 1
ATOM 2612 N N . GLN A 1 330 ? 19.507 -6.341 -1.269 1.00 42.09 330 GLN A N 1
ATOM 2613 C CA . GLN A 1 330 ? 18.767 -7.373 -2.006 1.00 42.09 330 GLN A CA 1
ATOM 2614 C C . GLN A 1 330 ? 19.351 -8.765 -1.659 1.00 42.09 330 GLN A C 1
ATOM 2616 O O . GLN A 1 330 ? 20.515 -9.010 -1.997 1.00 42.09 330 GLN A O 1
ATOM 2621 N N . PRO A 1 331 ? 18.587 -9.715 -1.069 1.00 33.66 331 PRO A N 1
ATOM 2622 C CA . PRO A 1 331 ? 19.083 -11.054 -0.711 1.00 33.66 331 PRO A CA 1
ATOM 2623 C C . PRO A 1 331 ? 19.477 -11.924 -1.923 1.00 33.66 331 PRO A C 1
ATOM 2625 O O . PRO A 1 331 ? 19.935 -13.053 -1.769 1.00 33.66 331 PRO A O 1
ATOM 2628 N N . TYR A 1 332 ? 19.333 -11.403 -3.145 1.00 35.78 332 TYR A N 1
ATOM 2629 C CA . TYR A 1 332 ? 19.590 -12.110 -4.397 1.00 35.78 332 TYR A CA 1
ATOM 2630 C C . TYR A 1 332 ? 20.693 -11.467 -5.247 1.00 35.78 332 TYR A C 1
ATOM 2632 O O . TYR A 1 332 ? 20.624 -11.476 -6.476 1.00 35.78 332 TYR A O 1
ATOM 2640 N N . ARG A 1 333 ? 21.762 -10.954 -4.628 1.00 32.00 333 ARG A N 1
ATOM 2641 C CA . ARG A 1 333 ? 23.044 -10.803 -5.336 1.00 32.00 333 ARG A CA 1
ATOM 2642 C C . ARG A 1 333 ? 23.799 -12.130 -5.311 1.00 32.00 333 ARG A C 1
ATOM 2644 O O . ARG A 1 333 ? 24.675 -12.356 -4.484 1.00 32.00 333 ARG A O 1
ATOM 2651 N N . THR A 1 334 ? 23.496 -13.011 -6.260 1.00 33.44 334 THR A N 1
ATOM 2652 C CA . THR A 1 334 ? 24.508 -13.983 -6.691 1.00 33.44 334 THR A CA 1
ATOM 2653 C C . THR A 1 334 ? 25.474 -13.251 -7.619 1.00 33.44 334 THR A C 1
ATOM 2655 O O . THR A 1 334 ? 25.045 -12.564 -8.545 1.00 33.44 334 THR A O 1
ATOM 2658 N N . SER A 1 335 ? 26.777 -13.358 -7.359 1.00 35.16 335 SER A N 1
ATOM 2659 C CA . SER A 1 335 ? 27.807 -12.848 -8.264 1.00 35.16 335 SER A CA 1
ATOM 2660 C C . SER A 1 335 ? 27.598 -13.407 -9.678 1.00 35.16 335 SER A C 1
ATOM 2662 O O . SER A 1 335 ? 27.233 -14.571 -9.854 1.00 35.16 335 SER A O 1
ATOM 2664 N N . ALA A 1 336 ? 27.785 -12.550 -10.685 1.00 39.62 336 ALA A N 1
ATOM 2665 C CA . ALA A 1 336 ? 27.490 -12.837 -12.084 1.00 39.62 336 ALA A CA 1
ATOM 2666 C C . ALA A 1 336 ? 28.184 -14.124 -12.570 1.00 39.62 336 ALA A C 1
ATOM 2668 O O . ALA A 1 336 ? 29.400 -14.178 -12.749 1.00 39.62 336 ALA A O 1
ATOM 2669 N N . GLY A 1 337 ? 27.390 -15.175 -12.788 1.00 45.66 337 GLY A N 1
ATOM 2670 C CA . GLY A 1 337 ? 27.812 -16.381 -13.490 1.00 45.66 337 GLY A CA 1
ATOM 2671 C C . GLY A 1 337 ? 27.825 -16.186 -15.012 1.00 45.66 337 GLY A C 1
ATOM 2672 O O . GLY A 1 337 ? 27.304 -15.208 -15.547 1.00 45.66 337 GLY A O 1
ATOM 2673 N N . ALA A 1 338 ? 28.370 -17.171 -15.729 1.00 45.25 338 ALA A N 1
ATOM 2674 C CA . ALA A 1 338 ? 28.609 -17.161 -17.179 1.00 45.25 338 ALA A CA 1
ATOM 2675 C C . ALA A 1 338 ? 27.382 -16.882 -18.091 1.00 45.25 338 ALA A C 1
ATOM 2677 O O . ALA A 1 338 ? 27.561 -16.686 -19.292 1.00 45.25 338 ALA A O 1
ATOM 2678 N N . GLY A 1 339 ? 26.153 -16.832 -17.558 1.00 50.56 339 GLY A N 1
ATOM 2679 C CA . GLY A 1 339 ? 24.925 -16.514 -18.304 1.00 50.56 339 GLY A CA 1
ATOM 2680 C C . GLY A 1 339 ? 24.719 -15.026 -18.637 1.00 50.56 339 GLY A C 1
ATOM 2681 O O . GLY A 1 339 ? 24.061 -14.717 -19.629 1.00 50.56 339 GLY A O 1
ATOM 2682 N N . VAL A 1 340 ? 25.322 -14.097 -17.880 1.00 51.94 340 VAL A N 1
ATOM 2683 C CA . VAL A 1 340 ? 25.110 -12.637 -18.042 1.00 51.94 340 VAL A CA 1
ATOM 2684 C C . VAL A 1 340 ? 25.715 -12.097 -19.351 1.00 51.94 340 VAL A C 1
ATOM 2686 O O . VAL A 1 340 ? 25.124 -11.254 -20.026 1.00 51.94 340 VAL A O 1
ATOM 2689 N N . ASN A 1 341 ? 26.846 -12.654 -19.797 1.00 55.56 341 ASN A N 1
ATOM 2690 C CA . ASN A 1 341 ? 27.472 -12.256 -21.065 1.00 55.56 341 ASN A CA 1
ATOM 2691 C C . ASN A 1 341 ? 26.647 -12.665 -22.299 1.00 55.56 341 ASN A C 1
ATOM 2693 O O . ASN A 1 341 ? 26.722 -12.000 -23.333 1.00 55.56 341 ASN A O 1
ATOM 2697 N N . ALA A 1 342 ? 25.840 -13.729 -22.199 1.00 62.84 342 ALA A N 1
ATOM 2698 C CA . ALA A 1 342 ? 24.993 -14.187 -23.300 1.00 62.84 342 ALA A CA 1
ATOM 2699 C C . ALA A 1 342 ? 23.782 -13.263 -23.514 1.00 62.84 342 ALA A C 1
ATOM 2701 O O . ALA A 1 342 ? 23.434 -12.968 -24.658 1.00 62.84 342 ALA A O 1
ATOM 2702 N N . ILE A 1 343 ? 23.179 -12.749 -22.434 1.00 80.31 343 ILE A N 1
ATOM 2703 C CA . ILE A 1 343 ? 22.023 -11.850 -22.544 1.00 80.31 343 ILE A CA 1
ATOM 2704 C C . ILE A 1 343 ? 22.409 -10.431 -22.973 1.00 80.31 343 ILE A C 1
ATOM 2706 O O . ILE A 1 343 ? 21.629 -9.769 -23.649 1.00 80.31 343 ILE A O 1
ATOM 2710 N N . ARG A 1 344 ? 23.631 -9.970 -22.684 1.00 81.12 344 ARG A N 1
ATOM 2711 C CA . ARG A 1 344 ? 24.088 -8.635 -23.102 1.00 81.12 344 ARG A CA 1
ATOM 2712 C C . ARG A 1 344 ? 23.982 -8.412 -24.616 1.00 81.12 344 ARG A C 1
ATOM 2714 O O . ARG A 1 344 ? 23.469 -7.379 -25.038 1.00 81.12 344 ARG A O 1
ATOM 2721 N N . SER A 1 345 ? 24.421 -9.375 -25.434 1.00 83.75 345 SER A N 1
ATOM 2722 C CA . SER A 1 345 ? 24.250 -9.277 -26.896 1.00 83.75 345 SER A CA 1
ATOM 2723 C C . SER A 1 345 ? 22.779 -9.271 -27.302 1.00 83.75 345 SER A C 1
ATOM 2725 O O . SER A 1 345 ? 22.404 -8.500 -28.178 1.00 83.75 345 SER A O 1
ATOM 2727 N N . ASP A 1 346 ? 21.940 -10.073 -26.639 1.00 86.38 346 ASP A N 1
ATOM 2728 C CA . ASP A 1 346 ? 20.501 -10.105 -26.907 1.00 86.38 346 ASP A CA 1
ATOM 2729 C C . ASP A 1 346 ? 19.822 -8.754 -26.620 1.00 86.38 346 ASP A C 1
ATOM 2731 O O . ASP A 1 346 ? 18.931 -8.369 -27.370 1.00 86.38 346 ASP A O 1
ATOM 2735 N N . ILE A 1 347 ? 20.233 -8.021 -25.576 1.00 91.94 347 ILE A N 1
ATOM 2736 C CA . ILE A 1 347 ? 19.684 -6.688 -25.255 1.00 91.94 347 ILE A CA 1
ATOM 2737 C C . ILE A 1 347 ? 20.149 -5.634 -26.259 1.00 91.94 347 ILE A C 1
ATOM 2739 O O . ILE A 1 347 ? 19.340 -4.830 -26.718 1.00 91.94 347 ILE A O 1
ATOM 2743 N N . LEU A 1 348 ? 21.423 -5.669 -26.666 1.00 90.31 348 LEU A N 1
ATOM 2744 C CA . LEU A 1 348 ? 21.954 -4.763 -27.691 1.00 90.31 348 LEU A CA 1
ATOM 2745 C C . LEU A 1 348 ? 21.204 -4.881 -29.029 1.00 90.31 348 LEU A C 1
ATOM 2747 O O . LEU A 1 348 ? 21.182 -3.924 -29.798 1.00 90.31 348 LEU A O 1
ATOM 2751 N N . GLU A 1 349 ? 20.581 -6.024 -29.331 1.00 91.56 349 GLU A N 1
ATOM 2752 C CA . GLU A 1 349 ? 19.744 -6.184 -30.526 1.00 91.56 349 GLU A CA 1
ATOM 2753 C C . GLU A 1 349 ? 18.471 -5.330 -30.518 1.00 91.56 349 GLU A C 1
ATOM 2755 O O . GLU A 1 349 ? 17.912 -5.122 -31.590 1.00 91.56 349 GLU A O 1
ATOM 2760 N N . PHE A 1 350 ? 18.015 -4.841 -29.362 1.00 92.00 350 PHE A N 1
ATOM 2761 C CA . PHE A 1 350 ? 16.839 -3.968 -29.230 1.00 92.00 350 PHE A CA 1
ATOM 2762 C C . PHE A 1 350 ? 17.177 -2.470 -29.326 1.00 92.00 350 PHE A C 1
ATOM 2764 O O . PHE A 1 350 ? 16.268 -1.646 -29.343 1.00 92.00 350 PHE A O 1
ATOM 2771 N N . LEU A 1 351 ? 18.458 -2.098 -29.393 1.00 90.75 351 LEU A N 1
ATOM 2772 C CA . LEU A 1 351 ? 18.854 -0.714 -29.650 1.00 90.75 351 LEU A CA 1
ATOM 2773 C C . LEU A 1 351 ? 18.772 -0.418 -31.145 1.00 90.75 351 LEU A C 1
ATOM 2775 O O . LEU A 1 351 ? 19.499 -1.018 -31.935 1.00 90.75 351 LEU A O 1
ATOM 2779 N N . ASP A 1 352 ? 17.931 0.550 -31.502 1.00 87.12 352 ASP A N 1
ATOM 2780 C CA . ASP A 1 352 ? 17.723 0.946 -32.898 1.00 87.12 352 ASP A CA 1
ATOM 2781 C C . ASP A 1 352 ? 18.917 1.764 -33.453 1.00 87.12 352 ASP A C 1
ATOM 2783 O O . ASP A 1 352 ? 19.152 1.782 -34.654 1.00 87.12 352 ASP A O 1
ATOM 2787 N N . SER A 1 353 ? 19.708 2.435 -32.599 1.00 87.12 353 SER A N 1
ATOM 2788 C CA . SER A 1 353 ? 20.876 3.232 -33.027 1.00 87.12 353 SER A CA 1
ATOM 2789 C C . SER A 1 353 ? 22.147 2.373 -33.150 1.00 87.12 353 SER A C 1
ATOM 2791 O O . SER A 1 353 ? 22.623 1.857 -32.129 1.00 87.12 353 SER A O 1
ATOM 2793 N N . PRO A 1 354 ? 22.760 2.270 -34.349 1.00 87.94 354 PRO A N 1
ATOM 2794 C CA . PRO A 1 354 ? 24.016 1.544 -34.539 1.00 87.94 354 PRO A CA 1
ATOM 2795 C C . PRO A 1 354 ? 25.177 2.133 -33.730 1.00 87.94 354 PRO A C 1
ATOM 2797 O O . PRO A 1 354 ? 25.919 1.374 -33.109 1.00 87.94 354 PRO A O 1
ATOM 2800 N N . ASP A 1 355 ? 25.285 3.464 -33.671 1.00 89.06 355 ASP A N 1
ATOM 2801 C CA . ASP A 1 355 ? 26.383 4.159 -32.986 1.00 89.06 355 ASP A CA 1
ATOM 2802 C C . ASP A 1 355 ? 26.337 3.931 -31.471 1.00 89.06 355 ASP A C 1
ATOM 2804 O O . ASP A 1 355 ? 27.347 3.603 -30.847 1.00 89.06 355 ASP A O 1
ATOM 2808 N N . ILE A 1 356 ? 25.149 4.044 -30.860 1.00 89.75 356 ILE A N 1
ATOM 2809 C CA . ILE A 1 356 ? 24.973 3.755 -29.427 1.00 89.75 356 ILE A CA 1
ATOM 2810 C C . ILE A 1 356 ? 25.273 2.277 -29.157 1.00 89.75 356 ILE A C 1
ATOM 2812 O O . ILE A 1 356 ? 25.946 1.949 -28.180 1.00 89.75 356 ILE A O 1
ATOM 2816 N N . LYS A 1 357 ? 24.815 1.374 -30.033 1.00 89.81 357 LYS A N 1
ATOM 2817 C CA . LYS A 1 357 ? 25.053 -0.068 -29.904 1.00 89.81 357 LYS A CA 1
ATOM 2818 C C . LYS A 1 357 ? 26.544 -0.418 -29.964 1.00 89.81 357 LYS A C 1
ATOM 2820 O O . LYS A 1 357 ? 26.995 -1.245 -29.172 1.00 89.81 357 LYS A O 1
ATOM 2825 N N . GLU A 1 358 ? 27.298 0.180 -30.885 1.00 92.00 358 GLU A N 1
ATOM 2826 C CA . GLU A 1 358 ? 28.751 0.000 -30.998 1.00 92.00 358 GLU A CA 1
ATOM 2827 C C . GLU A 1 358 ? 29.475 0.579 -29.781 1.00 92.00 358 GLU A C 1
ATOM 2829 O O . GLU A 1 358 ? 30.225 -0.138 -29.122 1.00 92.00 358 GLU A O 1
ATOM 2834 N N . HIS A 1 359 ? 29.138 1.804 -29.379 1.00 91.50 359 HIS A N 1
ATOM 2835 C CA . HIS A 1 359 ? 29.724 2.443 -28.205 1.00 91.50 359 HIS A CA 1
ATOM 2836 C C . HIS A 1 359 ? 29.544 1.626 -26.919 1.00 91.50 359 HIS A C 1
ATOM 2838 O O . HIS A 1 359 ? 30.511 1.360 -26.205 1.00 91.50 359 HIS A O 1
ATOM 2844 N N . LEU A 1 360 ? 28.316 1.182 -26.630 1.00 88.12 360 LEU A N 1
ATOM 2845 C CA . LEU A 1 360 ? 28.017 0.373 -25.444 1.00 88.12 360 LEU A CA 1
ATOM 2846 C C . LEU A 1 360 ? 28.701 -1.000 -25.488 1.00 88.12 360 LEU A C 1
ATOM 2848 O O . LEU A 1 360 ? 29.012 -1.574 -24.437 1.00 88.12 360 LEU A O 1
ATOM 2852 N N . ARG A 1 361 ? 28.953 -1.540 -26.688 1.00 89.44 361 ARG A N 1
ATOM 2853 C CA . ARG A 1 361 ? 29.751 -2.757 -26.866 1.00 89.44 361 ARG A CA 1
ATOM 2854 C C . ARG A 1 361 ? 31.207 -2.494 -26.487 1.00 89.44 361 ARG A C 1
ATOM 2856 O O . ARG A 1 361 ? 31.726 -3.218 -25.632 1.00 89.44 361 ARG A O 1
ATOM 2863 N N . ASP A 1 362 ? 31.803 -1.450 -27.053 1.00 90.81 362 ASP A N 1
ATOM 2864 C CA . ASP A 1 362 ? 33.217 -1.093 -26.901 1.00 90.81 362 ASP A CA 1
ATOM 2865 C C . ASP A 1 362 ? 33.596 -0.772 -25.457 1.00 90.81 362 ASP A C 1
ATOM 2867 O O . ASP A 1 362 ? 34.620 -1.245 -24.964 1.00 90.81 362 ASP A O 1
ATOM 2871 N N . ILE A 1 363 ? 32.747 -0.030 -24.740 1.00 86.75 363 ILE A N 1
ATOM 2872 C CA . ILE A 1 363 ? 33.013 0.327 -23.338 1.00 86.75 363 ILE A CA 1
ATOM 2873 C C . ILE A 1 363 ? 32.697 -0.802 -22.353 1.00 86.75 363 ILE A C 1
ATOM 2875 O O . ILE A 1 363 ? 32.841 -0.621 -21.146 1.00 86.75 363 ILE A O 1
ATOM 2879 N N . GLY A 1 364 ? 32.237 -1.961 -22.828 1.00 85.19 364 GLY A N 1
ATOM 2880 C CA . GLY A 1 364 ? 31.941 -3.066 -21.926 1.00 85.19 364 GLY A CA 1
ATOM 2881 C C . GLY A 1 364 ? 30.670 -2.876 -21.083 1.00 85.19 364 GLY A C 1
ATOM 2882 O O . GLY A 1 364 ? 30.540 -3.575 -20.088 1.00 85.19 364 GLY A O 1
ATOM 2883 N N . TYR A 1 365 ? 29.745 -1.982 -21.461 1.00 83.56 365 TYR A N 1
ATOM 2884 C CA . TYR A 1 365 ? 28.611 -1.588 -20.616 1.00 83.56 365 TYR A CA 1
ATOM 2885 C C . TYR A 1 365 ? 27.701 -2.762 -20.225 1.00 83.56 365 TYR A C 1
ATOM 2887 O O . TYR A 1 365 ? 27.194 -3.483 -21.091 1.00 83.56 365 TYR A O 1
ATOM 2895 N N . GLU A 1 366 ? 27.479 -2.926 -18.922 1.00 84.56 366 GLU A N 1
ATOM 2896 C CA . GLU A 1 366 ? 26.594 -3.936 -18.345 1.00 84.56 366 GLU A CA 1
ATOM 2897 C C . GLU A 1 366 ? 25.260 -3.297 -17.965 1.00 84.56 366 GLU A C 1
ATOM 2899 O O . GLU A 1 366 ? 25.215 -2.369 -17.162 1.00 84.56 366 GLU A O 1
ATOM 2904 N N . PHE A 1 367 ? 24.173 -3.802 -18.547 1.00 83.25 367 PHE A N 1
ATOM 2905 C CA . PHE A 1 367 ? 22.828 -3.321 -18.250 1.00 83.25 367 PHE A CA 1
ATOM 2906 C C . PHE A 1 367 ? 22.320 -3.906 -16.937 1.00 83.25 367 PHE A C 1
ATOM 2908 O O . PHE A 1 367 ? 22.422 -5.114 -16.698 1.00 83.25 367 PHE A O 1
ATOM 2915 N N . THR A 1 368 ? 21.663 -3.073 -16.142 1.00 83.75 368 THR A N 1
ATOM 2916 C CA . THR A 1 368 ? 20.754 -3.539 -15.096 1.00 83.75 368 THR A CA 1
ATOM 2917 C C . THR A 1 368 ? 19.489 -4.147 -15.713 1.00 83.75 368 THR A C 1
ATOM 2919 O O . THR A 1 368 ? 19.148 -3.914 -16.876 1.00 83.75 368 THR A O 1
ATOM 2922 N N . THR A 1 369 ? 18.756 -4.939 -14.930 1.00 87.38 369 THR A N 1
ATOM 2923 C CA . THR A 1 369 ? 17.501 -5.585 -15.358 1.00 87.38 369 THR A CA 1
ATOM 2924 C C . THR A 1 369 ? 16.453 -4.576 -15.820 1.00 87.38 369 THR A C 1
ATOM 2926 O O . THR A 1 369 ? 15.761 -4.806 -16.814 1.00 87.38 369 THR A O 1
ATOM 2929 N N . SER A 1 370 ? 16.364 -3.435 -15.138 1.00 86.75 370 SER A N 1
ATOM 2930 C CA . SER A 1 370 ? 15.422 -2.371 -15.462 1.00 86.75 370 SER A CA 1
ATOM 2931 C C . SER A 1 370 ? 15.820 -1.585 -16.718 1.00 86.75 370 SER A C 1
ATOM 2933 O O . SER A 1 370 ? 14.960 -1.330 -17.562 1.00 86.75 370 SER A O 1
ATOM 2935 N N . GLU A 1 371 ? 17.111 -1.292 -16.913 1.00 88.69 371 GLU A N 1
ATOM 2936 C CA . GLU A 1 371 ? 17.628 -0.702 -18.160 1.00 88.69 371 GLU A CA 1
ATOM 2937 C C . GLU A 1 371 ? 17.393 -1.625 -19.356 1.00 88.69 371 GLU A C 1
ATOM 2939 O O . GLU A 1 371 ? 16.881 -1.192 -20.387 1.00 88.69 371 GLU A O 1
ATOM 2944 N N . ALA A 1 372 ? 17.713 -2.915 -19.214 1.00 92.94 372 ALA A N 1
ATOM 2945 C CA . ALA A 1 372 ? 17.506 -3.906 -20.264 1.00 92.94 372 ALA A CA 1
ATOM 2946 C C . ALA A 1 372 ? 16.030 -3.986 -20.678 1.00 92.94 372 ALA A C 1
ATOM 2948 O O . ALA A 1 372 ? 15.703 -3.997 -21.865 1.00 92.94 372 ALA A O 1
ATOM 2949 N N . ALA A 1 373 ? 15.122 -3.999 -19.705 1.00 93.88 373 ALA A N 1
ATOM 2950 C CA . ALA A 1 373 ? 13.693 -4.031 -19.967 1.00 93.88 373 ALA A CA 1
ATOM 2951 C C . ALA A 1 373 ? 13.165 -2.759 -20.630 1.00 93.88 373 ALA A C 1
ATOM 2953 O O . ALA A 1 373 ? 12.319 -2.850 -21.524 1.00 93.88 373 ALA A O 1
ATOM 2954 N N . PHE A 1 374 ? 13.669 -1.598 -20.210 1.00 91.62 374 PHE A N 1
ATOM 2955 C CA . PHE A 1 374 ? 13.358 -0.314 -20.822 1.00 91.62 374 PHE A CA 1
ATOM 2956 C C . PHE A 1 374 ? 13.819 -0.261 -22.279 1.00 91.62 374 PHE A C 1
ATOM 2958 O O . PHE A 1 374 ? 13.039 0.121 -23.147 1.00 91.62 374 PHE A O 1
ATOM 2965 N N . ILE A 1 375 ? 15.036 -0.726 -22.574 1.00 92.88 375 ILE A N 1
ATOM 2966 C CA . ILE A 1 375 ? 15.548 -0.834 -23.948 1.00 92.88 375 ILE A CA 1
ATOM 2967 C C . ILE A 1 375 ? 14.633 -1.729 -24.796 1.00 92.88 375 ILE A C 1
ATOM 2969 O O . ILE A 1 375 ? 14.239 -1.344 -25.896 1.00 92.88 375 ILE A O 1
ATOM 2973 N N . VAL A 1 376 ? 14.229 -2.894 -24.273 1.00 95.19 376 VAL A N 1
ATOM 2974 C CA . VAL A 1 376 ? 13.292 -3.794 -24.969 1.00 95.19 376 VAL A CA 1
ATOM 2975 C C . VAL A 1 376 ? 11.951 -3.105 -25.246 1.00 95.19 376 VAL A C 1
ATOM 2977 O O . VAL A 1 376 ? 11.414 -3.240 -26.348 1.00 95.19 376 VAL A O 1
ATOM 2980 N N . ALA A 1 377 ? 11.414 -2.354 -24.279 1.00 91.75 377 ALA A N 1
ATOM 2981 C CA . ALA A 1 377 ? 10.157 -1.627 -24.436 1.00 91.75 377 ALA A CA 1
ATOM 2982 C C . ALA A 1 377 ? 10.250 -0.539 -25.520 1.00 91.75 377 ALA A C 1
ATOM 2984 O O . ALA A 1 377 ? 9.372 -0.455 -26.385 1.00 91.75 377 ALA A O 1
ATOM 2985 N N . ARG A 1 378 ? 11.341 0.238 -25.507 1.00 88.06 378 ARG A N 1
ATOM 2986 C CA . ARG A 1 378 ? 11.569 1.409 -26.369 1.00 88.06 378 ARG A CA 1
ATOM 2987 C C . ARG A 1 378 ? 12.060 1.094 -27.781 1.00 88.06 378 ARG A C 1
ATOM 2989 O O . ARG A 1 378 ? 12.113 2.012 -28.594 1.00 88.06 378 ARG A O 1
ATOM 2996 N N . SER A 1 379 ? 12.388 -0.161 -28.090 1.00 89.38 379 SER A N 1
ATOM 2997 C CA . SER A 1 379 ? 12.765 -0.548 -29.454 1.00 89.38 379 SER A CA 1
ATOM 2998 C C . SER A 1 379 ? 11.623 -0.292 -30.438 1.00 89.38 379 SER A C 1
ATOM 3000 O O . SER A 1 379 ? 10.502 -0.764 -30.233 1.00 89.38 379 SER A O 1
ATOM 3002 N N . ASN A 1 380 ? 11.901 0.425 -31.521 1.00 84.19 380 ASN A N 1
ATOM 3003 C CA . ASN A 1 380 ? 10.922 0.739 -32.562 1.00 84.19 380 ASN A CA 1
ATOM 3004 C C . ASN A 1 380 ? 10.973 -0.266 -33.715 1.00 84.19 380 ASN A C 1
ATOM 3006 O O . ASN A 1 380 ? 9.988 -0.425 -34.429 1.00 84.19 380 ASN A O 1
ATOM 3010 N N . GLU A 1 381 ? 12.090 -0.977 -33.884 1.00 85.44 381 GLU A N 1
ATOM 3011 C CA . GLU A 1 381 ? 12.255 -1.940 -34.978 1.00 85.44 381 GLU A CA 1
ATOM 3012 C C . GLU A 1 381 ? 11.751 -3.347 -34.649 1.00 85.44 381 GLU A C 1
ATOM 3014 O O . GLU A 1 381 ? 11.427 -4.129 -35.547 1.00 85.44 381 GLU A O 1
ATOM 3019 N N . LYS A 1 382 ? 11.708 -3.712 -33.363 1.00 91.69 382 LYS A N 1
ATOM 3020 C CA . LYS A 1 382 ? 11.331 -5.067 -32.948 1.00 91.69 382 LYS A CA 1
ATOM 3021 C C . LYS A 1 382 ? 9.824 -5.211 -32.808 1.00 91.69 382 LYS A C 1
ATOM 3023 O O . LYS A 1 382 ? 9.173 -4.456 -32.087 1.00 91.69 382 LYS A O 1
ATOM 3028 N N . ALA A 1 383 ? 9.292 -6.272 -33.409 1.00 94.19 383 ALA A N 1
ATOM 3029 C CA . ALA A 1 383 ? 7.900 -6.660 -33.246 1.00 94.19 383 ALA A CA 1
ATOM 3030 C C . ALA A 1 383 ? 7.584 -6.977 -31.776 1.00 94.19 383 ALA A C 1
ATOM 3032 O O . ALA A 1 383 ? 8.412 -7.521 -31.037 1.00 94.19 383 ALA A O 1
ATOM 3033 N N . LEU A 1 384 ? 6.343 -6.749 -31.358 1.00 94.19 384 LEU A N 1
ATOM 3034 C CA . LEU A 1 384 ? 5.867 -6.969 -29.994 1.00 94.19 384 LEU A CA 1
ATOM 3035 C C . LEU A 1 384 ? 6.106 -8.409 -29.508 1.00 94.19 384 LEU A C 1
ATOM 3037 O O . LEU A 1 384 ? 6.475 -8.645 -28.358 1.00 94.19 384 LEU A O 1
ATOM 3041 N N . ARG A 1 385 ? 6.010 -9.404 -30.402 1.00 93.88 385 ARG A N 1
ATOM 3042 C CA . ARG A 1 385 ? 6.367 -10.800 -30.081 1.00 93.88 385 ARG A CA 1
ATOM 3043 C C . ARG A 1 385 ? 7.846 -10.954 -29.710 1.00 93.88 385 ARG A C 1
ATOM 3045 O O . ARG A 1 385 ? 8.175 -11.779 -28.855 1.00 93.88 385 ARG A O 1
ATOM 3052 N N . GLN A 1 386 ? 8.738 -10.218 -30.369 1.00 95.06 386 GLN A N 1
ATOM 3053 C CA . GLN A 1 386 ? 10.163 -10.204 -30.042 1.00 95.06 386 GLN A CA 1
ATOM 3054 C C . GLN A 1 386 ? 10.399 -9.483 -28.713 1.00 95.06 386 GLN A C 1
ATOM 3056 O O . GLN A 1 386 ? 11.149 -10.015 -27.900 1.00 95.06 386 GLN A O 1
ATOM 3061 N N . LYS A 1 387 ? 9.696 -8.373 -28.439 1.00 95.44 387 LYS A N 1
ATOM 3062 C CA . LYS A 1 387 ? 9.733 -7.688 -27.132 1.00 95.44 387 LYS A CA 1
ATOM 3063 C C . LYS A 1 387 ? 9.311 -8.607 -25.983 1.00 95.44 387 LYS A C 1
ATOM 3065 O O . LYS A 1 387 ? 10.065 -8.785 -25.033 1.00 95.44 387 LYS A O 1
ATOM 3070 N N . ILE A 1 388 ? 8.194 -9.327 -26.135 1.00 93.88 388 ILE A N 1
ATOM 3071 C CA . ILE A 1 388 ? 7.734 -10.345 -25.169 1.00 93.88 388 ILE A CA 1
ATOM 3072 C C . ILE A 1 388 ? 8.803 -11.419 -24.920 1.00 93.88 388 ILE A C 1
ATOM 3074 O O . ILE A 1 388 ? 9.029 -11.820 -23.779 1.00 93.88 388 ILE A O 1
ATOM 3078 N N . LYS A 1 389 ? 9.480 -11.897 -25.974 1.00 93.81 389 LYS A N 1
ATOM 3079 C CA . LYS A 1 389 ? 10.600 -12.841 -25.822 1.00 93.81 389 LYS A CA 1
ATOM 3080 C C . LYS A 1 389 ? 11.798 -12.199 -25.116 1.00 93.81 389 LYS A C 1
ATOM 3082 O O . LYS A 1 389 ? 12.436 -12.881 -24.321 1.00 93.81 389 LYS A O 1
ATOM 3087 N N . GLY A 1 390 ? 12.093 -10.931 -25.397 1.00 94.25 390 GLY A N 1
ATOM 3088 C CA . GLY A 1 390 ? 13.140 -10.148 -24.739 1.00 94.25 390 GLY A CA 1
ATOM 3089 C C . GLY A 1 390 ? 12.905 -10.045 -23.234 1.00 94.25 390 GLY A C 1
ATOM 3090 O O . GLY A 1 390 ? 13.750 -10.480 -22.459 1.00 94.25 390 GLY A O 1
ATOM 3091 N N . TRP A 1 391 ? 11.718 -9.604 -22.812 1.00 95.81 391 TRP A N 1
ATOM 3092 C CA . TRP A 1 391 ? 11.351 -9.552 -21.393 1.00 95.81 391 TRP A CA 1
ATOM 3093 C C . TRP A 1 391 ? 11.380 -10.930 -20.722 1.00 95.81 391 TRP A C 1
ATOM 3095 O O . TRP A 1 391 ? 11.878 -11.058 -19.607 1.00 95.81 391 TRP A O 1
ATOM 3105 N N . GLN A 1 392 ? 10.940 -11.993 -21.407 1.00 89.75 392 GLN A N 1
ATOM 3106 C CA . GLN A 1 392 ? 11.053 -13.353 -20.868 1.00 89.75 392 GLN A CA 1
ATOM 3107 C C . GLN A 1 392 ? 12.514 -13.794 -20.692 1.00 89.75 392 GLN A C 1
ATOM 3109 O O . GLN A 1 392 ? 12.840 -14.457 -19.709 1.00 89.75 392 GLN A O 1
ATOM 3114 N N . LYS A 1 393 ? 13.402 -13.440 -21.629 1.00 91.19 393 LYS A N 1
ATOM 3115 C CA . LYS A 1 393 ? 14.839 -13.705 -21.497 1.00 91.19 393 LYS A CA 1
ATOM 3116 C C . LYS A 1 393 ? 15.436 -12.940 -20.317 1.00 91.19 393 LYS A C 1
ATOM 3118 O O . LYS A 1 393 ? 16.222 -13.542 -19.594 1.00 91.19 393 LYS A O 1
ATOM 3123 N N . ILE A 1 394 ? 15.043 -11.682 -20.105 1.00 91.75 394 ILE A N 1
ATOM 3124 C CA . ILE A 1 394 ? 15.461 -10.880 -18.945 1.00 91.75 394 ILE A CA 1
ATOM 3125 C C . ILE A 1 394 ? 15.070 -11.595 -17.650 1.00 91.75 394 ILE A C 1
ATOM 3127 O O . ILE A 1 394 ? 15.953 -11.917 -16.865 1.00 91.75 394 ILE A O 1
ATOM 3131 N N . ILE A 1 395 ? 13.794 -11.972 -17.496 1.00 83.75 395 ILE A N 1
ATOM 3132 C CA . ILE A 1 395 ? 13.295 -12.708 -16.317 1.00 83.75 395 ILE A CA 1
ATOM 3133 C C . ILE A 1 395 ? 14.107 -13.987 -16.047 1.00 83.75 395 ILE A C 1
ATOM 3135 O O . ILE A 1 395 ? 14.324 -14.355 -14.895 1.00 83.75 395 ILE A O 1
ATOM 3139 N N . ASN A 1 396 ? 14.518 -14.694 -17.102 1.00 83.31 396 ASN A N 1
ATOM 3140 C CA . ASN A 1 396 ? 15.180 -15.990 -16.976 1.00 83.31 396 ASN A CA 1
ATOM 3141 C C . ASN A 1 396 ? 16.692 -15.897 -16.716 1.00 83.31 396 ASN A C 1
ATOM 3143 O O . ASN A 1 396 ? 17.266 -16.872 -16.240 1.00 83.31 396 ASN A O 1
ATOM 3147 N N . ASN A 1 397 ? 17.348 -14.794 -17.095 1.00 83.12 397 ASN A N 1
ATOM 3148 C CA . ASN A 1 397 ? 18.815 -14.731 -17.162 1.00 83.12 397 ASN A CA 1
ATOM 3149 C C . ASN A 1 397 ? 19.435 -13.507 -16.470 1.00 83.12 397 ASN A C 1
ATOM 3151 O O . ASN A 1 397 ? 20.659 -13.454 -16.357 1.00 83.12 397 ASN A O 1
ATOM 3155 N N . MET A 1 398 ? 18.639 -12.531 -16.028 1.00 84.06 398 MET A N 1
ATOM 3156 C CA . MET A 1 398 ? 19.110 -11.382 -15.248 1.00 84.06 398 MET A CA 1
ATOM 3157 C C . MET A 1 398 ? 18.610 -11.485 -13.801 1.00 84.06 398 MET A C 1
ATOM 3159 O O . MET A 1 398 ? 17.572 -12.104 -13.561 1.00 84.06 398 MET A O 1
ATOM 3163 N N . PRO A 1 399 ? 19.341 -10.931 -12.818 1.00 77.12 399 PRO A N 1
ATOM 3164 C CA . PRO A 1 399 ? 18.866 -10.883 -11.439 1.00 77.12 399 PRO A CA 1
ATOM 3165 C C . PRO A 1 399 ? 17.634 -9.979 -11.322 1.00 77.12 399 PRO A C 1
ATOM 3167 O O . PRO A 1 399 ? 17.510 -8.986 -12.033 1.00 77.12 399 PRO A O 1
ATOM 3170 N N . ASN A 1 400 ? 16.729 -10.287 -10.398 1.00 72.50 400 ASN A N 1
ATOM 3171 C CA . ASN A 1 400 ? 15.625 -9.377 -10.104 1.00 72.50 400 ASN A CA 1
ATOM 3172 C C . ASN A 1 400 ? 16.147 -8.086 -9.441 1.00 72.50 400 ASN A C 1
ATOM 3174 O O . ASN A 1 400 ? 17.198 -8.099 -8.801 1.00 72.50 400 ASN A O 1
ATOM 3178 N N . CYS A 1 401 ? 15.408 -6.985 -9.567 1.00 72.75 401 CYS A N 1
ATOM 3179 C CA . CYS A 1 401 ? 15.716 -5.724 -8.894 1.00 72.75 401 CYS A CA 1
ATOM 3180 C C . CYS A 1 401 ? 14.439 -4.992 -8.463 1.00 72.75 401 CYS A C 1
ATOM 3182 O O . CYS A 1 401 ? 13.352 -5.284 -8.968 1.00 72.75 401 CYS A O 1
ATOM 3184 N N . ALA A 1 402 ? 14.605 -4.009 -7.581 1.00 67.88 402 ALA A N 1
ATOM 3185 C CA . ALA A 1 402 ? 13.605 -2.998 -7.265 1.00 67.88 402 ALA A CA 1
ATOM 3186 C C . ALA A 1 402 ? 13.920 -1.683 -8.001 1.00 67.88 402 ALA A C 1
ATOM 3188 O O . ALA A 1 402 ? 15.059 -1.424 -8.392 1.00 67.88 402 ALA A O 1
ATOM 3189 N N . MET A 1 403 ? 12.911 -0.846 -8.195 1.00 64.38 403 MET A N 1
ATOM 3190 C CA . MET A 1 403 ? 12.995 0.505 -8.723 1.00 64.38 403 MET A CA 1
ATOM 3191 C C . MET A 1 403 ? 12.023 1.384 -7.945 1.00 64.38 403 MET A C 1
ATOM 3193 O O . MET A 1 403 ? 10.809 1.236 -8.053 1.00 64.38 403 MET A O 1
ATOM 3197 N N . ASN A 1 404 ? 12.586 2.327 -7.200 1.00 54.16 404 ASN A N 1
ATOM 3198 C CA . ASN A 1 404 ? 11.823 3.240 -6.362 1.00 54.16 404 ASN A CA 1
ATOM 3199 C C . ASN A 1 404 ? 10.931 4.175 -7.159 1.00 54.16 404 ASN A C 1
ATOM 3201 O O . ASN A 1 404 ? 11.220 4.536 -8.306 1.00 54.16 404 ASN A O 1
ATOM 3205 N N . ARG A 1 405 ? 9.919 4.681 -6.456 1.00 52.41 405 ARG A N 1
ATOM 3206 C CA . ARG A 1 405 ? 9.065 5.770 -6.908 1.00 52.41 405 ARG A CA 1
ATOM 3207 C C . ARG A 1 405 ? 9.900 7.006 -7.276 1.00 52.41 405 ARG A C 1
ATOM 3209 O O . ARG A 1 405 ? 10.387 7.738 -6.421 1.00 52.41 405 ARG A O 1
ATOM 3216 N N . ARG A 1 406 ? 10.025 7.279 -8.571 1.00 54.00 406 ARG A N 1
ATOM 3217 C CA . ARG A 1 406 ? 10.452 8.572 -9.132 1.00 54.00 406 ARG A CA 1
ATOM 3218 C C . ARG A 1 406 ? 9.214 9.406 -9.474 1.00 54.00 406 ARG A C 1
ATOM 3220 O O . ARG A 1 406 ? 8.130 8.857 -9.645 1.00 54.00 406 ARG A O 1
ATOM 3227 N N . TYR A 1 407 ? 9.346 10.729 -9.558 1.00 40.94 407 TYR A N 1
ATOM 3228 C CA . TYR A 1 407 ? 8.226 11.659 -9.786 1.00 40.94 407 TYR A CA 1
ATOM 3229 C C . TYR A 1 407 ? 7.290 11.184 -10.922 1.00 40.94 407 TYR A C 1
ATOM 3231 O O . TYR A 1 407 ? 7.702 11.128 -12.077 1.00 40.94 407 TYR A O 1
ATOM 3239 N N . GLY A 1 408 ? 6.048 10.815 -10.589 1.00 46.00 408 GLY A N 1
ATOM 3240 C CA . GLY A 1 408 ? 5.045 10.302 -11.535 1.00 46.00 408 GLY A CA 1
ATOM 3241 C C . GLY A 1 408 ? 5.075 8.791 -11.813 1.00 46.00 408 GLY A C 1
ATOM 3242 O O . GLY A 1 408 ? 4.066 8.277 -12.272 1.00 46.00 408 GLY A O 1
ATOM 3243 N N . THR A 1 409 ? 6.163 8.075 -11.506 1.00 48.91 409 THR A N 1
ATOM 3244 C CA . THR A 1 409 ? 6.256 6.598 -11.598 1.00 48.91 409 THR A CA 1
ATOM 3245 C C . THR A 1 409 ? 5.702 5.915 -10.344 1.00 48.91 409 THR A C 1
ATOM 3247 O O . THR A 1 409 ? 5.674 6.518 -9.270 1.00 48.91 409 THR A O 1
ATOM 3250 N N . PHE A 1 410 ? 5.299 4.652 -10.474 1.00 56.28 410 PHE A N 1
ATOM 3251 C CA . PHE A 1 410 ? 4.956 3.773 -9.354 1.00 56.28 410 PHE A CA 1
ATOM 3252 C C . PHE A 1 410 ? 6.213 3.111 -8.775 1.00 56.28 410 PHE A C 1
ATOM 3254 O O . PHE A 1 410 ? 7.228 2.998 -9.464 1.00 56.28 410 PHE A O 1
ATOM 3261 N N . ASN A 1 411 ? 6.148 2.672 -7.517 1.00 61.56 411 ASN A N 1
ATOM 3262 C CA . ASN A 1 411 ? 7.186 1.817 -6.946 1.00 61.56 411 ASN A CA 1
ATOM 3263 C C . ASN A 1 411 ? 7.155 0.457 -7.673 1.00 61.56 411 ASN A C 1
ATOM 3265 O O . ASN A 1 411 ? 6.094 -0.157 -7.766 1.00 61.56 411 ASN A O 1
ATOM 3269 N N . ILE A 1 412 ? 8.284 -0.004 -8.221 1.00 66.94 412 ILE A N 1
ATOM 3270 C CA . ILE A 1 412 ? 8.407 -1.319 -8.871 1.00 66.94 412 ILE A CA 1
ATOM 3271 C C . ILE A 1 412 ? 9.419 -2.146 -8.087 1.00 66.94 412 ILE A C 1
ATOM 3273 O O . ILE A 1 412 ? 10.603 -2.155 -8.405 1.00 66.94 412 ILE A O 1
ATOM 3277 N N . PRO A 1 413 ? 8.994 -2.896 -7.083 1.00 54.38 413 PRO A N 1
ATOM 3278 C CA . PRO A 1 413 ? 9.922 -3.578 -6.187 1.00 54.38 413 PRO A CA 1
ATOM 3279 C C . PRO A 1 413 ? 10.488 -4.880 -6.734 1.00 54.38 413 PRO A C 1
ATOM 3281 O O . PRO A 1 413 ? 11.548 -5.355 -6.338 1.00 54.38 413 PRO A O 1
ATOM 3284 N N . ASN A 1 414 ? 9.712 -5.503 -7.611 1.00 72.75 414 ASN A N 1
ATOM 3285 C CA . ASN A 1 414 ? 9.987 -6.789 -8.183 1.00 72.75 414 ASN A CA 1
ATOM 3286 C C . ASN A 1 414 ? 9.821 -6.631 -9.679 1.00 72.75 414 ASN A C 1
ATOM 3288 O O . ASN A 1 414 ? 8.742 -6.816 -10.251 1.00 72.75 414 ASN A O 1
ATOM 3292 N N . PHE A 1 415 ? 10.922 -6.248 -10.307 1.00 81.00 415 PHE A N 1
ATOM 3293 C CA . PHE A 1 415 ? 10.943 -5.977 -11.727 1.00 81.00 415 PHE A CA 1
ATOM 3294 C C . PHE A 1 415 ? 10.562 -7.219 -12.550 1.00 81.00 415 PHE A C 1
ATOM 3296 O O . PHE A 1 415 ? 9.961 -7.099 -13.614 1.00 81.00 415 PHE A O 1
ATOM 3303 N N . HIS A 1 416 ? 10.827 -8.431 -12.052 1.00 84.00 416 HIS A N 1
ATOM 3304 C CA . HIS A 1 416 ? 10.397 -9.668 -12.707 1.00 84.00 416 HIS A CA 1
ATOM 3305 C C . HIS A 1 416 ? 8.879 -9.876 -12.671 1.00 84.00 416 HIS A C 1
ATOM 3307 O O . HIS A 1 416 ? 8.318 -10.326 -13.671 1.00 84.00 416 HIS A O 1
ATOM 3313 N N . VAL A 1 417 ? 8.208 -9.572 -11.557 1.00 82.19 417 VAL A N 1
ATOM 3314 C CA . VAL A 1 417 ? 6.735 -9.609 -11.470 1.00 82.19 417 VAL A CA 1
ATOM 3315 C C . VAL A 1 417 ? 6.138 -8.568 -12.409 1.00 82.19 417 VAL A C 1
ATOM 3317 O O . VAL A 1 417 ? 5.347 -8.935 -13.276 1.00 82.19 417 VAL A O 1
ATOM 3320 N N . PHE A 1 418 ? 6.633 -7.330 -12.351 1.00 85.69 418 PHE A N 1
ATOM 3321 C CA . PHE A 1 418 ? 6.245 -6.265 -13.274 1.00 85.69 418 PHE A CA 1
ATOM 3322 C C . PHE A 1 418 ? 6.370 -6.690 -14.747 1.00 85.69 418 PHE A C 1
ATOM 3324 O O . PHE A 1 418 ? 5.428 -6.549 -15.525 1.00 85.69 418 PHE A O 1
ATOM 3331 N N . LEU A 1 419 ? 7.492 -7.305 -15.140 1.00 89.25 419 LEU A N 1
ATOM 3332 C CA . LEU A 1 419 ? 7.671 -7.811 -16.503 1.00 89.25 419 LEU A CA 1
ATOM 3333 C C . LEU A 1 419 ? 6.699 -8.941 -16.867 1.00 89.25 419 LEU A C 1
ATOM 3335 O O . LEU A 1 419 ? 6.262 -9.023 -18.017 1.00 89.25 419 LEU A O 1
ATOM 3339 N N . ARG A 1 420 ? 6.343 -9.824 -15.925 1.00 86.88 420 ARG A N 1
ATOM 3340 C CA . ARG A 1 420 ? 5.316 -10.853 -16.167 1.00 86.88 420 ARG A CA 1
ATOM 3341 C C . ARG A 1 420 ? 3.946 -10.222 -16.387 1.00 86.88 420 ARG A C 1
ATOM 3343 O O . ARG A 1 420 ? 3.221 -10.695 -17.263 1.00 86.88 420 ARG A O 1
ATOM 3350 N N . ASP A 1 421 ? 3.620 -9.168 -15.649 1.00 86.25 421 ASP A N 1
ATOM 3351 C CA . ASP A 1 421 ? 2.361 -8.438 -15.792 1.00 86.25 421 ASP A CA 1
ATOM 3352 C C . ASP A 1 421 ? 2.306 -7.684 -17.122 1.00 86.25 421 ASP A C 1
ATOM 3354 O O . ASP A 1 421 ? 1.325 -7.827 -17.847 1.00 86.25 421 ASP A O 1
ATOM 3358 N N . VAL A 1 422 ? 3.395 -7.024 -17.529 1.00 91.62 422 VAL A N 1
ATOM 3359 C CA . VAL A 1 422 ? 3.564 -6.449 -18.877 1.00 91.62 422 VAL A CA 1
ATOM 3360 C C . VAL A 1 422 ? 3.341 -7.507 -19.963 1.00 91.62 422 VAL A C 1
ATOM 3362 O O . VAL A 1 422 ? 2.548 -7.306 -20.882 1.00 91.62 422 VAL A O 1
ATOM 3365 N N . ILE A 1 423 ? 3.993 -8.672 -19.861 1.00 89.06 423 ILE A N 1
ATOM 3366 C CA . ILE A 1 423 ? 3.828 -9.762 -20.837 1.00 89.06 423 ILE A CA 1
ATOM 3367 C C . ILE A 1 423 ? 2.375 -10.257 -20.873 1.00 89.06 423 ILE A C 1
ATOM 3369 O O . ILE A 1 423 ? 1.841 -10.530 -21.954 1.00 89.06 423 ILE A O 1
ATOM 3373 N N . ARG A 1 424 ? 1.738 -10.419 -19.705 1.00 87.88 424 ARG A N 1
ATOM 3374 C CA . ARG A 1 424 ? 0.337 -10.849 -19.591 1.00 87.88 424 ARG A CA 1
ATOM 3375 C C . ARG A 1 424 ? -0.588 -9.821 -20.238 1.00 87.88 424 ARG A C 1
ATOM 3377 O O . ARG A 1 424 ? -1.452 -10.210 -21.024 1.00 87.88 424 ARG A O 1
ATOM 3384 N N . TRP A 1 425 ? -0.369 -8.542 -19.950 1.00 88.81 425 TRP A N 1
ATOM 3385 C CA . TRP A 1 425 ? -1.134 -7.419 -20.475 1.00 88.81 425 TRP A CA 1
ATOM 3386 C C . TRP A 1 425 ? -1.041 -7.326 -21.998 1.00 88.81 425 TRP A C 1
ATOM 3388 O O . TRP A 1 425 ? -2.064 -7.332 -22.677 1.00 88.81 425 TRP A O 1
ATOM 3398 N N . GLU A 1 426 ? 0.165 -7.370 -22.566 1.00 89.81 426 GLU A N 1
ATOM 3399 C CA . GLU A 1 426 ? 0.357 -7.315 -24.020 1.00 89.81 426 GLU A CA 1
ATOM 3400 C C . GLU A 1 426 ? -0.319 -8.484 -24.751 1.00 89.81 426 GLU A C 1
ATOM 3402 O O . GLU A 1 426 ? -0.994 -8.309 -25.770 1.00 89.81 426 GLU A O 1
ATOM 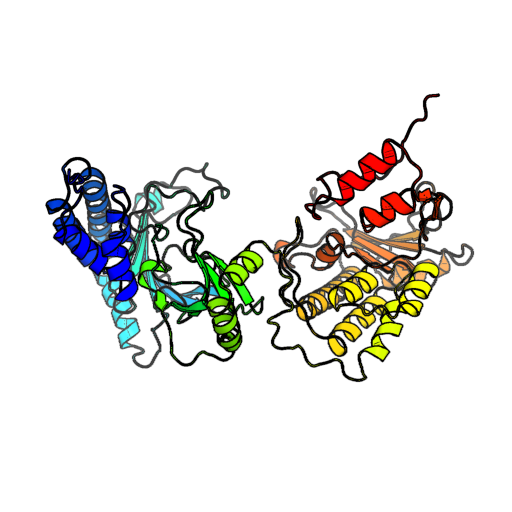3407 N N . ARG A 1 427 ? -0.226 -9.701 -24.196 1.00 89.75 427 ARG A N 1
ATOM 3408 C CA . ARG A 1 427 ? -0.939 -10.869 -24.745 1.00 89.75 427 ARG A CA 1
ATOM 3409 C C . ARG A 1 427 ? -2.454 -10.694 -24.678 1.00 89.75 427 ARG A C 1
ATOM 3411 O O . ARG A 1 427 ? -3.146 -11.041 -25.637 1.00 89.75 427 ARG A O 1
ATOM 3418 N N . LYS A 1 428 ? -2.959 -10.161 -23.563 1.00 87.94 428 LYS A N 1
ATOM 3419 C CA . LYS A 1 428 ? -4.382 -9.885 -23.344 1.00 87.94 428 LYS A CA 1
ATOM 3420 C C . LYS A 1 428 ? -4.900 -8.844 -24.336 1.00 87.94 428 LYS A C 1
ATOM 3422 O O . LYS A 1 428 ? -5.920 -9.109 -24.971 1.00 87.94 428 LYS A O 1
ATOM 3427 N N . LYS A 1 429 ? -4.176 -7.735 -24.548 1.00 88.94 429 LYS A N 1
ATOM 3428 C CA . LYS A 1 429 ? -4.532 -6.692 -25.528 1.00 88.94 429 LYS A CA 1
ATOM 3429 C C . LYS A 1 429 ? -4.715 -7.276 -26.929 1.00 88.94 429 LYS A C 1
ATOM 3431 O O . LYS A 1 429 ? -5.771 -7.104 -27.535 1.00 88.94 429 LYS A O 1
ATOM 3436 N N . ILE A 1 430 ? -3.742 -8.060 -27.401 1.00 90.38 430 ILE A N 1
ATOM 3437 C CA . ILE A 1 430 ? -3.810 -8.712 -28.720 1.00 90.38 430 ILE A CA 1
ATOM 3438 C C . ILE A 1 430 ? -4.995 -9.681 -28.804 1.00 90.38 430 ILE A C 1
ATOM 3440 O O . ILE A 1 430 ? -5.741 -9.662 -29.784 1.00 90.38 430 ILE A O 1
ATOM 3444 N N . ALA A 1 431 ? -5.178 -10.545 -27.800 1.00 89.44 431 ALA A N 1
ATOM 3445 C CA . ALA A 1 431 ? -6.265 -11.522 -27.797 1.00 89.44 431 ALA A CA 1
ATOM 3446 C C . ALA A 1 431 ? -7.638 -10.834 -27.838 1.00 89.44 431 ALA A C 1
ATOM 3448 O O . ALA A 1 431 ? -8.513 -11.232 -28.606 1.00 89.44 431 ALA A O 1
ATOM 3449 N N . ARG A 1 432 ? -7.800 -9.760 -27.059 1.00 86.81 432 ARG A N 1
ATOM 3450 C CA . ARG A 1 432 ? -9.021 -8.956 -27.004 1.00 86.81 432 ARG A CA 1
ATOM 3451 C C . ARG A 1 432 ? -9.289 -8.231 -28.317 1.00 86.81 432 ARG A C 1
ATOM 3453 O O . ARG A 1 432 ? -10.430 -8.243 -28.775 1.00 86.81 432 ARG A O 1
ATOM 3460 N N . PHE A 1 433 ? -8.255 -7.662 -28.939 1.00 90.38 433 PHE A N 1
ATOM 3461 C CA . PHE A 1 433 ? -8.361 -7.010 -30.243 1.00 90.38 433 PHE A CA 1
ATOM 3462 C C . PHE A 1 433 ? -8.858 -7.981 -31.319 1.00 90.38 433 PHE A C 1
ATOM 3464 O O . PHE A 1 433 ? -9.712 -7.625 -32.126 1.00 90.38 433 PHE A O 1
ATOM 3471 N N . LYS A 1 434 ? -8.366 -9.226 -31.316 1.00 90.12 434 LYS A N 1
ATOM 3472 C CA . LYS A 1 434 ? -8.757 -10.265 -32.285 1.00 90.12 434 LYS A CA 1
ATOM 3473 C C . LYS A 1 434 ? -10.086 -10.954 -31.959 1.00 90.12 434 LYS A C 1
ATOM 3475 O O . LYS A 1 434 ? -10.610 -11.690 -32.788 1.00 90.12 434 LYS A O 1
ATOM 3480 N N . GLN A 1 435 ? -10.639 -10.740 -30.766 1.00 85.62 435 GLN A N 1
ATOM 3481 C CA . GLN A 1 435 ? -11.841 -11.437 -30.326 1.00 85.62 435 GLN A CA 1
ATOM 3482 C C . GLN A 1 435 ? -13.073 -11.032 -31.164 1.00 85.62 435 GLN A C 1
ATOM 3484 O O . GLN A 1 435 ? -13.373 -9.833 -31.255 1.00 85.62 435 GLN A O 1
ATOM 3489 N N . PRO A 1 436 ? -13.843 -12.006 -31.695 1.00 76.50 436 PRO A N 1
ATOM 3490 C CA . PRO A 1 436 ? -15.109 -11.739 -32.374 1.00 76.50 436 PRO A CA 1
ATOM 3491 C C . PRO A 1 436 ? -16.103 -11.009 -31.461 1.00 76.50 436 PRO A C 1
ATOM 3493 O O . PRO A 1 436 ? -16.188 -11.298 -30.266 1.00 76.50 436 PRO A O 1
ATOM 3496 N N . GLY A 1 437 ? -16.890 -10.081 -32.007 1.00 77.00 437 GLY A N 1
ATOM 3497 C CA . GLY A 1 437 ? -17.894 -9.345 -31.234 1.00 77.00 437 GLY A CA 1
ATOM 3498 C C . GLY A 1 437 ? -18.637 -8.298 -32.060 1.00 77.00 437 GLY A C 1
ATOM 3499 O O . GLY A 1 437 ? -18.546 -8.295 -33.284 1.00 77.00 437 GLY A O 1
ATOM 3500 N N . LYS A 1 438 ? -19.350 -7.382 -31.390 1.00 82.06 438 LYS A N 1
ATOM 3501 C CA . LYS A 1 438 ? -20.078 -6.260 -32.016 1.00 82.06 438 LYS A CA 1
ATOM 3502 C C . LYS A 1 438 ? -19.139 -5.131 -32.477 1.00 82.06 438 LYS A C 1
ATOM 3504 O O . LYS A 1 438 ? -19.342 -3.971 -32.132 1.00 82.06 438 LYS A O 1
ATOM 3509 N N . HIS A 1 439 ? -18.096 -5.480 -33.226 1.00 86.88 439 HIS A N 1
ATOM 3510 C CA . HIS A 1 439 ? -17.103 -4.540 -33.736 1.00 86.88 439 HIS A CA 1
ATOM 3511 C C . HIS A 1 439 ? -16.890 -4.742 -35.237 1.00 86.88 439 HIS A C 1
ATOM 3513 O O . HIS A 1 439 ? -17.038 -5.850 -35.751 1.00 86.88 439 HIS A O 1
ATOM 3519 N N . MET A 1 440 ? -16.502 -3.672 -35.922 1.00 89.00 440 MET A N 1
ATOM 3520 C CA . MET A 1 440 ? -16.022 -3.686 -37.298 1.00 89.00 440 MET A CA 1
ATOM 3521 C C . MET A 1 440 ? -14.546 -3.312 -37.339 1.00 89.00 440 MET A C 1
ATOM 3523 O O . MET A 1 440 ? -14.077 -2.485 -36.554 1.00 89.00 440 MET A O 1
ATOM 3527 N N . TYR A 1 441 ? -13.831 -3.928 -38.272 1.00 90.00 441 TYR A N 1
ATOM 3528 C CA . TYR A 1 441 ? -12.409 -3.719 -38.493 1.00 90.00 441 TYR A CA 1
ATOM 3529 C C . TYR A 1 441 ? -12.188 -2.931 -39.779 1.00 90.00 441 TYR A C 1
ATOM 3531 O O . TYR A 1 441 ? -12.885 -3.139 -40.774 1.00 90.00 441 TYR A O 1
ATOM 3539 N N . PHE A 1 442 ? -11.202 -2.048 -39.737 1.00 90.44 442 PHE A N 1
ATOM 3540 C CA . PHE A 1 442 ? -10.721 -1.247 -40.854 1.00 90.44 442 PHE A CA 1
ATOM 3541 C C . PHE A 1 442 ? -9.199 -1.323 -40.881 1.00 90.44 442 PHE A C 1
ATOM 3543 O O . PHE A 1 442 ? -8.597 -1.567 -39.834 1.00 90.44 442 PHE A O 1
ATOM 3550 N N . PHE A 1 443 ? -8.574 -1.074 -42.024 1.00 90.25 443 PHE A N 1
ATOM 3551 C CA . PHE A 1 443 ? -7.130 -0.871 -42.078 1.00 90.25 443 PHE A CA 1
ATOM 3552 C C . PHE A 1 443 ? -6.747 0.313 -42.964 1.00 90.25 443 PHE A C 1
ATOM 3554 O O . PHE A 1 443 ? -7.528 0.746 -43.810 1.00 90.25 443 PHE A O 1
ATOM 3561 N N . GLU A 1 444 ? -5.544 0.831 -42.751 1.00 87.69 444 GLU A N 1
ATOM 3562 C CA . GLU A 1 444 ? -4.971 1.950 -43.496 1.00 87.69 444 GLU A CA 1
ATOM 3563 C C . GLU A 1 444 ? -3.453 1.760 -43.633 1.00 87.69 444 GLU A C 1
ATOM 3565 O O . GLU A 1 444 ? -2.795 1.319 -42.684 1.00 87.69 444 GLU A O 1
ATOM 3570 N N . ASP A 1 445 ? -2.893 2.110 -44.795 1.00 85.38 445 ASP A N 1
ATOM 3571 C CA . ASP A 1 445 ? -1.445 2.263 -44.957 1.00 85.38 445 ASP A CA 1
ATOM 3572 C C . ASP A 1 445 ? -0.986 3.580 -44.305 1.00 85.38 445 ASP A C 1
ATOM 3574 O O . ASP A 1 445 ? -1.468 4.665 -44.630 1.00 85.38 445 ASP A O 1
ATOM 3578 N N . LYS A 1 446 ? -0.053 3.474 -43.359 1.00 79.19 446 LYS A N 1
ATOM 3579 C CA . LYS A 1 446 ? 0.578 4.587 -42.636 1.00 79.19 446 LYS A CA 1
ATOM 3580 C C . LYS A 1 446 ? 2.013 4.842 -43.104 1.00 79.19 446 LYS A C 1
ATOM 3582 O O . LYS A 1 446 ? 2.814 5.414 -42.363 1.00 79.19 446 LYS A O 1
ATOM 3587 N N . THR A 1 447 ? 2.365 4.416 -44.312 1.00 74.69 447 THR A N 1
ATOM 3588 C CA . THR A 1 447 ? 3.660 4.699 -44.936 1.00 74.69 447 THR A CA 1
ATOM 3589 C C . THR A 1 447 ? 3.756 6.178 -45.326 1.00 74.69 447 THR A C 1
ATOM 3591 O O . THR A 1 447 ? 3.075 6.630 -46.238 1.00 74.69 447 THR A O 1
ATOM 3594 N N . GLY A 1 448 ? 4.619 6.948 -44.651 1.00 63.78 448 GLY A N 1
ATOM 3595 C CA . GLY A 1 448 ? 4.860 8.371 -44.950 1.00 63.78 448 GLY A CA 1
ATOM 3596 C C . GLY A 1 448 ? 4.346 9.356 -43.888 1.00 63.78 448 GLY A C 1
ATOM 3597 O O . GLY A 1 448 ? 4.047 8.981 -42.755 1.00 63.78 448 GLY A O 1
ATOM 3598 N N . SER A 1 449 ? 4.324 10.654 -44.224 1.00 48.09 449 SER A N 1
ATOM 3599 C CA . SER A 1 449 ? 3.975 11.733 -43.286 1.00 48.09 449 SER A CA 1
ATOM 3600 C C . SER A 1 449 ? 2.477 11.736 -42.917 1.00 48.09 449 SER A C 1
ATOM 3602 O O . SER A 1 449 ? 1.645 11.274 -43.695 1.00 48.09 449 SER A O 1
ATOM 3604 N N . PRO A 1 450 ? 2.073 12.289 -41.752 1.00 47.16 450 PRO A N 1
ATOM 3605 C CA . PRO A 1 450 ? 0.738 12.076 -41.174 1.00 47.16 450 PRO A CA 1
ATOM 3606 C C . PRO A 1 450 ? -0.421 12.805 -41.878 1.00 47.16 450 PRO A C 1
ATOM 3608 O O . PRO A 1 450 ? -1.467 12.999 -41.253 1.00 47.16 450 PRO A O 1
ATOM 3611 N N . HIS A 1 451 ? -0.237 13.333 -43.091 1.00 39.47 451 HIS A N 1
ATOM 3612 C CA . HIS A 1 451 ? -1.148 14.329 -43.676 1.00 39.47 451 HIS A CA 1
ATOM 3613 C C . HIS A 1 451 ? -1.806 13.953 -45.001 1.00 39.47 451 HIS A C 1
ATOM 3615 O O . HIS A 1 451 ? -2.669 14.703 -45.448 1.00 39.47 451 HIS A O 1
ATOM 3621 N N . GLU A 1 452 ? -1.536 12.780 -45.565 1.00 44.03 452 GLU A N 1
ATOM 3622 C CA . GLU A 1 452 ? -2.275 12.305 -46.737 1.00 44.03 452 GLU A CA 1
ATOM 3623 C C . GLU A 1 452 ? -2.528 10.798 -46.655 1.00 44.03 452 GLU A C 1
ATOM 3625 O O . GLU A 1 452 ? -1.783 10.014 -47.219 1.00 44.03 452 GLU A O 1
ATOM 3630 N N . SER A 1 453 ? -3.593 10.381 -45.968 1.00 43.50 453 SER A N 1
ATOM 3631 C CA . SER A 1 453 ? -4.430 9.279 -46.460 1.00 43.50 453 SER A CA 1
ATOM 3632 C C . SER A 1 453 ? -5.745 9.245 -45.685 1.00 43.50 453 SER A C 1
ATOM 3634 O O . SER A 1 453 ? -5.784 9.144 -44.465 1.00 43.50 453 SER A O 1
ATOM 3636 N N . GLY A 1 454 ? -6.852 9.422 -46.403 1.00 47.66 454 GLY A N 1
ATOM 3637 C CA . GLY A 1 454 ? -8.215 9.261 -45.893 1.00 47.66 454 GLY A CA 1
ATOM 3638 C C . GLY A 1 454 ? -8.797 7.884 -46.219 1.00 47.66 454 GLY A C 1
ATOM 3639 O O . GLY A 1 454 ? -10.012 7.704 -46.133 1.00 47.66 454 GLY A O 1
ATOM 3640 N N . CYS A 1 455 ? -7.964 6.930 -46.643 1.00 54.03 455 CYS A N 1
ATOM 3641 C CA . CYS A 1 455 ? -8.405 5.649 -47.185 1.00 54.03 455 CYS A CA 1
ATOM 3642 C C . CYS A 1 455 ? -8.495 4.589 -46.076 1.00 54.03 455 CYS A C 1
ATOM 3644 O O . CYS A 1 455 ? -7.600 3.772 -45.906 1.00 54.03 455 CYS A O 1
ATOM 3646 N N . ASN A 1 456 ? -9.593 4.598 -45.311 1.00 67.25 456 ASN A N 1
ATOM 3647 C CA . ASN A 1 456 ? -9.932 3.467 -44.440 1.00 67.25 456 ASN A CA 1
ATOM 3648 C C . ASN A 1 456 ? -10.530 2.333 -45.290 1.00 67.25 456 ASN A C 1
ATOM 3650 O O . ASN A 1 456 ? -11.682 2.428 -45.717 1.00 67.25 456 ASN A O 1
ATOM 3654 N N . TYR A 1 457 ? -9.777 1.254 -45.499 1.00 80.38 457 TYR A N 1
ATOM 3655 C CA . TYR A 1 457 ? -10.271 0.030 -46.128 1.00 80.38 457 TYR A CA 1
ATOM 3656 C C . TYR A 1 457 ? -11.149 -0.749 -45.138 1.00 80.38 457 TYR A C 1
ATOM 3658 O O . TYR A 1 457 ? -10.762 -0.963 -43.989 1.00 80.38 457 TYR A O 1
ATOM 3666 N N . GLY A 1 458 ? -12.341 -1.177 -45.565 1.00 84.00 458 GLY A N 1
ATOM 3667 C CA . GLY A 1 458 ? -13.330 -1.870 -44.727 1.00 84.00 458 GLY A CA 1
ATOM 3668 C C . GLY A 1 458 ? -14.771 -1.410 -45.003 1.00 84.00 458 GLY A C 1
ATOM 3669 O O . GLY A 1 458 ? -15.004 -0.692 -45.976 1.00 84.00 458 GLY A O 1
ATOM 3670 N N . PRO A 1 459 ? -15.757 -1.790 -44.164 1.00 88.69 459 PRO A N 1
ATOM 3671 C CA . PRO A 1 459 ? -15.625 -2.553 -42.920 1.00 88.69 459 PRO A CA 1
ATOM 3672 C C . PRO A 1 459 ? -15.504 -4.073 -43.121 1.00 88.69 459 PRO A C 1
ATOM 3674 O O . PRO A 1 459 ? -16.179 -4.664 -43.963 1.00 88.69 459 PRO A O 1
ATOM 3677 N N . TYR A 1 460 ? -14.731 -4.725 -42.251 1.00 88.44 460 TYR A N 1
ATOM 3678 C CA . TYR A 1 460 ? -14.643 -6.184 -42.128 1.00 88.44 460 TYR A CA 1
ATOM 3679 C C . TYR A 1 460 ? -15.249 -6.668 -40.805 1.00 88.44 460 TYR A C 1
ATOM 3681 O O . TYR A 1 460 ? -15.112 -6.029 -39.763 1.00 88.44 460 TYR A O 1
ATOM 3689 N N . THR A 1 461 ? -15.893 -7.837 -40.821 1.00 87.19 461 THR A N 1
ATOM 3690 C CA . THR A 1 461 ? -16.595 -8.400 -39.648 1.00 87.19 461 THR A CA 1
ATOM 3691 C C . THR A 1 461 ? -15.681 -9.095 -38.631 1.00 87.19 461 THR A C 1
ATOM 3693 O O . THR A 1 461 ? -16.152 -9.534 -37.588 1.00 87.19 461 THR A O 1
ATOM 3696 N N . SER A 1 462 ? -14.403 -9.294 -38.955 1.00 90.50 462 SER A N 1
ATOM 3697 C CA . SER A 1 462 ? -13.438 -10.022 -38.121 1.00 90.50 462 SER A CA 1
ATOM 3698 C C . SER A 1 462 ? -12.011 -9.597 -38.454 1.00 90.50 462 SER A C 1
ATOM 3700 O O . SER A 1 462 ? -11.738 -9.197 -39.590 1.00 90.50 462 SER A O 1
ATOM 3702 N N . TYR A 1 463 ? -11.100 -9.763 -37.494 1.00 92.31 463 TYR A N 1
ATOM 3703 C CA . TYR A 1 463 ? -9.678 -9.475 -37.676 1.00 92.31 463 TYR A CA 1
ATOM 3704 C C . TYR A 1 463 ? -9.065 -10.274 -38.834 1.00 92.31 463 TYR A C 1
ATOM 3706 O O . TYR A 1 463 ? -8.348 -9.699 -39.639 1.00 92.31 463 TYR A O 1
ATOM 3714 N N . GLU A 1 464 ? -9.375 -11.566 -38.964 1.00 93.25 464 GLU A N 1
ATOM 3715 C CA . GLU A 1 464 ? -8.761 -12.457 -39.961 1.00 93.25 464 GLU A CA 1
ATOM 3716 C C . GLU A 1 464 ? -9.063 -11.992 -41.390 1.00 93.25 464 GLU A C 1
ATOM 3718 O O . GLU A 1 464 ? -8.147 -11.795 -42.178 1.00 93.25 464 GLU A O 1
ATOM 3723 N N . LYS A 1 465 ? -10.338 -11.713 -41.689 1.00 91.88 465 LYS A N 1
ATOM 3724 C CA . LYS A 1 465 ? -10.767 -11.147 -42.978 1.00 91.88 465 LYS A CA 1
ATOM 3725 C C . LYS A 1 465 ? -10.104 -9.803 -43.269 1.00 91.88 465 LYS A C 1
ATOM 3727 O O . LYS A 1 465 ? -9.693 -9.560 -44.395 1.00 91.88 465 LYS A O 1
ATOM 3732 N N . CYS A 1 466 ? -10.021 -8.935 -42.258 1.00 92.25 466 CYS A N 1
ATOM 3733 C CA . CYS A 1 466 ? -9.354 -7.643 -42.389 1.00 92.25 466 CYS A CA 1
ATOM 3734 C C . CYS A 1 466 ? -7.865 -7.829 -42.705 1.00 92.25 466 CYS A C 1
ATOM 3736 O O . CYS A 1 466 ? -7.345 -7.161 -43.586 1.00 92.25 466 CYS A O 1
ATOM 3738 N N . PHE A 1 467 ? -7.195 -8.750 -42.010 1.00 92.38 467 PHE A N 1
ATOM 3739 C CA . PHE A 1 467 ? -5.774 -9.037 -42.174 1.00 92.38 467 PHE A CA 1
ATOM 3740 C C . PHE A 1 467 ? -5.454 -9.667 -43.534 1.00 92.38 467 PHE A C 1
ATOM 3742 O O . PHE A 1 467 ? -4.464 -9.301 -44.154 1.00 92.38 467 PHE A O 1
ATOM 3749 N N . GLU A 1 468 ? -6.293 -10.586 -44.018 1.00 91.88 468 GLU A N 1
ATOM 3750 C CA . GLU A 1 468 ? -6.160 -11.161 -45.363 1.00 91.88 468 GLU A CA 1
ATOM 3751 C C . GLU A 1 468 ? -6.347 -10.102 -46.455 1.00 91.88 468 GLU A C 1
ATOM 3753 O O . GLU A 1 468 ? -5.624 -10.112 -47.448 1.00 91.88 468 GLU A O 1
ATOM 3758 N N . ALA A 1 469 ? -7.281 -9.166 -46.263 1.00 90.56 469 ALA A N 1
ATOM 3759 C CA . ALA A 1 469 ? -7.557 -8.121 -47.241 1.00 90.56 469 ALA A CA 1
ATOM 3760 C C . ALA A 1 469 ? -6.397 -7.132 -47.425 1.00 90.56 469 ALA A C 1
ATOM 3762 O O . ALA A 1 469 ? -6.207 -6.653 -48.538 1.00 90.56 469 ALA A O 1
ATOM 3763 N N . ILE A 1 470 ? -5.589 -6.878 -46.387 1.00 88.38 470 ILE A N 1
ATOM 3764 C CA . ILE A 1 470 ? -4.405 -6.000 -46.468 1.00 88.38 470 ILE A CA 1
ATOM 3765 C C . ILE A 1 470 ? -3.519 -6.382 -47.656 1.00 88.38 470 ILE A C 1
ATOM 3767 O O . ILE A 1 470 ? -3.109 -5.517 -48.421 1.00 88.38 470 ILE A O 1
ATOM 3771 N N . TRP A 1 471 ? -3.250 -7.676 -47.833 1.00 86.25 471 TRP A N 1
ATOM 3772 C CA . TRP A 1 471 ? -2.323 -8.146 -48.865 1.00 86.25 471 TRP A CA 1
ATOM 3773 C C . TRP A 1 471 ? -2.939 -8.232 -50.258 1.00 86.25 471 TRP A C 1
ATOM 3775 O O . TRP A 1 471 ? -2.192 -8.292 -51.225 1.00 86.25 471 TRP A O 1
ATOM 3785 N N . ASN A 1 472 ? -4.269 -8.205 -50.362 1.00 86.12 472 ASN A N 1
ATOM 3786 C CA . ASN A 1 472 ? -4.953 -8.106 -51.650 1.00 86.12 472 ASN A CA 1
ATOM 3787 C C . ASN A 1 472 ? -5.046 -6.649 -52.122 1.00 86.12 472 ASN A C 1
ATOM 3789 O O . ASN A 1 472 ? -4.915 -6.382 -53.308 1.00 86.12 472 ASN A O 1
ATOM 3793 N N . GLU A 1 473 ? -5.293 -5.713 -51.202 1.00 83.50 473 GLU A N 1
ATOM 3794 C CA . GLU A 1 473 ? -5.491 -4.297 -51.538 1.00 83.50 473 GLU A CA 1
ATOM 3795 C C . GLU A 1 473 ? -4.157 -3.545 -51.685 1.00 83.50 473 GLU A C 1
ATOM 3797 O O . GLU A 1 473 ? -4.035 -2.687 -52.551 1.00 83.50 473 GLU A O 1
ATOM 3802 N N . LEU A 1 474 ? -3.140 -3.877 -50.875 1.00 79.94 474 LEU A N 1
ATOM 3803 C CA . LEU A 1 474 ? -1.835 -3.194 -50.870 1.00 79.94 474 LEU A CA 1
ATOM 3804 C C . LEU A 1 474 ? -0.743 -3.949 -51.652 1.00 79.94 474 LEU A C 1
ATOM 3806 O O . LEU A 1 474 ? 0.444 -3.688 -51.445 1.00 79.94 474 LEU A O 1
ATOM 3810 N N . GLU A 1 475 ? -1.113 -4.892 -52.529 1.00 73.12 475 GLU A N 1
ATOM 3811 C CA . GLU A 1 475 ? -0.167 -5.765 -53.254 1.00 73.12 475 GLU A CA 1
ATOM 3812 C C . GLU A 1 475 ? 0.902 -4.967 -54.033 1.00 73.12 475 GLU A C 1
ATOM 3814 O O . GLU A 1 475 ? 2.060 -5.382 -54.104 1.00 73.12 475 GLU A O 1
ATOM 3819 N N . GLU A 1 476 ? 0.546 -3.788 -54.555 1.00 72.00 476 GLU A N 1
ATOM 3820 C CA . GLU A 1 476 ? 1.438 -2.927 -55.348 1.00 72.00 476 GLU A CA 1
ATOM 3821 C C . GLU A 1 476 ? 2.065 -1.758 -54.553 1.00 72.00 476 GLU A C 1
ATOM 3823 O O . GLU A 1 476 ? 2.968 -1.088 -55.061 1.00 72.00 476 GLU A O 1
ATOM 3828 N N . GLU A 1 477 ? 1.637 -1.511 -53.308 1.00 72.06 477 GLU A N 1
ATOM 3829 C CA . GLU A 1 477 ? 1.947 -0.269 -52.571 1.00 72.06 477 GLU A CA 1
ATOM 3830 C C . GLU A 1 477 ? 3.193 -0.359 -51.663 1.00 72.06 477 GLU A C 1
ATOM 3832 O O . GLU A 1 477 ? 3.732 0.665 -51.252 1.00 72.06 477 GLU A O 1
ATOM 3837 N N . ASN A 1 478 ? 3.731 -1.562 -51.415 1.00 77.25 478 ASN A N 1
ATOM 3838 C CA . ASN A 1 478 ? 4.901 -1.806 -50.546 1.00 77.25 478 ASN A CA 1
ATOM 3839 C C . ASN A 1 478 ? 4.836 -1.076 -49.180 1.00 77.25 478 ASN A C 1
ATOM 3841 O O . ASN A 1 478 ? 5.756 -0.320 -48.836 1.00 77.25 478 ASN A O 1
ATOM 3845 N N . PRO A 1 479 ? 3.789 -1.315 -48.369 1.00 83.69 479 PRO A N 1
ATOM 3846 C CA . PRO A 1 479 ? 3.597 -0.602 -47.114 1.00 83.69 479 PRO A CA 1
ATOM 3847 C C . PRO A 1 479 ? 4.694 -0.934 -46.093 1.00 83.69 479 PRO A C 1
ATOM 3849 O O . PRO A 1 479 ? 5.062 -2.089 -45.877 1.00 83.69 479 PRO A O 1
ATOM 3852 N N . THR A 1 480 ? 5.192 0.090 -45.408 1.00 82.81 480 THR A N 1
ATOM 3853 C CA . THR A 1 480 ? 6.156 -0.010 -44.299 1.00 82.81 480 THR A CA 1
ATOM 3854 C C . THR A 1 480 ? 5.490 -0.044 -42.923 1.00 82.81 480 THR A C 1
ATOM 3856 O O . THR A 1 480 ? 6.057 -0.615 -41.988 1.00 82.81 480 THR A O 1
ATOM 3859 N N . SER A 1 481 ? 4.286 0.522 -42.798 1.00 86.38 481 SER A N 1
ATOM 3860 C CA . SER A 1 481 ? 3.524 0.633 -41.551 1.00 86.38 481 SER A CA 1
ATOM 3861 C C . SER A 1 481 ? 2.032 0.558 -41.852 1.00 86.38 481 SER A C 1
ATOM 3863 O O . SER A 1 481 ? 1.552 1.295 -42.702 1.00 86.38 481 SER A O 1
ATOM 3865 N N . ILE A 1 482 ? 1.292 -0.318 -41.174 1.00 90.50 482 ILE A N 1
ATOM 3866 C CA . ILE A 1 482 ? -0.140 -0.538 -41.428 1.00 90.50 482 ILE A CA 1
ATOM 3867 C C . ILE A 1 482 ? -0.892 -0.451 -40.100 1.00 90.50 482 ILE A C 1
ATOM 3869 O O . ILE A 1 482 ? -0.521 -1.115 -39.133 1.00 90.50 482 ILE A O 1
ATOM 3873 N N . GLU A 1 483 ? -1.956 0.346 -40.039 1.00 91.75 483 GLU A N 1
ATOM 3874 C CA . GLU A 1 483 ? -2.827 0.455 -38.861 1.00 91.75 483 GLU A CA 1
ATOM 3875 C C . GLU A 1 483 ? -4.112 -0.337 -39.108 1.00 91.75 483 GLU A C 1
ATOM 3877 O O . GLU A 1 483 ? -4.829 -0.066 -40.065 1.00 91.75 483 GLU A O 1
ATOM 3882 N N . ILE A 1 484 ? -4.439 -1.292 -38.235 1.00 93.00 484 ILE A N 1
ATOM 3883 C CA . ILE A 1 484 ? -5.773 -1.897 -38.166 1.00 93.00 484 ILE A CA 1
ATOM 3884 C C . ILE A 1 484 ? -6.538 -1.217 -37.037 1.00 93.00 484 ILE A C 1
ATOM 3886 O O . ILE A 1 484 ? -6.094 -1.204 -35.890 1.00 93.00 484 ILE A O 1
ATOM 3890 N N . THR A 1 485 ? -7.720 -0.701 -37.344 1.00 91.38 485 THR A N 1
ATOM 3891 C CA . THR A 1 485 ? -8.614 -0.060 -36.382 1.00 91.38 485 THR A CA 1
ATOM 3892 C C . THR A 1 485 ? -9.835 -0.939 -36.123 1.00 91.38 485 THR A C 1
ATOM 3894 O O . THR A 1 485 ? -10.476 -1.406 -37.063 1.00 91.38 485 THR A O 1
ATOM 3897 N N . ARG A 1 486 ? -10.209 -1.129 -34.856 1.00 89.06 486 ARG A N 1
ATOM 3898 C CA . ARG A 1 486 ? -11.408 -1.868 -34.433 1.00 89.06 486 ARG A CA 1
ATOM 3899 C C . ARG A 1 486 ? -12.385 -0.914 -33.744 1.00 89.06 486 ARG A C 1
ATOM 3901 O O . ARG A 1 486 ? -12.029 -0.249 -32.775 1.00 89.06 486 ARG A O 1
ATOM 3908 N N . ARG A 1 487 ? -13.618 -0.838 -34.257 1.00 86.62 487 ARG A N 1
ATOM 3909 C CA . ARG A 1 487 ? -14.663 0.107 -33.811 1.00 86.62 487 ARG A CA 1
ATOM 3910 C C . ARG A 1 487 ? -15.951 -0.620 -33.420 1.00 86.62 487 ARG A C 1
ATOM 3912 O O . ARG A 1 487 ? -16.324 -1.549 -34.136 1.00 86.62 487 ARG A O 1
ATOM 3919 N N . PRO A 1 488 ? -16.646 -0.229 -32.341 1.00 83.56 488 PRO A N 1
ATOM 3920 C CA . PRO A 1 488 ? -17.953 -0.793 -31.998 1.00 83.56 488 PRO A CA 1
ATOM 3921 C C . PRO A 1 488 ? -19.016 -0.451 -33.062 1.00 83.56 488 PRO A C 1
ATOM 3923 O O . PRO A 1 488 ? -18.935 0.585 -33.717 1.00 83.56 488 PRO A O 1
ATOM 3926 N N . ILE A 1 489 ? -20.000 -1.338 -33.256 1.00 80.00 489 ILE A N 1
ATOM 3927 C CA . ILE A 1 489 ? -21.093 -1.171 -34.243 1.00 80.00 489 ILE A CA 1
ATOM 3928 C C . ILE A 1 489 ? -22.158 -0.159 -33.771 1.00 80.00 489 ILE A C 1
ATOM 3930 O O . ILE A 1 489 ? -22.860 0.406 -34.603 1.00 80.00 489 ILE A O 1
ATOM 3934 N N . ASP A 1 490 ? -22.252 0.084 -32.462 1.00 76.44 490 ASP A N 1
ATOM 3935 C CA . ASP A 1 490 ? -23.209 0.997 -31.822 1.00 76.44 490 ASP A CA 1
ATOM 3936 C C . ASP A 1 490 ? -22.580 1.522 -30.513 1.00 76.44 490 ASP A C 1
ATOM 3938 O O . ASP A 1 490 ? -22.716 0.871 -29.475 1.00 76.44 490 ASP A O 1
ATOM 3942 N N . PRO A 1 491 ? -21.723 2.561 -30.572 1.00 68.81 491 PRO A N 1
ATOM 3943 C CA . PRO A 1 491 ? -21.072 3.104 -29.381 1.00 68.81 491 PRO A CA 1
ATOM 3944 C C . PRO A 1 491 ? -22.064 3.882 -28.505 1.00 68.81 491 PRO A C 1
ATOM 3946 O O . PRO A 1 491 ? -22.835 4.687 -29.024 1.00 68.81 491 PRO A O 1
ATOM 3949 N N . ASP A 1 492 ? -21.986 3.709 -27.183 1.00 64.88 492 ASP A N 1
ATOM 3950 C CA . ASP A 1 492 ? -22.623 4.624 -26.225 1.00 64.88 492 ASP A CA 1
ATOM 3951 C C . ASP A 1 492 ? -22.035 6.048 -26.381 1.00 64.88 492 ASP A C 1
ATOM 3953 O O . ASP A 1 492 ? -20.879 6.196 -26.792 1.00 64.88 492 ASP A O 1
ATOM 3957 N N . GLU A 1 493 ? -22.804 7.100 -26.050 1.00 57.00 493 GLU A N 1
ATOM 3958 C CA . GLU A 1 493 ? -22.421 8.516 -26.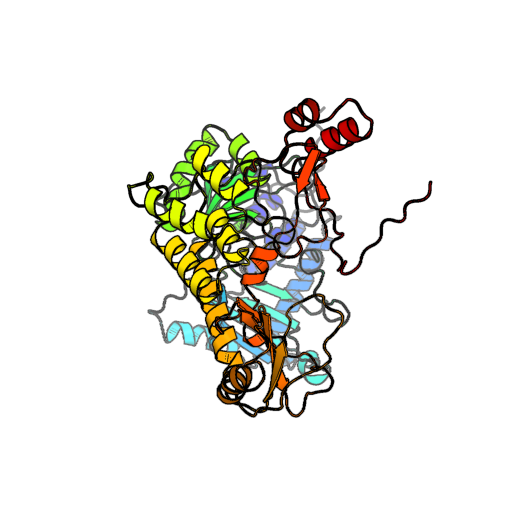273 1.00 57.00 493 GLU A CA 1
ATOM 3959 C C . GLU A 1 493 ? -21.049 8.896 -25.671 1.00 57.00 493 GLU A C 1
ATOM 3961 O O . GLU A 1 493 ? -20.371 9.781 -26.198 1.00 57.00 493 GLU A O 1
ATOM 3966 N N . ASP A 1 494 ? -20.598 8.178 -24.637 1.00 54.97 494 ASP A N 1
ATOM 3967 C CA . ASP A 1 494 ? -19.338 8.418 -23.923 1.00 54.97 494 ASP A CA 1
ATOM 3968 C C . ASP A 1 494 ? -18.114 7.654 -24.491 1.00 54.97 494 ASP A C 1
ATOM 3970 O O . ASP A 1 494 ? -16.980 7.932 -24.097 1.00 54.97 494 ASP A O 1
ATOM 3974 N N . TYR A 1 495 ? -18.288 6.722 -25.445 1.00 57.44 495 TYR A N 1
ATOM 3975 C CA . TYR A 1 495 ? -17.219 5.817 -25.914 1.00 57.44 495 TYR A CA 1
ATOM 3976 C C . TYR A 1 495 ? -17.079 5.760 -27.446 1.00 57.44 495 TYR A C 1
ATOM 3978 O O . TYR A 1 495 ? -17.395 4.764 -28.094 1.00 57.44 495 TYR A O 1
ATOM 3986 N N . TYR A 1 496 ? -16.513 6.815 -28.042 1.00 60.16 496 TYR A N 1
ATOM 3987 C CA . TYR A 1 496 ? -16.272 6.902 -29.497 1.00 60.16 496 TYR A CA 1
ATOM 3988 C C . TYR A 1 496 ? -14.838 6.529 -29.943 1.00 60.16 496 TYR A C 1
ATOM 3990 O O . TYR A 1 496 ? -14.494 6.634 -31.125 1.00 60.16 496 TYR A O 1
ATOM 3998 N N . ALA A 1 497 ? -13.956 6.142 -29.016 1.00 69.56 497 ALA A N 1
ATOM 3999 C CA . ALA A 1 497 ? -12.547 5.892 -29.320 1.00 69.56 497 ALA A CA 1
ATOM 4000 C C . ALA A 1 497 ? -12.325 4.496 -29.926 1.00 69.56 497 ALA A C 1
ATOM 4002 O O . ALA A 1 497 ? -12.905 3.509 -29.486 1.00 69.56 497 ALA A O 1
ATOM 4003 N N . ALA A 1 498 ? -11.472 4.410 -30.949 1.00 79.62 498 ALA A N 1
ATOM 4004 C CA . ALA A 1 498 ? -11.197 3.159 -31.643 1.00 79.62 498 ALA A CA 1
ATOM 4005 C C . ALA A 1 498 ? -9.953 2.451 -31.088 1.00 79.62 498 ALA A C 1
ATOM 4007 O O . ALA A 1 498 ? -8.918 3.088 -30.878 1.00 79.62 498 ALA A O 1
ATOM 4008 N N . ASP A 1 499 ? -10.037 1.131 -30.922 1.00 89.00 499 ASP A N 1
ATOM 4009 C CA . ASP A 1 499 ? -8.873 0.283 -30.659 1.00 89.00 499 ASP A CA 1
ATOM 4010 C C . ASP A 1 499 ? -7.977 0.252 -31.911 1.00 89.00 499 ASP A C 1
ATOM 4012 O O . ASP A 1 499 ? -8.479 0.230 -33.040 1.00 89.00 499 ASP A O 1
ATOM 4016 N N . ARG A 1 500 ? -6.654 0.198 -31.731 1.00 91.31 500 ARG A N 1
ATOM 4017 C CA . ARG A 1 500 ? -5.660 0.246 -32.815 1.00 91.31 500 ARG A CA 1
ATOM 4018 C C . ARG A 1 500 ? -4.630 -0.863 -32.678 1.00 91.31 500 ARG A C 1
ATOM 4020 O O . ARG A 1 500 ? -4.192 -1.187 -31.576 1.00 91.31 500 ARG A O 1
ATOM 4027 N N . LEU A 1 501 ? -4.199 -1.410 -33.804 1.00 94.19 501 LEU A N 1
ATOM 4028 C CA . LEU A 1 501 ? -3.148 -2.414 -33.876 1.00 94.19 501 LEU A CA 1
ATOM 4029 C C . LEU A 1 501 ? -2.222 -2.082 -35.044 1.00 94.19 501 LEU A C 1
ATOM 4031 O O . LEU A 1 501 ? -2.656 -2.051 -36.192 1.00 94.19 501 LEU A O 1
ATOM 4035 N N . MET A 1 502 ? -0.951 -1.837 -34.738 1.00 93.12 502 MET A N 1
ATOM 4036 C CA . MET A 1 502 ? 0.066 -1.461 -35.718 1.00 93.12 502 MET A CA 1
ATOM 4037 C C . MET A 1 502 ? 0.820 -2.695 -36.202 1.00 93.12 502 MET A C 1
ATOM 4039 O O . MET A 1 502 ? 1.277 -3.509 -35.394 1.00 93.12 502 MET A O 1
ATOM 4043 N N . LEU A 1 503 ? 0.987 -2.813 -37.514 1.00 93.50 503 LEU A N 1
ATOM 4044 C CA . LEU A 1 503 ? 1.738 -3.868 -38.183 1.00 93.50 503 LEU A CA 1
ATOM 4045 C C . LEU A 1 503 ? 2.914 -3.281 -38.966 1.00 93.50 503 LEU A C 1
ATOM 4047 O O . LEU A 1 503 ? 2.822 -2.179 -39.505 1.00 93.50 503 LEU A O 1
ATOM 4051 N N . ASN A 1 504 ? 3.999 -4.045 -39.071 1.00 90.50 504 ASN A N 1
ATOM 4052 C CA . ASN A 1 504 ? 5.062 -3.762 -40.035 1.00 90.50 504 ASN A CA 1
ATOM 4053 C C . ASN A 1 504 ? 4.733 -4.341 -41.427 1.00 90.50 504 ASN A C 1
ATOM 4055 O O . ASN A 1 504 ? 3.754 -5.070 -41.599 1.00 90.50 504 ASN A O 1
ATOM 4059 N N . ALA A 1 505 ? 5.614 -4.098 -42.401 1.00 88.06 505 ALA A N 1
ATOM 4060 C CA . ALA A 1 505 ? 5.525 -4.624 -43.771 1.00 88.06 505 ALA A CA 1
ATOM 4061 C C . ALA A 1 505 ? 5.368 -6.157 -43.882 1.00 88.06 505 ALA A C 1
ATOM 4063 O O . ALA A 1 505 ? 4.935 -6.670 -44.907 1.00 88.06 505 ALA A O 1
ATOM 4064 N N . LYS A 1 506 ? 5.746 -6.916 -42.844 1.00 90.31 506 LYS A N 1
ATOM 4065 C CA . LYS A 1 506 ? 5.637 -8.385 -42.803 1.00 90.31 506 LYS A CA 1
ATOM 4066 C C . LYS A 1 506 ? 4.342 -8.866 -42.141 1.00 90.31 506 LYS A C 1
ATOM 4068 O O . LYS A 1 506 ? 4.162 -10.069 -41.961 1.00 90.31 506 LYS A O 1
ATOM 4073 N N . GLY A 1 507 ? 3.472 -7.949 -41.714 1.00 90.31 507 GLY A N 1
ATOM 4074 C CA . GLY A 1 507 ? 2.278 -8.265 -40.934 1.00 90.31 507 GLY A CA 1
ATOM 4075 C C . GLY A 1 507 ? 2.566 -8.646 -39.482 1.00 90.31 507 GLY A C 1
ATOM 4076 O O . GLY A 1 507 ? 1.707 -9.232 -38.820 1.00 90.31 507 GLY A O 1
ATOM 4077 N N . GLU A 1 508 ? 3.762 -8.357 -38.966 1.00 94.50 508 GLU A N 1
ATOM 4078 C CA . GLU A 1 508 ? 4.081 -8.590 -37.560 1.00 94.50 508 GLU A CA 1
ATOM 4079 C C . GLU A 1 508 ? 3.561 -7.431 -36.707 1.00 94.50 508 GLU A C 1
ATOM 4081 O O . GLU A 1 508 ? 3.706 -6.266 -37.067 1.00 94.50 508 GLU A O 1
ATOM 4086 N N . ILE A 1 509 ? 2.970 -7.759 -35.557 1.00 94.62 509 ILE A N 1
ATOM 4087 C CA . ILE A 1 509 ? 2.414 -6.767 -34.630 1.00 94.62 509 ILE A CA 1
ATOM 4088 C C . ILE A 1 509 ? 3.553 -5.974 -33.994 1.00 94.62 509 ILE A C 1
ATOM 4090 O O . ILE A 1 509 ? 4.401 -6.562 -33.319 1.00 94.62 509 ILE A O 1
ATOM 4094 N N . MET A 1 510 ? 3.536 -4.659 -34.180 1.00 92.19 510 MET A N 1
ATOM 4095 C CA . MET A 1 510 ? 4.479 -3.708 -33.589 1.00 92.19 510 MET A CA 1
ATOM 4096 C C . MET A 1 510 ? 3.946 -3.135 -32.275 1.00 92.19 510 MET A C 1
ATOM 4098 O O . MET A 1 510 ? 4.688 -3.075 -31.298 1.00 92.19 510 MET A O 1
ATOM 4102 N N . ASP A 1 511 ? 2.659 -2.782 -32.244 1.00 90.81 511 ASP A N 1
ATOM 4103 C CA . ASP A 1 511 ? 1.977 -2.204 -31.082 1.00 90.81 511 ASP A CA 1
ATOM 4104 C C . ASP A 1 511 ? 0.470 -2.525 -31.106 1.00 90.81 511 ASP A C 1
ATOM 4106 O O . ASP A 1 511 ? -0.107 -2.778 -32.168 1.00 90.81 511 ASP A O 1
ATOM 4110 N N . CYS A 1 512 ? -0.170 -2.531 -29.938 1.00 90.94 512 CYS A N 1
ATOM 4111 C CA . CYS A 1 512 ? -1.607 -2.730 -29.774 1.00 90.94 512 CYS A CA 1
ATOM 4112 C C . CYS A 1 512 ? -2.136 -1.817 -28.661 1.00 90.94 512 CYS A C 1
ATOM 4114 O O . CYS A 1 512 ? -1.761 -1.958 -27.494 1.00 90.94 512 CYS A O 1
ATOM 4116 N N . GLN A 1 513 ? -3.065 -0.932 -29.014 1.00 87.00 513 GLN A N 1
ATOM 4117 C CA . GLN A 1 513 ? -3.681 0.048 -28.124 1.00 87.00 513 GLN A CA 1
ATOM 4118 C C . GLN A 1 513 ? -5.180 -0.218 -28.049 1.00 87.00 513 GLN A C 1
ATOM 4120 O O . GLN A 1 513 ? -5.864 -0.262 -29.071 1.00 87.00 513 GLN A O 1
ATOM 4125 N N . LEU A 1 514 ? -5.700 -0.400 -26.840 1.00 83.69 514 LEU A N 1
ATOM 4126 C CA . LEU A 1 514 ? -7.132 -0.553 -26.617 1.00 83.69 514 LEU A CA 1
ATOM 4127 C C . LEU A 1 514 ? -7.654 0.715 -25.948 1.00 83.69 514 LEU A C 1
ATOM 4129 O O . LEU A 1 514 ? -7.151 1.106 -24.900 1.00 83.69 514 LEU A O 1
ATOM 4133 N N . SER A 1 515 ? -8.645 1.349 -26.565 1.00 73.56 515 SER A N 1
ATOM 4134 C CA . SER A 1 515 ? -9.290 2.549 -26.023 1.00 73.56 515 SER A CA 1
ATOM 4135 C C . SER A 1 515 ? -10.537 2.205 -25.203 1.00 73.56 515 SER A C 1
ATOM 4137 O O . SER A 1 515 ? -10.967 3.004 -24.379 1.00 73.56 515 SER A O 1
ATOM 4139 N N . CYS A 1 516 ? -11.105 1.010 -25.402 1.00 62.00 516 CYS A N 1
ATOM 4140 C CA . CYS A 1 516 ? -12.308 0.528 -24.719 1.00 62.00 516 CYS A CA 1
ATOM 4141 C C . CYS A 1 516 ? -11.980 -0.523 -23.638 1.00 62.00 516 CYS A C 1
ATOM 4143 O O . CYS A 1 516 ? -12.564 -1.612 -23.629 1.00 62.00 516 CYS A O 1
ATOM 4145 N N . ILE A 1 517 ? -11.009 -0.242 -22.761 1.00 65.56 517 ILE A N 1
ATOM 4146 C CA . ILE A 1 517 ? -10.754 -1.068 -21.570 1.00 65.56 517 ILE A CA 1
ATOM 4147 C C . ILE A 1 517 ? -11.512 -0.473 -20.385 1.00 65.56 517 ILE A C 1
ATOM 4149 O O . ILE A 1 517 ? -11.337 0.693 -20.046 1.00 65.56 517 ILE A O 1
ATOM 4153 N N . ASP A 1 518 ? -12.324 -1.306 -19.743 1.00 63.88 518 ASP A N 1
ATOM 4154 C CA . ASP A 1 518 ? -12.893 -1.030 -18.428 1.00 63.88 518 ASP A CA 1
ATOM 4155 C C . ASP A 1 518 ? -11.780 -1.166 -17.376 1.00 63.88 518 ASP A C 1
ATOM 4157 O O . ASP A 1 518 ? -11.387 -2.279 -17.022 1.00 63.88 518 ASP A O 1
ATOM 4161 N N . MET A 1 519 ? -11.216 -0.036 -16.938 1.00 59.28 519 MET A N 1
ATOM 4162 C CA . MET A 1 519 ? -10.092 -0.026 -15.994 1.00 59.28 519 MET A CA 1
ATOM 4163 C C . MET A 1 519 ? -10.489 -0.502 -14.591 1.00 59.28 519 MET A C 1
ATOM 4165 O O . MET A 1 519 ? -9.637 -1.046 -13.893 1.00 59.28 519 MET A O 1
ATOM 4169 N N . GLU A 1 520 ? -11.760 -0.362 -14.192 1.00 58.56 520 GLU A N 1
ATOM 4170 C CA . GLU A 1 520 ? -12.245 -0.840 -12.888 1.00 58.56 520 GLU A CA 1
ATOM 4171 C C . GLU A 1 520 ? -12.244 -2.369 -12.835 1.00 58.56 520 GLU A C 1
ATOM 4173 O O . GLU A 1 520 ? -11.869 -2.973 -11.831 1.00 58.56 520 GLU A O 1
ATOM 4178 N N . ARG A 1 521 ? -12.619 -3.009 -13.944 1.00 60.53 521 ARG A N 1
ATOM 4179 C CA . ARG A 1 521 ? -12.660 -4.469 -14.043 1.00 60.53 521 ARG A CA 1
ATOM 4180 C C . ARG A 1 521 ? -11.318 -5.094 -14.413 1.00 60.53 521 ARG A C 1
ATOM 4182 O O . ARG A 1 521 ? -11.021 -6.211 -13.991 1.00 60.53 521 ARG A O 1
ATOM 4189 N N . GLU A 1 522 ? -10.555 -4.446 -15.287 1.00 62.06 522 GLU A N 1
ATOM 4190 C CA . GLU A 1 522 ? -9.404 -5.068 -15.950 1.00 62.06 522 GLU A CA 1
ATOM 4191 C C . GLU A 1 522 ? -8.048 -4.645 -15.364 1.00 62.06 522 GLU A C 1
ATOM 4193 O O . GLU A 1 522 ? -7.054 -5.310 -15.677 1.00 62.06 522 GLU A O 1
ATOM 4198 N N . GLY A 1 523 ? -8.020 -3.613 -14.509 1.00 66.12 523 GLY A N 1
ATOM 4199 C CA . GLY A 1 523 ? -6.825 -3.057 -13.866 1.00 66.12 523 GLY A CA 1
ATOM 4200 C C . GLY A 1 523 ? -6.101 -1.990 -14.698 1.00 66.12 523 GLY A C 1
ATOM 4201 O O . GLY A 1 523 ? -6.428 -1.750 -15.862 1.00 66.12 523 GLY A O 1
ATOM 4202 N N . GLU A 1 524 ? -5.100 -1.348 -14.090 1.00 70.56 524 GLU A N 1
ATOM 4203 C CA . GLU A 1 524 ? -4.254 -0.339 -14.744 1.00 70.56 524 GLU A CA 1
ATOM 4204 C C . GLU A 1 524 ? -3.265 -0.961 -15.749 1.00 70.56 524 GLU A C 1
ATOM 4206 O O . GLU A 1 524 ? -2.798 -2.087 -15.567 1.00 70.56 524 GLU A O 1
ATOM 4211 N N . ASP A 1 525 ? -2.915 -0.216 -16.805 1.00 80.50 525 ASP A N 1
ATOM 4212 C CA . ASP A 1 525 ? -1.937 -0.647 -17.812 1.00 80.50 525 ASP A CA 1
ATOM 4213 C C . ASP A 1 525 ? -0.497 -0.580 -17.253 1.00 80.50 525 ASP A C 1
ATOM 4215 O O . ASP A 1 525 ? 0.054 0.519 -17.113 1.00 80.50 525 ASP A O 1
ATOM 4219 N N . PRO A 1 526 ? 0.178 -1.723 -17.002 1.00 82.69 526 PRO A N 1
ATOM 4220 C CA . PRO A 1 526 ? 1.532 -1.718 -16.453 1.00 82.69 526 PRO A CA 1
ATOM 4221 C C . PRO A 1 526 ? 2.570 -1.171 -17.446 1.00 82.69 526 PRO A C 1
ATOM 4223 O O . PRO A 1 526 ? 3.644 -0.728 -17.046 1.00 82.69 526 PRO A O 1
ATOM 4226 N N . THR A 1 527 ? 2.284 -1.167 -18.750 1.00 85.19 527 THR A N 1
ATOM 4227 C CA . THR A 1 527 ? 3.225 -0.698 -19.780 1.00 85.19 527 THR A CA 1
ATOM 4228 C C . THR A 1 527 ? 3.463 0.806 -19.700 1.00 85.19 527 THR A C 1
ATOM 4230 O O . THR A 1 527 ? 4.553 1.265 -20.046 1.00 85.19 527 THR A O 1
ATOM 4233 N N . PHE A 1 528 ? 2.505 1.560 -19.146 1.00 80.62 528 PHE A N 1
ATOM 4234 C CA . PHE A 1 528 ? 2.633 3.000 -18.928 1.00 80.62 528 PHE A CA 1
ATOM 4235 C C . PHE A 1 528 ? 3.822 3.352 -18.024 1.00 80.62 528 PHE A C 1
ATOM 4237 O O . PHE A 1 528 ? 4.431 4.409 -18.181 1.00 80.62 528 PHE A O 1
ATOM 4244 N N . ALA A 1 529 ? 4.240 2.444 -17.136 1.00 80.81 529 ALA A N 1
ATOM 4245 C CA . ALA A 1 529 ? 5.421 2.658 -16.309 1.00 80.81 529 ALA A CA 1
ATOM 4246 C C . ALA A 1 529 ? 6.693 2.882 -17.149 1.00 80.81 529 ALA A C 1
ATOM 4248 O O . ALA A 1 529 ? 7.521 3.713 -16.778 1.00 80.81 529 ALA A O 1
ATOM 4249 N N . PHE A 1 530 ? 6.839 2.228 -18.312 1.00 85.69 530 PHE A N 1
ATOM 4250 C CA . PHE A 1 530 ? 7.982 2.460 -19.207 1.00 85.69 530 PHE A CA 1
ATOM 4251 C C . PHE A 1 530 ? 7.997 3.871 -19.810 1.00 85.69 530 PHE A C 1
ATOM 4253 O O . PHE A 1 530 ? 9.076 4.385 -20.124 1.00 85.69 530 PHE A O 1
ATOM 4260 N N . GLU A 1 531 ? 6.832 4.516 -19.947 1.00 79.12 531 GLU A N 1
ATOM 4261 C CA . GLU A 1 531 ? 6.736 5.899 -20.430 1.00 79.12 531 GLU A CA 1
ATOM 4262 C C . GLU A 1 531 ? 7.329 6.907 -19.447 1.00 79.12 531 GLU A C 1
ATOM 4264 O O . GLU A 1 531 ? 7.823 7.962 -19.842 1.00 79.12 531 GLU A O 1
ATOM 4269 N N . LEU A 1 532 ? 7.343 6.536 -18.172 1.00 75.25 532 LEU A N 1
ATOM 4270 C CA . LEU A 1 532 ? 7.778 7.372 -17.066 1.00 75.25 532 LEU A CA 1
ATOM 4271 C C . LEU A 1 532 ? 9.206 7.040 -16.592 1.00 75.25 532 LEU A C 1
ATOM 4273 O O . LEU A 1 532 ? 9.782 7.775 -15.788 1.00 75.25 532 LEU A O 1
ATOM 4277 N N . MET A 1 533 ? 9.794 5.947 -17.088 1.00 78.94 533 MET A N 1
ATOM 4278 C CA . MET A 1 533 ? 11.170 5.552 -16.784 1.00 78.94 533 MET A CA 1
ATOM 4279 C C . MET A 1 533 ? 12.199 6.421 -17.516 1.00 78.94 533 MET A C 1
ATOM 4281 O O . MET A 1 533 ? 12.035 6.777 -18.683 1.00 78.94 533 MET A O 1
ATOM 4285 N N . TRP A 1 534 ? 13.313 6.695 -16.831 1.00 73.44 534 TRP A N 1
ATOM 4286 C CA . TRP A 1 534 ? 14.458 7.423 -17.374 1.00 73.44 534 TRP A CA 1
ATOM 4287 C C . TRP A 1 534 ? 15.773 6.857 -16.829 1.00 73.44 534 TRP A C 1
ATOM 4289 O O . TRP A 1 534 ? 15.920 6.698 -15.612 1.00 73.44 534 TRP A O 1
ATOM 4299 N N . PHE A 1 535 ? 16.734 6.599 -17.717 1.00 77.81 535 PHE A N 1
ATOM 4300 C CA . PHE A 1 535 ? 18.043 6.033 -17.384 1.00 77.81 535 PHE A CA 1
ATOM 4301 C C . PHE A 1 535 ? 19.175 6.857 -17.989 1.00 77.81 535 PHE A C 1
ATOM 4303 O O . PHE A 1 535 ? 19.048 7.398 -19.087 1.00 77.81 535 PHE A O 1
ATOM 4310 N N . ASP A 1 536 ? 20.290 6.921 -17.268 1.00 75.38 536 ASP A N 1
ATOM 4311 C CA . ASP A 1 536 ? 21.520 7.570 -17.717 1.00 75.38 536 ASP A CA 1
ATOM 4312 C C . ASP A 1 536 ? 22.410 6.557 -18.456 1.00 75.38 536 ASP A C 1
ATOM 4314 O O . ASP A 1 536 ? 23.430 6.094 -17.946 1.00 75.38 536 ASP A O 1
ATOM 4318 N N . ILE A 1 537 ? 21.963 6.145 -19.647 1.00 80.69 537 ILE A N 1
ATOM 4319 C CA . ILE A 1 537 ? 22.704 5.200 -20.491 1.00 80.69 537 ILE A CA 1
ATOM 4320 C C . ILE A 1 537 ? 23.779 5.977 -21.272 1.00 80.69 537 ILE A C 1
ATOM 4322 O O . ILE A 1 537 ? 23.440 6.949 -21.956 1.00 80.69 537 ILE A O 1
ATOM 4326 N N . PRO A 1 538 ? 25.060 5.562 -21.232 1.00 81.88 538 PRO A N 1
ATOM 4327 C CA . PRO A 1 538 ? 26.130 6.244 -21.951 1.00 81.88 538 PRO A CA 1
ATOM 4328 C C . PRO A 1 538 ? 25.910 6.288 -23.466 1.00 81.88 538 PRO A C 1
ATOM 4330 O O . PRO A 1 538 ? 25.548 5.299 -24.101 1.00 81.88 538 PRO A O 1
ATOM 4333 N N . THR A 1 539 ? 26.202 7.439 -24.064 1.00 85.25 539 THR A N 1
ATOM 4334 C CA . THR A 1 539 ? 26.070 7.676 -25.508 1.00 85.25 539 THR A CA 1
ATOM 4335 C C . THR A 1 539 ? 27.374 8.224 -26.100 1.00 85.25 539 THR A C 1
ATOM 4337 O O . THR A 1 539 ? 28.029 9.039 -25.433 1.00 85.25 539 THR A O 1
ATOM 4340 N N . PRO A 1 540 ? 27.702 7.893 -27.365 1.00 88.31 540 PRO A N 1
ATOM 4341 C CA . PRO A 1 540 ? 28.944 8.323 -28.012 1.00 88.31 540 PRO A CA 1
ATOM 4342 C C . PRO A 1 540 ? 28.952 9.785 -28.474 1.00 88.31 540 PRO A C 1
ATOM 4344 O O . PRO A 1 540 ? 29.985 10.256 -28.929 1.00 88.31 540 PRO A O 1
ATOM 4347 N N . PHE A 1 541 ? 27.824 10.494 -28.395 1.00 87.81 541 PHE A N 1
ATOM 4348 C CA . PHE A 1 541 ? 27.681 11.799 -29.040 1.00 87.81 541 PHE A CA 1
ATOM 4349 C C . PHE A 1 541 ? 28.470 12.921 -28.358 1.00 87.81 541 PHE A C 1
ATOM 4351 O O . PHE A 1 541 ? 28.632 12.933 -27.132 1.00 87.81 541 PHE A O 1
ATOM 4358 N N . HIS A 1 542 ? 28.859 13.902 -29.165 1.00 88.19 542 HIS A N 1
ATOM 4359 C CA . HIS A 1 542 ? 29.574 15.113 -28.790 1.00 88.19 542 HIS A CA 1
ATOM 4360 C C . HIS A 1 542 ? 28.821 16.384 -29.194 1.00 88.19 542 HIS A C 1
ATOM 4362 O O . HIS A 1 542 ? 27.945 16.391 -30.062 1.00 88.19 542 HIS A O 1
ATOM 4368 N N . ALA A 1 543 ? 29.163 17.500 -28.553 1.00 85.19 543 ALA A N 1
ATOM 4369 C CA . ALA A 1 543 ? 28.594 18.794 -28.891 1.00 85.19 543 ALA A CA 1
ATOM 4370 C C . ALA A 1 543 ? 28.991 19.179 -30.321 1.00 85.19 543 ALA A C 1
ATOM 4372 O O . ALA A 1 543 ? 30.169 19.186 -30.674 1.00 85.19 543 ALA A O 1
ATOM 4373 N N . GLY A 1 544 ? 28.000 19.546 -31.128 1.00 84.25 544 GLY A N 1
ATOM 4374 C CA . GLY A 1 544 ? 28.169 19.839 -32.548 1.00 84.25 544 GLY A CA 1
ATOM 4375 C C . GLY A 1 544 ? 27.856 18.663 -33.474 1.00 84.25 544 GLY A C 1
ATOM 4376 O O . GLY A 1 544 ? 27.792 18.881 -34.683 1.00 84.25 544 GLY A O 1
ATOM 4377 N N . ASP A 1 545 ? 27.603 17.464 -32.941 1.00 88.31 545 ASP A N 1
ATOM 4378 C CA . ASP A 1 545 ? 27.118 16.346 -33.750 1.00 88.31 545 ASP A CA 1
ATOM 4379 C C . ASP A 1 545 ? 25.744 16.667 -34.346 1.00 88.31 545 ASP A C 1
ATOM 4381 O O . ASP A 1 545 ? 24.891 17.292 -33.710 1.00 88.31 545 ASP A O 1
ATOM 4385 N N . ILE A 1 546 ? 25.510 16.214 -35.576 1.00 88.12 546 ILE A N 1
ATOM 4386 C CA . ILE A 1 546 ? 24.190 16.263 -36.201 1.00 88.12 546 ILE A CA 1
ATOM 4387 C C . ILE A 1 546 ? 23.543 14.901 -35.982 1.00 88.12 546 ILE A C 1
ATOM 4389 O O . ILE A 1 546 ? 23.994 13.899 -36.533 1.00 88.12 546 ILE A O 1
ATOM 4393 N N . ILE A 1 547 ? 22.487 14.873 -35.177 1.00 85.44 547 ILE A N 1
ATOM 4394 C CA . ILE A 1 547 ? 21.720 13.667 -34.869 1.00 85.44 547 ILE A CA 1
ATOM 4395 C C . ILE A 1 547 ? 20.375 13.713 -35.591 1.00 85.44 547 ILE A C 1
ATOM 4397 O O . ILE A 1 547 ? 19.812 14.781 -35.814 1.00 85.44 547 ILE A O 1
ATOM 4401 N N . CYS A 1 548 ? 19.830 12.557 -35.947 1.00 79.81 548 CYS A N 1
ATOM 4402 C CA . CYS A 1 548 ? 18.489 12.456 -36.514 1.00 79.81 548 CYS A CA 1
ATOM 4403 C C . CYS A 1 548 ? 17.667 11.446 -35.719 1.00 79.81 548 CYS A C 1
ATOM 4405 O O . CYS A 1 548 ? 18.203 10.526 -35.093 1.00 79.81 548 CYS A O 1
ATOM 4407 N N . ARG A 1 549 ? 16.347 11.626 -35.718 1.00 70.75 549 ARG A N 1
ATOM 4408 C CA . ARG A 1 549 ? 15.449 10.634 -35.135 1.00 70.75 549 ARG A CA 1
ATOM 4409 C C . ARG A 1 549 ? 15.348 9.478 -36.129 1.00 70.75 549 ARG A C 1
ATOM 4411 O O . ARG A 1 549 ? 15.024 9.710 -37.285 1.00 70.75 549 ARG A O 1
ATOM 4418 N N . HIS A 1 550 ? 15.596 8.244 -35.693 1.00 67.06 550 HIS A N 1
ATOM 4419 C CA . HIS A 1 550 ? 15.652 7.090 -36.606 1.00 67.06 550 HIS A CA 1
ATOM 4420 C C . HIS A 1 550 ? 14.373 6.923 -37.457 1.00 67.06 550 HIS A C 1
ATOM 4422 O O . HIS A 1 550 ? 14.449 6.612 -38.639 1.00 67.06 550 HIS A O 1
ATOM 4428 N N . GLY A 1 551 ? 13.197 7.196 -36.877 1.00 60.75 551 GLY A N 1
ATOM 4429 C CA . GLY A 1 551 ? 11.909 7.157 -37.584 1.00 60.75 551 GLY A CA 1
ATOM 4430 C C . GLY A 1 551 ? 11.544 8.420 -38.377 1.00 60.75 551 GLY A C 1
ATOM 4431 O O . GLY A 1 551 ? 10.497 8.436 -39.013 1.00 60.75 551 GLY A O 1
ATOM 4432 N N . ASP A 1 552 ? 12.362 9.474 -38.323 1.00 64.69 552 ASP A N 1
ATOM 4433 C CA . ASP A 1 552 ? 12.152 10.729 -39.056 1.00 64.69 552 ASP A CA 1
ATOM 4434 C C . ASP A 1 552 ? 13.506 11.353 -39.458 1.00 64.69 552 ASP A C 1
ATOM 4436 O O . ASP A 1 552 ? 13.949 12.356 -38.888 1.00 64.69 552 ASP A O 1
ATOM 4440 N N . PRO A 1 553 ? 14.224 10.737 -40.417 1.00 66.81 553 PRO A N 1
ATOM 4441 C CA . PRO A 1 553 ? 15.551 11.197 -40.828 1.00 66.81 553 PRO A CA 1
ATOM 4442 C C . PRO A 1 553 ? 15.517 12.539 -41.580 1.00 66.81 553 PRO A C 1
ATOM 4444 O O . PRO A 1 553 ? 16.570 13.119 -41.840 1.00 66.81 553 PRO A O 1
ATOM 4447 N N . GLY A 1 554 ? 14.324 13.031 -41.942 1.00 73.75 554 GLY A N 1
ATOM 4448 C CA . GLY A 1 554 ? 14.124 14.295 -42.649 1.00 73.75 554 GLY A CA 1
ATOM 4449 C C . GLY A 1 554 ? 14.254 15.544 -41.773 1.00 73.75 554 GLY A C 1
ATOM 4450 O O . GLY A 1 554 ? 14.339 16.641 -42.324 1.00 73.75 554 GLY A O 1
ATOM 4451 N N . ASP A 1 555 ? 14.308 15.391 -40.446 1.00 76.25 555 ASP A N 1
ATOM 4452 C CA . ASP A 1 555 ? 14.420 16.491 -39.477 1.00 76.25 555 ASP A CA 1
ATOM 4453 C C . ASP A 1 555 ? 15.701 16.362 -38.618 1.00 76.25 555 ASP A C 1
ATOM 4455 O O . ASP A 1 555 ? 15.652 15.941 -37.456 1.00 76.25 555 ASP A O 1
ATOM 4459 N N . PRO A 1 556 ? 16.895 16.645 -39.183 1.00 83.62 556 PRO A N 1
ATOM 4460 C CA . PRO A 1 556 ? 18.150 16.559 -38.446 1.00 83.62 556 PRO A CA 1
ATOM 4461 C C . PRO A 1 556 ? 18.281 17.684 -37.410 1.00 83.62 556 PRO A C 1
ATOM 4463 O O . PRO A 1 556 ? 17.959 18.845 -37.659 1.00 83.62 556 PRO A O 1
ATOM 4466 N N . MET A 1 557 ? 18.847 17.350 -36.253 1.00 82.62 557 MET A N 1
ATOM 4467 C CA . MET A 1 557 ? 19.046 18.249 -35.120 1.00 82.62 557 MET A CA 1
ATOM 4468 C C . MET A 1 557 ? 20.536 18.393 -34.802 1.00 82.62 557 MET A C 1
ATOM 4470 O O . MET A 1 557 ? 21.266 17.408 -34.730 1.00 82.62 557 MET A O 1
ATOM 4474 N N . LEU A 1 558 ? 20.990 19.622 -34.547 1.00 83.06 558 LEU A N 1
ATOM 4475 C CA . LEU A 1 558 ? 22.330 19.864 -34.010 1.00 83.06 558 LEU A CA 1
ATOM 4476 C C . LEU A 1 558 ? 22.332 19.613 -32.495 1.00 83.06 558 LEU A C 1
ATOM 4478 O O . LEU A 1 558 ? 21.611 20.286 -31.751 1.00 83.06 558 LEU A O 1
ATOM 4482 N N . LEU A 1 559 ? 23.154 18.676 -32.028 1.00 82.75 559 LEU A N 1
ATOM 4483 C CA . LEU A 1 559 ? 23.301 18.366 -30.614 1.00 82.75 559 LEU A CA 1
ATOM 4484 C C . LEU A 1 559 ? 24.165 19.424 -29.926 1.00 82.75 559 LEU A C 1
ATOM 4486 O O . LEU A 1 559 ? 25.349 19.570 -30.211 1.00 82.75 559 LEU A O 1
ATOM 4490 N N . LEU A 1 560 ? 23.581 20.157 -28.981 1.00 78.56 560 LEU A N 1
ATOM 4491 C CA . LEU A 1 560 ? 24.310 21.157 -28.195 1.00 78.56 560 LEU A CA 1
ATOM 4492 C C . LEU A 1 560 ? 24.733 20.618 -26.827 1.00 78.56 560 LEU A C 1
ATOM 4494 O O . LEU A 1 560 ? 25.829 20.903 -26.357 1.00 78.56 560 LEU A O 1
ATOM 4498 N N . ASN A 1 561 ? 23.866 19.855 -26.168 1.00 78.00 561 ASN A N 1
ATOM 4499 C CA . ASN A 1 561 ? 24.162 19.171 -24.917 1.00 78.00 561 ASN A CA 1
ATOM 4500 C C . ASN A 1 561 ? 23.151 18.050 -24.645 1.00 78.00 561 ASN A C 1
ATOM 4502 O O . ASN A 1 561 ? 22.077 18.013 -25.243 1.00 78.00 561 ASN A O 1
ATOM 4506 N N . MET A 1 562 ? 23.472 17.174 -23.691 1.00 72.56 562 MET A N 1
ATOM 4507 C CA . MET A 1 562 ? 22.539 16.182 -23.149 1.00 72.56 562 MET A CA 1
ATOM 4508 C C . MET A 1 562 ? 22.389 16.335 -21.640 1.00 72.56 562 MET A C 1
ATOM 4510 O O . MET A 1 562 ? 23.307 16.779 -20.951 1.00 72.56 562 MET A O 1
ATOM 4514 N N . GLN A 1 563 ? 21.222 15.956 -21.116 1.00 67.44 563 GLN A N 1
ATOM 4515 C CA . GLN A 1 563 ? 20.962 15.982 -19.671 1.00 67.44 563 GLN A CA 1
ATOM 4516 C C . GLN A 1 563 ? 21.854 15.004 -18.892 1.00 67.44 563 GLN A C 1
ATOM 4518 O O . GLN A 1 563 ? 22.129 15.241 -17.722 1.00 67.44 563 GLN A O 1
ATOM 4523 N N . THR A 1 564 ? 22.340 13.958 -19.559 1.00 66.94 564 THR A N 1
ATOM 4524 C CA . THR A 1 564 ? 23.276 12.950 -19.041 1.00 66.94 564 THR A CA 1
ATOM 4525 C C . THR A 1 564 ? 24.716 13.463 -18.922 1.00 66.94 564 THR A C 1
ATOM 4527 O O . THR A 1 564 ? 25.586 12.814 -18.347 1.00 66.94 564 THR A O 1
ATOM 4530 N N . TRP A 1 565 ? 25.028 14.646 -19.463 1.00 73.81 565 TRP A N 1
ATOM 4531 C CA . TRP A 1 565 ? 26.386 15.175 -19.400 1.00 73.81 565 TRP A CA 1
ATOM 4532 C C . TRP A 1 565 ? 26.696 15.822 -18.055 1.00 73.81 565 TRP A C 1
ATOM 4534 O O . TRP A 1 565 ? 25.991 16.710 -17.572 1.00 73.81 565 TRP A O 1
ATOM 4544 N N . THR A 1 566 ? 27.842 15.438 -17.489 1.00 77.81 566 THR A N 1
ATOM 4545 C CA . THR A 1 566 ? 28.380 16.079 -16.289 1.00 77.81 566 THR A CA 1
ATOM 4546 C C . THR A 1 566 ? 28.733 17.541 -16.556 1.00 77.81 566 THR A C 1
ATOM 4548 O O . THR A 1 566 ? 29.084 17.930 -17.671 1.00 77.81 566 THR A O 1
ATOM 4551 N N . THR A 1 567 ? 28.735 18.357 -15.496 1.00 76.44 567 THR A N 1
ATOM 4552 C CA . THR A 1 567 ? 29.174 19.764 -15.578 1.00 76.44 567 THR A CA 1
ATOM 4553 C C . THR A 1 567 ? 30.555 19.887 -16.231 1.00 76.44 567 THR A C 1
ATOM 4555 O O . THR A 1 567 ? 30.782 20.800 -17.019 1.00 76.44 567 THR A O 1
ATOM 4558 N N . LYS A 1 568 ? 31.470 18.957 -15.924 1.00 80.88 568 LYS A N 1
ATOM 4559 C CA . LYS A 1 568 ? 32.809 18.916 -16.516 1.00 80.88 568 LYS A CA 1
ATOM 4560 C C . LYS A 1 568 ? 32.739 18.686 -18.028 1.00 80.88 568 LYS A C 1
ATOM 4562 O O . LYS A 1 568 ? 33.276 19.493 -18.773 1.00 80.88 568 LYS A O 1
ATOM 4567 N N . ARG A 1 569 ? 32.002 17.662 -18.475 1.00 80.69 569 ARG A N 1
ATOM 4568 C CA . ARG A 1 569 ? 31.845 17.347 -19.904 1.00 80.69 569 ARG A CA 1
ATOM 4569 C C . ARG A 1 569 ? 31.239 18.514 -20.686 1.00 80.69 569 ARG A C 1
ATOM 4571 O O . ARG A 1 569 ? 31.755 18.875 -21.731 1.00 80.69 569 ARG A O 1
ATOM 4578 N N . VAL A 1 570 ? 30.217 19.179 -20.140 1.00 79.19 570 VAL A N 1
ATOM 4579 C CA . VAL A 1 570 ? 29.631 20.388 -20.752 1.00 79.19 570 VAL A CA 1
ATOM 4580 C C . VAL A 1 570 ? 30.660 21.515 -20.899 1.00 79.19 570 VAL A C 1
ATOM 4582 O O . VAL A 1 570 ? 30.656 22.219 -21.906 1.00 79.19 570 VAL A O 1
ATOM 4585 N N . MET A 1 571 ? 31.531 21.716 -19.905 1.00 81.56 571 MET A N 1
ATOM 4586 C CA . MET A 1 571 ? 32.570 22.751 -19.965 1.00 81.56 571 MET A CA 1
ATOM 4587 C C . MET A 1 571 ? 33.684 22.424 -20.963 1.00 81.56 571 MET A C 1
ATOM 4589 O O . MET A 1 571 ? 34.219 23.355 -21.566 1.00 81.56 571 MET A O 1
ATOM 4593 N N . ASP A 1 572 ? 34.007 21.138 -21.110 1.00 87.25 572 ASP A N 1
ATOM 4594 C CA . ASP A 1 572 ? 35.050 20.636 -22.006 1.00 87.25 572 ASP A CA 1
ATOM 4595 C C . ASP A 1 572 ? 34.586 20.633 -23.474 1.00 87.25 572 ASP A C 1
ATOM 4597 O O . ASP A 1 572 ? 35.367 20.964 -24.363 1.00 87.25 572 ASP A O 1
ATOM 4601 N N . GLU A 1 573 ? 33.318 20.300 -23.736 1.00 84.25 573 GLU A N 1
ATOM 4602 C CA . GLU A 1 573 ? 32.791 20.178 -25.101 1.00 84.25 573 GLU A CA 1
ATOM 4603 C C . GLU A 1 573 ? 32.261 21.496 -25.686 1.00 84.25 573 GLU A C 1
ATOM 4605 O O . GLU A 1 573 ? 32.350 21.713 -26.894 1.00 84.25 573 GLU A O 1
ATOM 4610 N N . LEU A 1 574 ? 31.721 22.405 -24.862 1.00 80.44 574 LEU A N 1
ATOM 4611 C CA . LEU A 1 574 ? 31.153 23.663 -25.357 1.00 80.44 574 LEU A CA 1
ATOM 4612 C C . LEU A 1 574 ? 32.129 24.848 -25.264 1.00 80.44 574 LEU A C 1
ATOM 4614 O O . LEU A 1 574 ? 32.794 25.047 -24.239 1.00 80.44 574 LEU A O 1
ATOM 4618 N N . PRO A 1 575 ? 32.149 25.741 -26.274 1.00 82.62 575 PRO A N 1
ATOM 4619 C CA . PRO A 1 575 ? 32.944 26.961 -26.221 1.00 82.62 575 PRO A CA 1
ATOM 4620 C C . PRO A 1 575 ? 32.407 27.951 -25.165 1.00 82.62 575 PRO A C 1
ATOM 4622 O O . PRO A 1 575 ? 31.203 27.960 -24.868 1.00 82.62 575 PRO A O 1
ATOM 4625 N N . PRO A 1 576 ? 33.269 28.827 -24.606 1.00 86.31 576 PRO A N 1
ATOM 4626 C CA . PRO A 1 576 ? 32.859 29.874 -23.669 1.00 86.31 576 PRO A CA 1
ATOM 4627 C C . PRO A 1 576 ? 31.680 30.712 -24.175 1.00 86.31 576 PRO A C 1
ATOM 4629 O O . PRO A 1 576 ? 31.793 31.430 -25.163 1.00 86.31 576 PRO A O 1
ATOM 4632 N N . SER A 1 577 ? 30.535 30.610 -23.493 1.00 80.69 577 SER A N 1
ATOM 4633 C CA . SER A 1 577 ? 29.294 31.307 -23.845 1.00 80.69 577 SER A CA 1
ATOM 4634 C C . SER A 1 577 ? 28.309 31.353 -22.669 1.00 80.69 577 SER A C 1
ATOM 4636 O O . SER A 1 577 ? 28.384 30.538 -21.744 1.00 80.69 577 SER A O 1
ATOM 4638 N N . ILE A 1 578 ? 27.327 32.261 -22.743 1.00 80.50 578 ILE A N 1
ATOM 4639 C CA . ILE A 1 578 ? 26.203 32.343 -21.786 1.00 80.50 578 ILE A CA 1
ATOM 4640 C C . ILE A 1 578 ? 25.411 31.024 -21.760 1.00 80.50 578 ILE A C 1
ATOM 4642 O O . ILE A 1 578 ? 24.954 30.577 -20.703 1.00 80.50 578 ILE A O 1
ATOM 4646 N N . TYR A 1 579 ? 25.277 30.374 -22.921 1.00 77.69 579 TYR A N 1
ATOM 4647 C CA . TYR A 1 579 ? 24.625 29.074 -23.040 1.00 77.69 579 TYR A CA 1
ATOM 4648 C C . TYR A 1 579 ? 25.388 27.991 -22.270 1.00 77.69 579 TYR A C 1
ATOM 4650 O O . TYR A 1 579 ? 24.781 27.305 -21.449 1.00 77.69 579 TYR A O 1
ATOM 4658 N N . ARG A 1 580 ? 26.715 27.893 -22.450 1.00 78.81 580 ARG A N 1
ATOM 4659 C CA . ARG A 1 580 ? 27.562 26.933 -21.722 1.00 78.81 580 ARG A CA 1
ATOM 4660 C C . ARG A 1 580 ? 27.426 27.086 -20.211 1.00 78.81 580 ARG A C 1
ATOM 4662 O O . ARG A 1 580 ? 27.227 26.100 -19.509 1.00 78.81 580 ARG A O 1
ATOM 4669 N N . GLU A 1 581 ? 27.493 28.314 -19.702 1.00 74.75 581 GLU A N 1
ATOM 4670 C CA . GLU A 1 581 ? 27.346 28.569 -18.265 1.00 74.75 581 GLU A CA 1
ATOM 4671 C C . GLU A 1 581 ? 25.953 28.193 -17.744 1.00 74.75 581 GLU A C 1
ATOM 4673 O O . GLU A 1 581 ? 25.816 27.672 -16.636 1.00 74.75 581 GLU A O 1
ATOM 4678 N N . SER A 1 582 ? 24.914 28.422 -18.548 1.00 73.94 582 SER A N 1
ATOM 4679 C CA . SER A 1 582 ? 23.536 28.051 -18.213 1.00 73.94 582 SER A CA 1
ATOM 4680 C C . SER A 1 582 ? 23.327 26.534 -18.230 1.00 73.94 582 SER A C 1
ATOM 4682 O O . SER A 1 582 ? 22.683 25.998 -17.329 1.00 73.94 582 SER A O 1
ATOM 4684 N N . ALA A 1 583 ? 23.896 25.835 -19.213 1.00 68.25 583 ALA A N 1
ATOM 4685 C CA . ALA A 1 583 ? 23.885 24.378 -19.310 1.00 68.25 583 ALA A CA 1
ATOM 4686 C C . ALA A 1 583 ? 24.627 23.738 -18.126 1.00 68.25 583 ALA A C 1
ATOM 4688 O O . ALA A 1 583 ? 24.060 22.904 -17.426 1.00 68.25 583 ALA A O 1
ATOM 4689 N N . ALA A 1 584 ? 25.833 24.219 -17.815 1.00 68.75 584 ALA A N 1
ATOM 4690 C CA . ALA A 1 584 ? 26.625 23.768 -16.672 1.00 68.75 584 ALA A CA 1
ATOM 4691 C C . ALA A 1 584 ? 25.903 23.968 -15.324 1.00 68.75 584 ALA A C 1
ATOM 4693 O O . ALA A 1 584 ? 26.010 23.133 -14.429 1.00 68.75 584 ALA A O 1
ATOM 4694 N N . LYS A 1 585 ? 25.127 25.053 -15.167 1.00 68.50 585 LYS A N 1
ATOM 4695 C CA . LYS A 1 585 ? 24.289 25.281 -13.974 1.00 68.50 585 LYS A CA 1
ATOM 4696 C C . LYS A 1 585 ? 23.119 24.299 -13.873 1.00 68.50 585 LYS A C 1
ATOM 4698 O O . LYS A 1 585 ? 22.766 23.915 -12.761 1.00 68.50 585 LYS A O 1
ATOM 4703 N N . LYS A 1 586 ? 22.526 23.887 -15.000 1.00 63.53 586 LYS A N 1
ATOM 4704 C CA . LYS A 1 586 ? 21.448 22.883 -15.019 1.00 63.53 586 LYS A CA 1
ATOM 4705 C C . LYS A 1 586 ? 21.957 21.501 -14.598 1.00 63.53 586 LYS A C 1
ATOM 4707 O O . LYS A 1 586 ? 21.266 20.840 -13.835 1.00 63.53 586 LYS A O 1
ATOM 4712 N N . CYS A 1 587 ? 23.186 21.137 -14.970 1.00 56.91 587 CYS A N 1
ATOM 4713 C CA . CYS A 1 587 ? 23.839 19.886 -14.557 1.00 56.91 587 CYS A CA 1
ATOM 4714 C C . CYS A 1 587 ? 24.208 19.814 -13.058 1.00 56.91 587 CYS A C 1
ATOM 4716 O O . CYS A 1 587 ? 24.593 18.751 -12.585 1.00 56.91 587 CYS A O 1
ATOM 4718 N N . ARG A 1 588 ? 24.155 20.930 -12.307 1.00 44.56 588 ARG A N 1
ATOM 4719 C CA . ARG A 1 588 ? 24.436 20.968 -10.853 1.00 44.56 588 ARG A CA 1
ATOM 4720 C C . ARG A 1 588 ? 23.219 20.687 -9.976 1.00 44.56 588 ARG A C 1
ATOM 4722 O O . ARG A 1 588 ? 23.377 20.551 -8.766 1.00 44.56 588 ARG A O 1
ATOM 4729 N N . ARG A 1 589 ? 22.015 20.657 -10.545 1.00 40.53 589 ARG A N 1
ATOM 4730 C CA . ARG A 1 589 ? 20.841 20.200 -9.803 1.00 40.53 589 ARG A CA 1
ATOM 4731 C C . ARG A 1 589 ? 20.879 18.668 -9.821 1.00 40.53 589 ARG A C 1
ATOM 4733 O O . ARG A 1 589 ? 21.034 18.126 -10.916 1.00 40.53 589 ARG A O 1
ATOM 4740 N N . PRO A 1 590 ? 20.751 17.965 -8.675 1.00 35.44 590 PRO A N 1
ATOM 4741 C CA . PRO A 1 590 ? 20.402 16.546 -8.723 1.00 35.44 590 PRO A CA 1
ATOM 4742 C C . PRO A 1 590 ? 19.148 16.410 -9.590 1.00 35.44 590 PRO A C 1
ATOM 4744 O O . PRO A 1 590 ? 18.401 17.384 -9.709 1.00 35.44 590 PRO A O 1
ATOM 4747 N N . ALA A 1 591 ? 18.942 15.257 -10.226 1.00 38.19 591 ALA A N 1
ATOM 4748 C CA . ALA A 1 591 ? 17.812 14.985 -11.115 1.00 38.19 591 ALA A CA 1
ATOM 4749 C C . ALA A 1 591 ? 16.454 15.035 -10.372 1.00 38.19 591 ALA A C 1
ATOM 4751 O O . ALA A 1 591 ? 15.726 14.056 -10.282 1.00 38.19 591 ALA A O 1
ATOM 4752 N N . GLN A 1 592 ? 16.093 16.190 -9.821 1.00 31.09 592 GLN A N 1
ATOM 4753 C CA . GLN A 1 592 ? 14.762 16.545 -9.385 1.00 31.09 592 GLN A CA 1
ATOM 4754 C C . GLN A 1 592 ? 14.007 16.989 -10.632 1.00 31.09 592 GLN A C 1
ATOM 4756 O O . GLN A 1 592 ? 14.085 18.149 -11.031 1.00 31.09 592 GLN A O 1
ATOM 4761 N N . ALA A 1 593 ? 13.300 16.019 -11.209 1.00 33.97 593 ALA A N 1
ATOM 4762 C CA . ALA A 1 593 ? 12.204 16.156 -12.161 1.00 33.97 593 ALA A CA 1
ATOM 4763 C C . ALA A 1 593 ? 12.505 16.847 -13.518 1.00 33.97 593 ALA A C 1
ATOM 4765 O O . ALA A 1 593 ? 13.036 17.959 -13.583 1.00 33.97 593 ALA A O 1
ATOM 4766 N N . PRO A 1 594 ? 12.018 16.283 -14.640 1.00 29.91 594 PRO A N 1
ATOM 4767 C CA . PRO A 1 594 ? 11.573 17.121 -15.742 1.00 29.91 594 PRO A CA 1
ATOM 4768 C C . PRO A 1 594 ? 10.433 17.998 -15.207 1.00 29.91 594 PRO A C 1
ATOM 4770 O O . PRO A 1 594 ? 9.477 17.503 -14.610 1.00 29.91 594 PRO A O 1
ATOM 4773 N N . SER A 1 595 ? 10.530 19.313 -15.386 1.00 25.86 595 SER A N 1
ATOM 4774 C CA . SER A 1 595 ? 9.415 20.208 -15.097 1.00 25.86 595 SER A CA 1
ATOM 4775 C C . SER A 1 595 ? 8.161 19.739 -15.841 1.00 25.86 595 SER A C 1
ATOM 4777 O O . SER A 1 595 ? 8.240 19.279 -16.979 1.00 25.86 595 SER A O 1
ATOM 4779 N N . ALA A 1 596 ? 7.006 19.874 -15.187 1.00 23.88 596 ALA A N 1
ATOM 4780 C CA . ALA A 1 596 ? 5.666 19.542 -15.666 1.00 23.88 596 ALA A CA 1
ATOM 4781 C C . ALA A 1 596 ? 5.232 20.352 -16.913 1.00 23.88 596 ALA A C 1
ATOM 4783 O O . ALA A 1 596 ? 4.291 21.145 -16.885 1.00 23.88 596 ALA A O 1
ATOM 4784 N N . LYS A 1 597 ? 5.936 20.158 -18.028 1.00 21.84 597 LYS A N 1
ATOM 4785 C CA . LYS A 1 597 ? 5.579 20.579 -19.383 1.00 21.84 597 LYS A CA 1
ATOM 4786 C C . LYS A 1 597 ? 5.962 19.476 -20.368 1.00 21.84 597 LYS A C 1
ATOM 4788 O O . LYS A 1 597 ? 6.786 19.670 -21.247 1.00 21.84 597 LYS A O 1
ATOM 4793 N N . TRP A 1 598 ? 5.301 18.336 -20.243 1.00 23.41 598 TRP A N 1
ATOM 4794 C CA . TRP A 1 598 ? 4.994 17.507 -21.405 1.00 23.41 598 TRP A CA 1
ATOM 4795 C C . TRP A 1 598 ? 3.474 17.461 -21.543 1.00 23.41 598 TRP A C 1
ATOM 4797 O O . TRP A 1 598 ? 2.818 16.447 -21.343 1.00 23.41 598 TRP A O 1
ATOM 4807 N N . ARG A 1 599 ? 2.896 18.629 -21.858 1.00 20.20 599 ARG A N 1
ATOM 4808 C CA . ARG A 1 599 ? 1.693 18.633 -22.688 1.00 20.20 599 ARG A CA 1
ATOM 4809 C C . ARG A 1 599 ? 2.146 18.150 -24.057 1.00 20.20 599 ARG A C 1
ATOM 4811 O O . ARG A 1 599 ? 3.143 18.653 -24.559 1.00 20.20 599 ARG A O 1
ATOM 4818 N N . TYR A 1 600 ? 1.403 17.206 -24.622 1.00 23.89 600 TYR A N 1
ATOM 4819 C CA . TYR A 1 600 ? 1.119 17.122 -26.052 1.00 23.89 600 TYR A CA 1
ATOM 4820 C C . TYR A 1 600 ? 1.700 18.299 -26.864 1.00 23.89 600 TYR A C 1
ATOM 4822 O O . TYR A 1 600 ? 1.075 19.350 -26.966 1.00 23.89 600 TYR A O 1
ATOM 4830 N N . GLU A 1 601 ? 2.868 18.108 -27.469 1.00 23.38 601 GLU A N 1
ATOM 4831 C CA . GLU A 1 601 ? 3.338 18.925 -28.588 1.00 23.38 601 GLU A CA 1
ATOM 4832 C C . GLU A 1 601 ? 3.648 17.978 -29.752 1.00 23.38 601 GLU A C 1
ATOM 4834 O O . GLU A 1 601 ? 4.784 17.742 -30.150 1.00 23.38 601 GLU A O 1
ATOM 4839 N N . ARG A 1 602 ? 2.570 17.429 -30.331 1.00 25.47 602 ARG A N 1
ATOM 4840 C CA . ARG A 1 602 ? 2.504 17.376 -31.794 1.00 25.47 602 ARG A CA 1
ATOM 4841 C C . ARG A 1 602 ? 2.497 18.840 -32.264 1.00 25.47 602 ARG A C 1
ATOM 4843 O O . ARG A 1 602 ? 1.649 19.587 -31.787 1.00 25.47 602 ARG A O 1
ATOM 4850 N N . HIS A 1 603 ? 3.330 19.176 -33.251 1.00 21.64 603 HIS A N 1
ATOM 4851 C CA . HIS A 1 603 ? 3.435 20.460 -33.981 1.00 21.64 603 HIS A CA 1
ATOM 4852 C C . HIS A 1 603 ? 4.438 21.502 -33.434 1.00 21.64 603 HIS A C 1
ATOM 4854 O O . HIS A 1 603 ? 4.133 22.306 -32.565 1.00 21.64 603 HIS A O 1
ATOM 4860 N N . VAL A 1 604 ? 5.623 21.514 -34.060 1.00 24.20 604 VAL A N 1
ATOM 4861 C CA . VAL A 1 604 ? 6.408 22.668 -34.557 1.00 24.20 604 VAL A CA 1
ATOM 4862 C C . VAL A 1 604 ? 6.008 24.074 -34.064 1.00 24.20 604 VAL A C 1
ATOM 4864 O O . VAL A 1 604 ? 4.916 24.548 -34.376 1.00 24.20 604 VAL A O 1
ATOM 4867 N N . ARG A 1 605 ? 6.975 24.827 -33.503 1.00 20.31 605 ARG A N 1
ATOM 4868 C CA . ARG A 1 605 ? 7.426 26.153 -34.011 1.00 20.31 605 ARG A CA 1
ATOM 4869 C C . ARG A 1 605 ? 8.494 26.790 -33.110 1.00 20.31 605 ARG A C 1
ATOM 4871 O O . ARG A 1 605 ? 8.185 27.278 -32.029 1.00 20.31 605 ARG A O 1
ATOM 4878 N N . LEU A 1 606 ? 9.701 26.972 -33.645 1.00 22.41 606 LEU A N 1
ATOM 4879 C CA . LEU A 1 606 ? 10.508 28.155 -33.341 1.00 22.41 606 LEU A CA 1
ATOM 4880 C C . LEU A 1 606 ? 10.516 29.048 -34.584 1.00 22.41 606 LEU A C 1
ATOM 4882 O O . LEU A 1 606 ? 11.004 28.666 -35.644 1.00 22.41 606 LEU A O 1
ATOM 4886 N N . ARG A 1 607 ? 9.898 30.228 -34.450 1.00 19.22 607 ARG A N 1
ATOM 4887 C CA . ARG A 1 607 ? 10.086 31.347 -35.375 1.00 19.22 607 ARG A CA 1
ATOM 4888 C C . ARG A 1 607 ? 11.495 31.886 -35.159 1.00 19.22 607 ARG A C 1
ATOM 4890 O O . ARG A 1 607 ? 11.827 32.258 -34.037 1.00 19.22 607 ARG A O 1
ATOM 4897 N N . PHE A 1 608 ? 12.263 31.995 -36.233 1.00 23.56 608 PHE A N 1
ATOM 4898 C CA . PHE A 1 608 ? 13.354 32.956 -36.296 1.00 23.56 608 PHE A CA 1
ATOM 4899 C C . PHE A 1 608 ? 12.754 34.347 -36.528 1.00 23.56 608 PHE A C 1
ATOM 4901 O O . PHE A 1 608 ? 11.876 34.517 -37.376 1.00 23.56 608 PHE A O 1
ATOM 4908 N N . SER A 1 609 ? 13.210 35.327 -35.760 1.00 21.98 609 SER A N 1
ATOM 4909 C CA . SER A 1 609 ? 13.201 36.728 -36.168 1.00 21.98 609 SER A CA 1
ATOM 4910 C C . SER A 1 609 ? 14.639 37.212 -36.049 1.00 21.98 609 SER A C 1
ATOM 4912 O O . SER A 1 609 ? 15.175 37.139 -34.945 1.00 21.98 609 SER A O 1
ATOM 4914 N N . ASP A 1 610 ? 15.185 37.582 -37.209 1.00 28.48 610 ASP A N 1
ATOM 4915 C CA . ASP A 1 610 ? 16.438 38.282 -37.545 1.00 28.48 610 ASP A CA 1
ATOM 4916 C C . ASP A 1 610 ? 17.492 38.524 -36.453 1.00 28.48 610 ASP A C 1
ATOM 4918 O O . ASP A 1 610 ? 17.199 39.218 -35.449 1.00 28.48 610 ASP A O 1
#

Secondary structure (DSSP, 8-state):
-------SB-HHHHHHHHTT---HHHHHHHHHH----TTHHHHHHHTSSS-HHHHHHHHHHHHHHB-GGGHHHHHHHHHHHHHHHHHHHTTTTTT-EEEEEEEEEETTTTEEEEEEEEEEESSHHHHHHHHHHHHHH-TTS-GGGEEEEEEEE-HHHHHS-SS---SEEEEEETT--EEEEEE-TT---TT--SS-TT--TTS-TT--------S--TT-EEEE--TTSS---EEEEEEEEE-SSSS-SEEEEEEEETTTEEEEEETTTT-SSSSPPPTTPPPHHHHEEE--SPPPGGGTHHHHHHHHHHH-THHHHHHHTT-S-GGGS-TT-----TTHHHHHHHHHTT---HHHHHHHHHTTPPPPHHHHHHHHHH-SSS-HHHHHHHHHHHHHHS----B---TTPPPBS-HHHHHHHHHHHHHHHHHHHHS-SSEEEEEEE--S-TTS----EEEESSHHHHHHHHHHHSTTT--SEEEEEEEESS--TT--PPEEEEEETTS-EEEEE-S---HHHH---TTHHHHH----------TT-EEEETTEEEEEEE----TT--HHHHHHHS-SSHHHHHHHHHTTS-S----S------S-------